Protein AF-A0A059EXA7-F1 (afdb_monomer_lite)

pLDDT: mean 71.44, std 17.08, range [27.66, 96.0]

Radius of gyration: 32.99 Å; chains: 1; bounding box: 100×78×75 Å

Secondary structure (DSSP, 8-state):
---------HHHHHHHHHHHHHHHHHHHHHHHTTS-SB----SS-------HHHHHHHHHHHHHHHHHHHHHHHHHHHTT------S-S-HHHHHHHHHHHHS---BTTTBSPP-SSTTTTGGGG-------HHHHHHHHHHHHSS-B-HHHHHHHHHHHHHHHHHHHHHHHHHHHHHHHHHHHHHHHHHHHHT-----HHHHHHHHHHHHHHHHHHHHHHHHHHHHHHHHHHHHHHHHHHHHS-HHHHTT------------SSHHHHHHHHHHHHHHHHHHHHHHHHHHHTTGGGTTTS---HHHHHHHHHHHHHHHHHHHHHHHHHHHHHHTHHHHS-SS-GGG-TTHHHHHHHHHHHHHHHHHHHH-HHHHHHHHHHHHHHHHHGGG--HHHHHHHHHHHHHHHHHHHHHHHHHHHHHHHHH---HHHHHHHHHHHHTT---GGGS-HHHHHHHHHHHHHHHHHHHHHHHHHHHHHHHHHHHHHHTTB-TT--B-SSTTHHHHHHHHHHHHHHHHHHTT--S---THHHHTTS--

Structure (mmCIF, N/CA/C/O backbone):
data_AF-A0A059EXA7-F1
#
_entry.id   AF-A0A059EXA7-F1
#
loop_
_atom_site.group_PDB
_atom_site.id
_atom_site.type_symbol
_atom_site.label_atom_id
_atom_site.label_alt_id
_atom_site.label_comp_id
_atom_site.label_asym_id
_atom_site.label_entity_id
_atom_site.label_seq_id
_atom_site.pdbx_PDB_ins_code
_atom_site.Cartn_x
_atom_site.Cartn_y
_atom_site.Cartn_z
_atom_site.occupancy
_atom_site.B_iso_or_equiv
_atom_site.auth_seq_id
_atom_site.auth_comp_id
_atom_site.auth_asym_id
_atom_site.auth_atom_id
_atom_site.pdbx_PDB_model_num
ATOM 1 N N . MET A 1 1 ? 67.822 3.136 11.234 1.00 42.22 1 MET A N 1
ATOM 2 C CA . MET A 1 1 ? 67.360 2.343 12.400 1.00 42.22 1 MET A CA 1
ATOM 3 C C . MET A 1 1 ? 66.493 1.188 11.912 1.00 42.22 1 MET A C 1
ATOM 5 O O . MET A 1 1 ? 65.637 1.421 11.069 1.00 42.22 1 MET A O 1
ATOM 9 N N . LEU A 1 2 ? 66.710 -0.038 12.398 1.00 38.41 2 LEU A N 1
ATOM 10 C CA . LEU A 1 2 ? 66.019 -1.242 11.910 1.00 38.41 2 LEU A CA 1
ATOM 11 C C . LEU A 1 2 ? 64.728 -1.526 12.697 1.00 38.41 2 LEU A C 1
ATOM 13 O O . LEU A 1 2 ? 64.786 -1.891 13.870 1.00 38.41 2 LEU A O 1
ATOM 17 N N . LYS A 1 3 ? 63.560 -1.446 12.045 1.00 39.62 3 LYS A N 1
ATOM 18 C CA . LYS A 1 3 ? 62.323 -2.044 12.579 1.00 39.62 3 LYS A CA 1
ATOM 19 C C . LYS A 1 3 ? 62.350 -3.555 12.326 1.00 39.62 3 LYS A C 1
ATOM 21 O O . LYS A 1 3 ? 62.143 -3.989 11.198 1.00 39.62 3 LYS A O 1
ATOM 26 N N . LYS A 1 4 ? 62.566 -4.362 13.373 1.00 44.62 4 LYS A N 1
ATOM 27 C CA . LYS A 1 4 ? 62.376 -5.823 13.306 1.00 44.62 4 LYS A CA 1
ATOM 28 C C . LYS A 1 4 ? 60.904 -6.140 13.016 1.00 44.62 4 LYS A C 1
ATOM 30 O O . LYS A 1 4 ? 60.076 -6.077 13.924 1.00 44.62 4 LYS A O 1
ATOM 35 N N . GLN A 1 5 ? 60.581 -6.533 11.784 1.00 41.53 5 GLN A N 1
ATOM 36 C CA . GLN A 1 5 ? 59.343 -7.267 11.525 1.00 41.53 5 GLN A CA 1
ATOM 37 C C . GLN A 1 5 ? 59.435 -8.623 12.235 1.00 41.53 5 GLN A C 1
ATOM 39 O O . GLN A 1 5 ? 60.314 -9.430 11.942 1.00 41.53 5 GLN A O 1
ATOM 44 N N . ARG A 1 6 ? 58.536 -8.875 13.193 1.00 48.69 6 ARG A N 1
ATOM 45 C CA . ARG A 1 6 ? 58.308 -10.229 13.709 1.00 48.69 6 ARG A CA 1
ATOM 46 C C . ARG A 1 6 ? 57.489 -10.980 12.663 1.00 48.69 6 ARG A C 1
ATOM 48 O O . ARG A 1 6 ? 56.354 -10.591 12.399 1.00 48.69 6 ARG A O 1
ATOM 55 N N . SER A 1 7 ? 58.047 -12.038 12.085 1.00 44.62 7 SER A N 1
ATOM 56 C CA . SER A 1 7 ? 57.300 -12.946 11.218 1.00 44.62 7 SER A CA 1
ATOM 57 C C . SER A 1 7 ? 56.188 -13.625 12.023 1.00 44.62 7 SER A C 1
ATOM 59 O O . SER A 1 7 ? 56.440 -14.392 12.953 1.00 44.62 7 SER A O 1
ATOM 61 N N . PHE A 1 8 ? 54.934 -13.322 11.685 1.00 49.25 8 PHE A N 1
ATOM 62 C CA . PHE A 1 8 ? 53.778 -14.005 12.261 1.00 49.25 8 PHE A CA 1
ATOM 63 C C . PHE A 1 8 ? 53.745 -15.439 11.728 1.00 49.25 8 PHE A C 1
ATOM 65 O O . PHE A 1 8 ? 53.443 -15.658 10.559 1.00 49.25 8 PHE A O 1
ATOM 72 N N . ASN A 1 9 ? 54.078 -16.417 12.571 1.00 48.16 9 ASN A N 1
ATOM 73 C CA . ASN A 1 9 ? 54.047 -17.827 12.192 1.00 48.16 9 ASN A CA 1
ATOM 74 C C . ASN A 1 9 ? 52.578 -18.280 12.008 1.00 48.16 9 ASN A C 1
ATOM 76 O O . ASN A 1 9 ? 51.849 -18.338 13.005 1.00 48.16 9 ASN A O 1
ATOM 80 N N . PRO A 1 10 ? 52.118 -18.634 10.789 1.00 52.69 10 PRO A N 1
ATOM 81 C CA . PRO A 1 10 ? 50.705 -18.942 10.545 1.00 52.69 10 PRO A CA 1
ATOM 82 C C . PRO A 1 10 ? 50.208 -20.173 11.312 1.00 52.69 10 PRO A C 1
ATOM 84 O O . PRO A 1 10 ? 49.022 -20.267 11.634 1.00 52.69 10 PRO A O 1
ATOM 87 N N . ASN A 1 11 ? 51.112 -21.099 11.649 1.00 48.78 11 ASN A N 1
ATOM 88 C CA . ASN A 1 11 ? 50.778 -22.293 12.422 1.00 48.78 11 ASN A CA 1
ATOM 89 C C . ASN A 1 11 ? 50.439 -21.943 13.877 1.00 48.78 11 ASN A C 1
ATOM 91 O O . ASN A 1 11 ? 49.558 -22.575 14.451 1.00 48.78 11 ASN A O 1
ATOM 95 N N . LEU A 1 12 ? 51.046 -20.892 14.444 1.00 44.56 12 LEU A N 1
ATOM 96 C CA . LEU A 1 12 ? 50.667 -20.373 15.761 1.00 44.56 12 LEU A CA 1
ATOM 97 C C . LEU A 1 12 ? 49.249 -19.787 15.738 1.00 44.56 12 LEU A C 1
ATOM 99 O O . LEU A 1 12 ? 48.467 -20.096 16.631 1.00 44.56 12 LEU A O 1
ATOM 103 N N . THR A 1 13 ? 48.872 -19.030 14.702 1.00 49.06 13 THR A N 1
ATOM 104 C CA . THR A 1 13 ? 47.501 -18.501 14.559 1.00 49.06 13 THR A CA 1
ATOM 105 C C . THR A 1 13 ? 46.470 -19.623 14.411 1.00 49.06 13 THR A C 1
ATOM 107 O O . THR A 1 13 ? 45.468 -19.630 15.129 1.00 49.06 13 THR A O 1
ATOM 110 N N . LYS A 1 14 ? 46.740 -20.613 13.544 1.00 47.22 14 LYS A N 1
ATOM 111 C CA . LYS A 1 14 ? 45.881 -21.799 13.382 1.00 47.22 14 LYS A CA 1
ATOM 112 C C . LYS A 1 14 ? 45.752 -22.585 14.689 1.00 47.22 14 LYS A C 1
ATOM 114 O O . LYS A 1 14 ? 44.638 -22.915 15.084 1.00 47.22 14 LYS A O 1
ATOM 119 N N . MET A 1 15 ? 46.860 -22.825 15.396 1.00 36.41 15 MET A N 1
ATOM 120 C CA . MET A 1 15 ? 46.856 -23.506 16.694 1.00 36.41 15 MET A CA 1
ATOM 121 C C . MET A 1 15 ? 46.077 -22.712 17.751 1.00 36.41 15 MET A C 1
ATOM 123 O O . MET A 1 15 ? 45.314 -23.301 18.508 1.00 36.41 15 MET A O 1
ATOM 127 N N . TYR A 1 16 ? 46.188 -21.380 17.770 1.00 41.59 16 TYR A N 1
ATOM 128 C CA . TYR A 1 16 ? 45.448 -20.525 18.703 1.00 41.59 16 TYR A CA 1
ATOM 129 C C . TYR A 1 16 ? 43.937 -20.543 18.431 1.00 41.59 16 TYR A C 1
ATOM 131 O O . TYR A 1 16 ? 43.145 -20.605 19.369 1.00 41.59 16 TYR A O 1
ATOM 139 N N . GLN A 1 17 ? 43.514 -20.554 17.162 1.00 46.59 17 GLN A N 1
ATOM 140 C CA . GLN A 1 17 ? 42.104 -20.739 16.792 1.00 46.59 17 GLN A CA 1
ATOM 141 C C . GLN A 1 17 ? 41.606 -22.156 17.114 1.00 46.59 17 GLN A C 1
ATOM 143 O O . GLN A 1 17 ? 40.486 -22.304 17.597 1.00 46.59 17 GLN A O 1
ATOM 148 N N . TRP A 1 18 ? 42.432 -23.187 16.925 1.00 43.34 18 TRP A N 1
ATOM 149 C CA . TRP A 1 18 ? 42.085 -24.572 17.258 1.00 43.34 18 TRP A CA 1
ATOM 150 C C . TRP A 1 18 ? 41.932 -24.775 18.774 1.00 43.34 18 TRP A C 1
ATOM 152 O O . TRP A 1 18 ? 40.902 -25.272 19.224 1.00 43.34 18 TRP A O 1
ATOM 162 N N . ILE A 1 19 ? 42.881 -24.275 19.575 1.00 40.41 19 ILE A N 1
ATOM 163 C CA . ILE A 1 19 ? 42.804 -24.258 21.045 1.00 40.41 19 ILE A CA 1
ATOM 164 C C . ILE A 1 19 ? 41.600 -23.434 21.512 1.00 40.41 19 ILE A C 1
ATOM 166 O O . ILE A 1 19 ? 40.843 -23.904 22.356 1.00 40.41 19 ILE A O 1
ATOM 170 N N . LYS A 1 20 ? 41.358 -22.243 20.945 1.00 42.16 20 LYS A N 1
ATOM 171 C CA . LYS A 1 20 ? 40.184 -21.421 21.285 1.00 42.16 20 LYS A CA 1
ATOM 172 C C . LYS A 1 20 ? 38.874 -22.153 20.982 1.00 42.16 20 LYS A C 1
ATOM 174 O O . LYS A 1 20 ? 37.962 -22.101 21.802 1.00 42.16 20 LYS A O 1
ATOM 179 N N . ASN A 1 21 ? 38.791 -22.869 19.861 1.00 43.47 21 ASN A N 1
ATOM 180 C CA . ASN A 1 21 ? 37.626 -23.684 19.521 1.00 43.47 21 ASN A CA 1
ATOM 181 C C . ASN A 1 21 ? 37.450 -24.855 20.497 1.00 43.47 21 ASN A C 1
ATOM 183 O O . ASN A 1 21 ? 36.328 -25.077 20.944 1.00 43.47 21 ASN A O 1
ATOM 187 N N . ILE A 1 22 ? 38.523 -25.561 20.873 1.00 44.62 22 ILE A N 1
ATOM 188 C CA . ILE A 1 22 ? 38.475 -26.648 21.867 1.00 44.62 22 ILE A CA 1
ATOM 189 C C . ILE A 1 22 ? 38.042 -26.115 23.235 1.00 44.62 22 ILE A C 1
ATOM 191 O O . ILE A 1 22 ? 37.112 -26.655 23.821 1.00 44.62 22 ILE A O 1
ATOM 195 N N . VAL A 1 23 ? 38.639 -25.023 23.722 1.00 40.62 23 VAL A N 1
ATOM 196 C CA . VAL A 1 23 ? 38.267 -24.396 25.001 1.00 40.62 23 VAL A CA 1
ATOM 197 C C . VAL A 1 23 ? 36.813 -23.920 24.981 1.00 40.62 23 VAL A C 1
ATOM 199 O O . VAL A 1 23 ? 36.106 -24.113 25.965 1.00 40.62 23 VAL A O 1
ATOM 202 N N . TRP A 1 24 ? 36.321 -23.369 23.865 1.00 42.50 24 TRP A N 1
ATOM 203 C CA . TRP A 1 24 ? 34.915 -22.967 23.745 1.00 42.50 24 TRP A CA 1
ATOM 204 C C . TRP A 1 24 ? 33.963 -24.173 23.696 1.00 42.50 24 TRP A C 1
ATOM 206 O O . TRP A 1 24 ? 32.910 -24.132 24.325 1.00 42.50 24 TRP A O 1
ATOM 216 N N . HIS A 1 25 ? 34.344 -25.274 23.036 1.00 42.53 25 HIS A N 1
ATOM 217 C CA . HIS A 1 25 ? 33.579 -26.527 23.075 1.00 42.53 25 HIS A CA 1
ATOM 218 C C . HIS A 1 25 ? 33.567 -27.139 24.479 1.00 42.53 25 HIS A C 1
ATOM 220 O O . HIS A 1 25 ? 32.499 -27.494 24.958 1.00 42.53 25 HIS A O 1
ATOM 226 N N . VAL A 1 26 ? 34.708 -27.212 25.171 1.00 39.69 26 VAL A N 1
ATOM 227 C CA . VAL A 1 26 ? 34.799 -27.725 26.550 1.00 39.69 26 VAL A CA 1
ATOM 228 C C . VAL A 1 26 ? 34.010 -26.841 27.519 1.00 39.69 26 VAL A C 1
ATOM 230 O O . VAL A 1 26 ? 33.278 -27.366 28.351 1.00 39.69 26 VAL A O 1
ATOM 233 N N . TYR A 1 27 ? 34.069 -25.514 27.377 1.00 39.38 27 TYR A N 1
ATOM 234 C CA . TYR A 1 27 ? 33.260 -24.578 28.166 1.00 39.38 27 TYR A CA 1
ATOM 235 C C . TYR A 1 27 ? 31.755 -24.740 27.898 1.00 39.38 27 TYR A C 1
ATOM 237 O O . TYR A 1 27 ? 30.964 -24.773 28.839 1.00 39.38 27 TYR A O 1
ATOM 245 N N . MET A 1 28 ? 31.343 -24.905 26.637 1.00 39.88 28 MET A N 1
ATOM 246 C CA . MET A 1 28 ? 29.945 -25.182 26.287 1.00 39.88 28 MET A CA 1
ATOM 247 C C . MET A 1 28 ? 29.481 -26.557 26.781 1.00 39.88 28 MET A C 1
ATOM 249 O O . MET A 1 28 ? 28.362 -26.667 27.278 1.00 39.88 28 MET A O 1
ATOM 253 N N . ILE A 1 29 ? 30.327 -27.589 26.712 1.00 41.12 29 ILE A N 1
ATOM 254 C CA . ILE A 1 29 ? 30.067 -28.915 27.296 1.00 41.12 29 ILE A CA 1
ATOM 255 C C . ILE A 1 29 ? 29.887 -28.788 28.813 1.00 41.12 29 ILE A C 1
ATOM 257 O O . ILE A 1 29 ? 28.886 -29.256 29.333 1.00 41.12 29 ILE A O 1
ATOM 261 N N . TYR A 1 30 ? 30.778 -28.080 29.511 1.00 34.84 30 TYR A N 1
ATOM 262 C CA . TYR A 1 30 ? 30.711 -27.873 30.963 1.00 34.84 30 TYR A CA 1
ATOM 263 C C . TYR A 1 30 ? 29.496 -27.033 31.404 1.00 34.84 30 TYR A C 1
ATOM 265 O O . TYR A 1 30 ? 28.919 -27.265 32.468 1.00 34.84 30 TYR A O 1
ATOM 273 N N . LYS A 1 31 ? 29.075 -26.061 30.580 1.00 38.28 31 LYS A N 1
ATOM 274 C CA . LYS A 1 31 ? 27.866 -25.260 30.826 1.00 38.28 31 LYS A CA 1
ATOM 275 C C . LYS A 1 31 ? 26.585 -26.060 30.551 1.00 38.28 31 LYS A C 1
ATOM 277 O O . LYS A 1 31 ? 25.630 -25.933 31.308 1.00 38.28 31 LYS A O 1
ATOM 282 N N . THR A 1 32 ? 26.566 -26.901 29.513 1.00 39.53 32 THR A N 1
ATOM 283 C CA . THR A 1 32 ? 25.403 -27.749 29.183 1.00 39.53 32 THR A CA 1
ATOM 284 C C . THR A 1 32 ? 25.277 -28.970 30.094 1.00 39.53 32 THR A C 1
ATOM 286 O O . THR A 1 32 ? 24.162 -29.314 30.471 1.00 39.53 32 THR A O 1
ATOM 289 N N . SER A 1 33 ? 26.381 -29.568 30.557 1.00 37.28 33 SER A N 1
ATOM 290 C CA . SER A 1 33 ? 26.361 -30.723 31.471 1.00 37.28 33 SER A CA 1
ATOM 291 C C . SER A 1 33 ? 25.778 -30.419 32.856 1.00 37.28 33 SER A C 1
ATOM 293 O O . SER A 1 33 ? 25.485 -31.348 33.598 1.00 37.28 33 SER A O 1
ATOM 295 N N . ASN A 1 34 ? 25.606 -29.138 33.202 1.00 40.81 34 ASN A N 1
ATOM 296 C CA . ASN A 1 34 ? 25.007 -28.673 34.457 1.00 40.81 34 ASN A CA 1
ATOM 297 C C . ASN A 1 34 ? 23.699 -27.876 34.258 1.00 40.81 34 ASN A C 1
ATOM 299 O O . ASN A 1 34 ? 23.178 -27.311 35.221 1.00 40.81 34 ASN A O 1
ATOM 303 N N . SER A 1 35 ? 23.138 -27.819 33.041 1.00 54.09 35 SER A N 1
ATOM 304 C CA . SER A 1 35 ? 21.840 -27.178 32.790 1.00 54.09 35 SER A CA 1
ATOM 305 C C . SER A 1 35 ? 20.958 -28.045 31.892 1.00 54.09 35 SER A C 1
ATOM 307 O O . SER A 1 35 ? 21.145 -28.061 30.676 1.00 54.09 35 SER A O 1
ATOM 309 N N . SER A 1 36 ? 19.965 -28.708 32.491 1.00 68.69 36 SER A N 1
ATOM 310 C CA . SER A 1 36 ? 18.887 -29.371 31.751 1.00 68.69 36 SER A CA 1
ATOM 311 C C . SER A 1 36 ? 18.223 -28.394 30.774 1.00 68.69 36 SER A C 1
ATOM 313 O O . SER A 1 36 ? 17.994 -27.233 31.123 1.00 68.69 36 SER A O 1
ATOM 315 N N . PHE A 1 37 ? 17.908 -28.837 29.557 1.00 78.00 37 PHE A N 1
ATOM 316 C CA . PHE A 1 37 ? 17.098 -28.090 28.590 1.00 78.00 37 PHE A CA 1
ATOM 317 C C . PHE A 1 37 ? 15.592 -28.101 28.927 1.00 78.00 37 PHE A C 1
ATOM 319 O O . PHE A 1 37 ? 14.844 -27.259 28.424 1.00 78.00 37 PHE A O 1
ATOM 326 N N . PHE A 1 38 ? 15.125 -29.028 29.761 1.00 78.31 38 PHE A N 1
ATOM 327 C CA . PHE A 1 38 ? 13.714 -29.166 30.129 1.00 78.31 38 PHE A CA 1
ATOM 328 C C . PHE A 1 38 ? 13.422 -28.538 31.495 1.00 78.31 38 PHE A C 1
ATOM 330 O O . PHE A 1 38 ? 14.279 -28.497 32.374 1.00 78.31 38 PHE A O 1
ATOM 337 N N . ASP A 1 39 ? 12.205 -28.025 31.684 1.00 69.81 39 ASP A N 1
ATOM 338 C CA . ASP A 1 39 ? 11.789 -27.442 32.966 1.00 69.81 39 ASP A CA 1
ATOM 339 C C . ASP A 1 39 ? 11.342 -28.552 33.931 1.00 69.81 39 ASP A C 1
ATOM 341 O O . ASP A 1 39 ? 10.154 -28.766 34.170 1.00 69.81 39 ASP A O 1
ATOM 345 N N . ILE A 1 40 ? 12.310 -29.343 34.405 1.00 61.66 40 ILE A N 1
ATOM 346 C CA . ILE A 1 40 ? 12.072 -30.473 35.310 1.00 61.66 40 ILE A CA 1
ATOM 347 C C . ILE A 1 40 ? 11.775 -29.931 36.721 1.00 61.66 40 ILE A C 1
ATOM 349 O O . ILE A 1 40 ? 12.660 -29.310 37.322 1.00 61.66 40 ILE A O 1
ATOM 353 N N . PRO A 1 41 ? 10.595 -30.209 37.313 1.00 54.72 41 PRO A N 1
ATOM 354 C CA . PRO A 1 41 ? 10.327 -29.862 38.704 1.00 54.72 41 PRO A CA 1
ATOM 355 C C . PRO A 1 41 ? 11.342 -30.544 39.628 1.00 54.72 41 PRO A C 1
ATOM 357 O O . PRO A 1 41 ? 11.488 -31.765 39.606 1.00 54.72 41 PRO A O 1
ATOM 360 N N . LYS A 1 42 ? 12.051 -29.758 40.445 1.00 48.81 42 LYS A N 1
ATOM 361 C CA . LYS A 1 42 ? 13.155 -30.256 41.287 1.00 48.81 42 LYS A CA 1
ATOM 362 C C . LYS A 1 42 ? 12.728 -31.113 42.482 1.00 48.81 42 LYS A C 1
ATOM 364 O O . LYS A 1 42 ? 13.604 -31.608 43.183 1.00 48.81 42 LYS A O 1
ATOM 369 N N . ASP A 1 43 ? 11.431 -31.251 42.752 1.00 44.09 43 ASP A N 1
ATOM 370 C CA . ASP A 1 43 ? 10.957 -31.806 44.017 1.00 44.09 43 ASP A CA 1
ATOM 371 C C . ASP A 1 43 ? 9.623 -32.562 43.901 1.00 44.09 43 ASP A C 1
ATOM 373 O O . ASP A 1 43 ? 8.792 -32.274 43.037 1.00 44.09 43 ASP A O 1
ATOM 377 N N . LYS A 1 44 ? 9.420 -33.468 44.865 1.00 38.75 44 LYS A N 1
ATOM 378 C CA . LYS A 1 44 ? 8.316 -34.419 45.068 1.00 38.75 44 LYS A CA 1
ATOM 379 C C . LYS A 1 44 ? 8.251 -35.589 44.086 1.00 38.75 44 LYS A C 1
ATOM 381 O O . LYS A 1 44 ? 8.312 -35.452 42.869 1.00 38.75 44 LYS A O 1
ATOM 386 N N . ALA A 1 45 ? 8.028 -36.771 44.660 1.00 40.22 45 ALA A N 1
ATOM 387 C CA . ALA A 1 45 ? 7.726 -37.983 43.916 1.00 40.22 45 ALA A CA 1
ATOM 388 C C . ALA A 1 45 ? 6.447 -37.793 43.086 1.00 40.22 45 ALA A C 1
ATOM 390 O O . ALA A 1 45 ? 5.356 -37.621 43.640 1.00 40.22 45 ALA A O 1
ATOM 391 N N . VAL A 1 46 ? 6.570 -37.874 41.760 1.00 38.53 46 VAL A N 1
ATOM 392 C CA . VAL A 1 46 ? 5.398 -38.024 40.898 1.00 38.53 46 VAL A CA 1
ATOM 393 C C . VAL A 1 46 ? 4.771 -39.378 41.227 1.00 38.53 46 VAL A C 1
ATOM 395 O O . VAL A 1 46 ? 5.413 -40.422 41.106 1.00 38.53 46 VAL A O 1
ATOM 398 N N . LYS A 1 47 ? 3.516 -39.375 41.692 1.00 39.16 47 LYS A N 1
ATOM 399 C CA . LYS A 1 47 ? 2.736 -40.611 41.823 1.00 39.16 47 LYS A CA 1
ATOM 400 C C . LYS A 1 47 ? 2.624 -41.223 40.427 1.00 39.16 47 LYS A C 1
ATOM 402 O O . LYS A 1 47 ? 1.979 -40.595 39.593 1.00 39.16 47 LYS A O 1
ATOM 407 N N . ARG A 1 48 ? 3.219 -42.409 40.209 1.00 38.56 48 ARG A N 1
ATOM 408 C CA . ARG A 1 48 ? 3.204 -43.162 38.934 1.00 38.56 48 ARG A CA 1
ATOM 409 C C . ARG A 1 48 ? 1.872 -42.971 38.209 1.00 38.56 48 ARG A C 1
ATOM 411 O O . ARG A 1 48 ? 0.852 -43.500 38.660 1.00 38.56 48 ARG A O 1
ATOM 418 N N . VAL A 1 49 ? 1.863 -42.208 37.119 1.00 39.91 49 VAL A N 1
ATOM 419 C CA . VAL A 1 49 ? 0.603 -41.816 36.477 1.00 39.91 49 VAL A CA 1
ATOM 420 C C . VAL A 1 49 ? 0.089 -42.960 35.601 1.00 39.91 49 VAL A C 1
ATOM 422 O O . VAL A 1 49 ? 0.430 -43.059 34.427 1.00 39.91 49 VAL A O 1
ATOM 425 N N . GLN A 1 50 ? -0.758 -43.826 36.166 1.00 38.59 50 GLN A N 1
ATOM 426 C CA . GLN A 1 50 ? -1.452 -44.898 35.436 1.00 38.59 50 GLN A CA 1
ATOM 427 C C . GLN A 1 50 ? -2.547 -44.342 34.501 1.00 38.59 50 GLN A C 1
ATOM 429 O O . GLN A 1 50 ? -3.739 -44.514 34.746 1.00 38.59 50 GLN A O 1
ATOM 434 N N . HIS A 1 51 ? -2.147 -43.665 33.423 1.00 44.38 51 HIS A N 1
ATOM 435 C CA . HIS A 1 51 ? -3.004 -43.303 32.288 1.00 44.38 51 HIS A CA 1
ATOM 436 C C . HIS A 1 51 ? -2.297 -43.705 30.988 1.00 44.38 51 HIS A C 1
ATOM 438 O O . HIS A 1 51 ? -1.262 -43.130 30.647 1.00 44.38 51 HIS A O 1
ATOM 444 N N . PHE A 1 52 ? -2.858 -44.675 30.262 1.00 39.38 52 PHE A N 1
ATOM 445 C CA . PHE A 1 52 ? -2.275 -45.202 29.021 1.00 39.38 52 PHE A CA 1
ATOM 446 C C . PHE A 1 52 ? -2.111 -44.110 27.948 1.00 39.38 52 PHE A C 1
ATOM 448 O O . PHE A 1 52 ? -1.051 -44.009 27.333 1.00 39.38 52 PHE A O 1
ATOM 455 N N . ASP A 1 53 ? -3.081 -43.200 27.831 1.00 47.09 53 ASP A N 1
ATOM 456 C CA . ASP A 1 53 ? -3.083 -42.070 26.885 1.00 47.09 53 ASP A CA 1
ATOM 457 C C . ASP A 1 53 ? -1.847 -41.154 27.014 1.00 47.09 53 ASP A C 1
ATOM 459 O O . ASP A 1 53 ? -1.430 -40.498 26.055 1.00 47.09 53 ASP A O 1
ATOM 463 N N . LYS A 1 54 ? -1.233 -41.097 28.206 1.00 49.28 54 LYS A N 1
ATOM 464 C CA . LYS A 1 54 ? -0.019 -40.306 28.455 1.00 49.28 54 LYS A CA 1
ATOM 465 C C . LYS A 1 54 ? 1.251 -41.003 27.971 1.00 49.28 54 LYS A C 1
ATOM 467 O O . LYS A 1 54 ? 2.169 -40.308 27.543 1.00 49.28 54 LYS A O 1
ATOM 472 N N . LEU A 1 55 ? 1.288 -42.338 27.983 1.00 51.09 55 LEU A N 1
ATOM 473 C CA . LEU A 1 55 ? 2.367 -43.105 27.355 1.00 51.09 55 LEU A CA 1
ATOM 474 C C . LEU A 1 55 ? 2.320 -42.904 25.836 1.00 51.09 55 LEU A C 1
ATOM 476 O O . LEU A 1 55 ? 3.306 -42.446 25.267 1.00 51.09 55 LEU A O 1
ATOM 480 N N . GLU A 1 56 ? 1.144 -43.065 25.213 1.00 56.19 56 GLU A N 1
ATOM 481 C CA . GLU A 1 56 ? 0.961 -42.788 23.779 1.00 56.19 56 GLU A CA 1
ATOM 482 C C . GLU A 1 56 ? 1.400 -41.372 23.381 1.00 56.19 56 GLU A C 1
ATOM 484 O O . GLU A 1 56 ? 2.037 -41.184 22.345 1.00 56.19 56 GLU A O 1
ATOM 489 N N . CYS A 1 57 ? 1.047 -40.360 24.180 1.00 55.94 57 CYS A N 1
ATOM 490 C CA . CYS A 1 57 ? 1.451 -38.975 23.935 1.00 55.94 57 CYS A CA 1
ATOM 491 C C . CYS A 1 57 ? 2.983 -38.827 23.909 1.00 55.94 57 CYS A C 1
ATOM 493 O O . CYS A 1 57 ? 3.537 -38.117 23.069 1.00 55.94 57 CYS A O 1
ATOM 495 N N . ILE A 1 58 ? 3.679 -39.538 24.797 1.00 62.38 58 ILE A N 1
ATOM 496 C CA . ILE A 1 58 ? 5.137 -39.496 24.905 1.00 62.38 58 ILE A CA 1
ATOM 497 C C . ILE A 1 58 ? 5.811 -40.312 23.804 1.00 62.38 58 ILE A C 1
ATOM 499 O O . ILE A 1 58 ? 6.815 -39.847 23.269 1.00 62.38 58 ILE A O 1
ATOM 503 N N . ASP A 1 59 ? 5.258 -41.454 23.404 1.00 70.19 59 ASP A N 1
ATOM 504 C CA . ASP A 1 59 ? 5.788 -42.245 22.291 1.00 70.19 59 ASP A CA 1
ATOM 505 C C . ASP A 1 59 ? 5.640 -41.509 20.958 1.00 70.19 59 ASP A C 1
ATOM 507 O O . ASP A 1 59 ? 6.623 -41.360 20.231 1.00 70.19 59 ASP A O 1
ATOM 511 N N . LYS A 1 60 ? 4.481 -40.886 20.712 1.00 71.25 60 LYS A N 1
ATOM 512 C CA . LYS A 1 60 ? 4.276 -39.973 19.573 1.00 71.25 60 LYS A CA 1
ATOM 513 C C . LYS A 1 60 ? 5.284 -38.816 19.596 1.00 71.25 60 LYS A C 1
ATOM 515 O O . LYS A 1 60 ? 5.819 -38.443 18.555 1.00 71.25 60 LYS A O 1
ATOM 520 N N . MET A 1 61 ? 5.616 -38.272 20.771 1.00 72.12 61 MET A N 1
ATOM 521 C CA . MET A 1 61 ? 6.674 -37.259 20.895 1.00 72.12 61 MET A CA 1
ATOM 522 C C . MET A 1 61 ? 8.084 -37.835 20.663 1.00 72.12 61 MET A C 1
ATOM 524 O O . MET A 1 61 ? 8.895 -37.179 20.014 1.00 72.12 61 MET A O 1
ATOM 528 N N . ASN A 1 62 ? 8.389 -39.053 21.124 1.00 79.00 62 ASN A N 1
ATOM 529 C CA . ASN A 1 62 ? 9.663 -39.737 20.865 1.00 79.00 62 ASN A CA 1
ATOM 530 C C . ASN A 1 62 ? 9.877 -39.954 19.349 1.00 79.00 62 ASN A C 1
ATOM 532 O O . ASN A 1 62 ? 10.970 -39.691 18.840 1.00 79.00 62 ASN A O 1
ATOM 536 N N . GLU A 1 63 ? 8.832 -40.349 18.612 1.00 80.75 63 GLU A N 1
ATOM 537 C CA . GLU A 1 63 ? 8.838 -40.438 17.143 1.00 80.75 63 GLU A CA 1
ATOM 538 C C . GLU A 1 63 ? 9.059 -39.072 16.479 1.00 80.75 63 GLU A C 1
ATOM 540 O O . GLU A 1 63 ? 9.948 -38.926 15.641 1.00 80.75 63 GLU A O 1
ATOM 545 N N . ILE A 1 64 ? 8.311 -38.045 16.897 1.00 78.50 64 ILE A N 1
ATOM 546 C CA . ILE A 1 64 ? 8.450 -36.664 16.407 1.00 78.50 64 ILE A CA 1
ATOM 547 C C . ILE A 1 64 ? 9.895 -36.146 16.585 1.00 78.50 64 ILE A C 1
ATOM 549 O O . ILE A 1 64 ? 10.450 -35.536 15.669 1.00 78.50 64 ILE A O 1
ATOM 553 N N . PHE A 1 65 ? 10.533 -36.415 17.730 1.00 80.62 65 PHE A N 1
ATOM 554 C CA . PHE A 1 65 ? 11.938 -36.073 17.990 1.00 80.62 65 PHE A CA 1
ATOM 555 C C . PHE A 1 65 ? 12.918 -36.831 17.077 1.00 80.62 65 PHE A C 1
ATOM 557 O O . PHE A 1 65 ? 13.879 -36.236 16.578 1.00 80.62 65 PHE A O 1
ATOM 564 N N . LYS A 1 66 ? 12.676 -38.125 16.835 1.00 85.19 66 LYS A N 1
ATOM 565 C CA . LYS A 1 66 ? 13.485 -38.968 15.939 1.00 85.19 66 LYS A CA 1
ATOM 566 C C . LYS A 1 66 ? 13.416 -38.472 14.493 1.00 85.19 66 LYS A C 1
ATOM 568 O O . LYS A 1 66 ? 14.460 -38.281 13.871 1.00 85.19 66 LYS A O 1
ATOM 573 N N . GLU A 1 67 ? 12.218 -38.192 13.987 1.00 85.44 67 GLU A N 1
ATOM 574 C CA . GLU A 1 67 ? 12.021 -37.690 12.623 1.00 85.44 67 GLU A CA 1
ATOM 575 C C . GLU A 1 67 ? 12.620 -36.294 12.434 1.00 85.44 67 GLU A C 1
ATOM 577 O O . GLU A 1 67 ? 13.335 -36.052 11.461 1.00 85.44 67 GLU A O 1
ATOM 582 N N . PHE A 1 68 ? 12.459 -35.398 13.411 1.00 84.12 68 PHE A N 1
ATOM 583 C CA . PHE A 1 68 ? 13.133 -34.098 13.404 1.00 84.12 68 PHE A CA 1
ATOM 584 C C . PHE A 1 68 ? 14.669 -34.231 13.362 1.00 84.12 68 PHE A C 1
ATOM 586 O O . PHE A 1 68 ? 15.339 -33.486 12.647 1.00 84.12 68 PHE A O 1
ATOM 593 N N . SER A 1 69 ? 15.238 -35.224 14.058 1.00 85.50 69 SER A N 1
ATOM 594 C CA . SER A 1 69 ? 16.676 -35.535 14.010 1.00 85.50 69 SER A CA 1
ATOM 595 C C . SER A 1 69 ? 17.143 -36.058 12.643 1.00 85.50 69 SER A C 1
ATOM 597 O O . SER A 1 69 ? 18.277 -35.790 12.241 1.00 85.50 69 SER A O 1
ATOM 599 N N . ASN A 1 70 ? 16.286 -36.771 11.909 1.00 85.38 70 ASN A N 1
ATOM 600 C CA . ASN A 1 70 ? 16.578 -37.243 10.554 1.00 85.38 70 ASN A CA 1
ATOM 601 C C . ASN A 1 70 ? 16.572 -36.086 9.542 1.00 85.38 70 ASN A C 1
ATOM 603 O O . ASN A 1 70 ? 17.524 -35.940 8.775 1.00 85.38 70 ASN A O 1
ATOM 607 N N . GLU A 1 71 ? 15.570 -35.207 9.603 1.00 83.25 71 GLU A N 1
ATOM 608 C CA . GLU A 1 71 ? 15.464 -34.019 8.742 1.00 83.25 71 GLU A CA 1
ATOM 609 C C . GLU A 1 71 ? 16.662 -33.059 8.918 1.00 83.25 71 GLU A C 1
ATOM 611 O O . GLU A 1 71 ? 17.237 -32.588 7.935 1.00 83.25 71 GLU A O 1
ATOM 616 N N . VAL A 1 72 ? 17.119 -32.839 10.161 1.00 82.56 72 VAL A N 1
ATOM 617 C CA . VAL A 1 72 ? 18.333 -32.047 10.457 1.00 82.56 72 VAL A CA 1
ATOM 618 C C . VAL A 1 72 ? 19.583 -32.653 9.801 1.00 82.56 72 VAL A C 1
ATOM 620 O O . VAL A 1 72 ? 20.423 -31.925 9.268 1.00 82.56 72 VAL A O 1
ATOM 623 N N . LYS A 1 73 ? 19.728 -33.984 9.785 1.00 81.06 73 LYS A N 1
ATOM 624 C CA . LYS A 1 73 ? 20.853 -34.636 9.089 1.00 81.06 73 LYS A CA 1
ATOM 625 C C . LYS A 1 73 ? 20.750 -34.460 7.575 1.00 81.06 73 LYS A C 1
ATOM 627 O O . LYS A 1 73 ? 21.760 -34.161 6.948 1.00 81.06 73 LYS A O 1
ATOM 632 N N . TYR A 1 74 ? 19.552 -34.590 7.006 1.00 79.62 74 TYR A N 1
ATOM 633 C CA . TYR A 1 74 ? 19.332 -34.499 5.561 1.00 79.62 74 TYR A CA 1
ATOM 634 C C . TYR A 1 74 ? 19.717 -33.122 4.989 1.00 79.62 74 TYR A C 1
ATOM 636 O O . TYR A 1 74 ? 20.514 -33.044 4.049 1.00 79.62 74 TYR A O 1
ATOM 644 N N . PHE A 1 75 ? 19.287 -32.033 5.640 1.00 74.81 75 PHE A N 1
ATOM 645 C CA . PHE A 1 75 ? 19.707 -30.666 5.291 1.00 74.81 75 PHE A CA 1
ATOM 646 C C . PHE A 1 75 ? 21.236 -30.467 5.402 1.00 74.81 75 PHE A C 1
ATOM 648 O O . PHE A 1 75 ? 21.820 -29.678 4.661 1.00 74.81 75 PHE A O 1
ATOM 655 N N . SER A 1 76 ? 21.915 -31.215 6.280 1.00 69.56 76 SER A N 1
ATOM 656 C CA . SER A 1 76 ? 23.382 -31.169 6.431 1.00 69.56 76 SER A CA 1
ATOM 657 C C . SER A 1 76 ? 24.150 -31.889 5.307 1.00 69.56 76 SER A C 1
ATOM 659 O O . SER A 1 76 ? 25.359 -31.683 5.157 1.00 69.56 76 SER A O 1
ATOM 661 N N . SER A 1 77 ? 23.486 -32.763 4.543 1.00 67.00 77 SER A N 1
ATOM 662 C CA . SER A 1 77 ? 24.074 -33.485 3.403 1.00 67.00 77 SER A CA 1
ATOM 663 C C . SER A 1 77 ? 23.811 -32.814 2.056 1.00 67.00 77 SER A C 1
ATOM 665 O O . SER A 1 77 ? 24.727 -32.756 1.238 1.00 67.00 77 SER A O 1
ATOM 667 N N . ASP A 1 78 ? 22.601 -32.296 1.833 1.00 64.38 78 ASP A N 1
ATOM 668 C CA . ASP A 1 78 ? 22.180 -31.766 0.527 1.00 64.38 78 ASP A CA 1
ATOM 669 C C . ASP A 1 78 ? 22.858 -30.421 0.191 1.00 64.38 78 ASP A C 1
ATOM 671 O O . ASP A 1 78 ? 23.344 -30.180 -0.918 1.00 64.38 78 ASP A O 1
ATOM 675 N N . ASN A 1 79 ? 23.051 -29.578 1.210 1.00 57.50 79 ASN A N 1
ATOM 676 C CA . ASN A 1 79 ? 23.677 -28.261 1.083 1.00 57.50 79 ASN A CA 1
ATOM 677 C C . ASN A 1 79 ? 25.221 -28.289 0.915 1.00 57.50 79 ASN A C 1
ATOM 679 O O . ASN A 1 79 ? 25.907 -27.327 1.246 1.00 57.50 79 ASN A O 1
ATOM 683 N N . LYS A 1 80 ? 25.797 -29.384 0.391 1.00 50.50 80 LYS A N 1
ATOM 684 C CA . LYS A 1 80 ? 27.242 -29.529 0.093 1.00 50.50 80 LYS A CA 1
ATOM 685 C C . LYS A 1 80 ? 27.625 -29.338 -1.388 1.00 50.50 80 LYS A C 1
ATOM 687 O O . LYS A 1 80 ? 28.789 -29.512 -1.731 1.00 50.50 80 LYS A O 1
ATOM 692 N N . ARG A 1 81 ? 26.670 -29.023 -2.273 1.00 46.69 81 ARG A N 1
ATOM 693 C CA . ARG A 1 81 ? 26.834 -28.952 -3.745 1.00 46.69 81 ARG A CA 1
ATOM 694 C C . ARG A 1 81 ? 26.447 -27.591 -4.366 1.00 46.69 81 ARG A C 1
ATOM 696 O O . ARG A 1 81 ? 25.637 -27.541 -5.294 1.00 46.69 81 ARG A O 1
ATOM 703 N N . TRP A 1 82 ? 26.996 -26.491 -3.846 1.00 48.59 82 TRP A N 1
ATOM 704 C CA . TRP A 1 82 ? 26.534 -25.130 -4.169 1.00 48.59 82 TRP A CA 1
ATOM 705 C C . TRP A 1 82 ? 27.707 -24.177 -4.466 1.00 48.59 82 TRP A C 1
ATOM 707 O O . TRP A 1 82 ? 28.073 -23.366 -3.624 1.00 48.59 82 TRP A O 1
ATOM 717 N 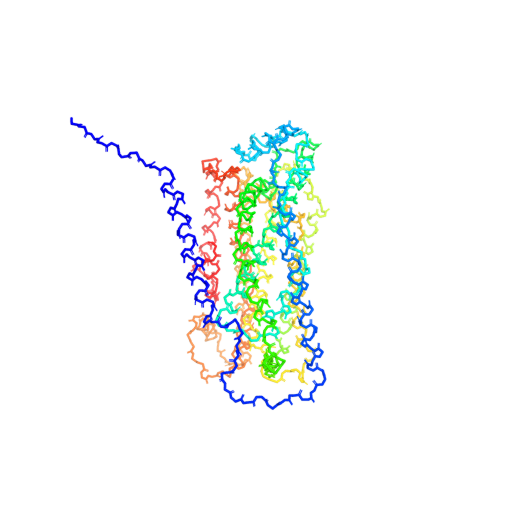N . ASN A 1 83 ? 28.273 -24.276 -5.677 1.00 43.25 83 ASN A N 1
ATOM 718 C CA . ASN A 1 83 ? 28.961 -23.151 -6.324 1.00 43.25 83 ASN A CA 1
ATOM 719 C C . ASN A 1 83 ? 27.976 -22.456 -7.275 1.00 43.25 83 ASN A C 1
ATOM 721 O O . ASN A 1 83 ? 27.148 -23.117 -7.909 1.00 43.25 83 ASN A O 1
ATOM 725 N N . ILE A 1 84 ? 28.082 -21.129 -7.379 1.00 45.38 84 ILE A N 1
ATOM 726 C CA . ILE A 1 84 ? 27.562 -20.381 -8.532 1.00 45.38 84 ILE A CA 1
ATOM 727 C C . ILE A 1 84 ? 28.467 -20.749 -9.714 1.00 45.38 84 ILE A C 1
ATOM 729 O O . ILE A 1 84 ? 29.678 -20.829 -9.526 1.00 45.38 84 ILE A O 1
ATOM 733 N N . SER A 1 85 ? 27.884 -21.024 -10.882 1.00 43.81 85 SER A N 1
ATOM 734 C CA . SER A 1 85 ? 28.549 -21.633 -12.046 1.00 43.81 85 SER A CA 1
ATOM 735 C C . SER A 1 85 ? 29.950 -21.072 -12.339 1.00 43.81 85 SER A C 1
ATOM 737 O O . SER A 1 85 ? 30.089 -19.946 -12.819 1.00 43.81 85 SER A O 1
ATOM 739 N N . GLU A 1 86 ? 30.977 -21.893 -12.098 1.00 44.22 86 GLU A N 1
ATOM 740 C CA . GLU A 1 86 ? 32.333 -21.696 -12.639 1.00 44.22 86 GLU A CA 1
ATOM 741 C C . GLU A 1 86 ? 32.412 -22.136 -14.115 1.00 44.22 86 GLU A C 1
ATOM 743 O O . GLU A 1 86 ? 33.343 -21.769 -14.829 1.00 44.22 86 GLU A O 1
ATOM 748 N N . ASP A 1 87 ? 31.401 -22.872 -14.590 1.00 47.44 87 ASP A N 1
ATOM 749 C CA . ASP A 1 87 ? 31.209 -23.241 -15.990 1.00 47.44 87 ASP A CA 1
ATOM 750 C C . ASP A 1 87 ? 30.743 -22.014 -16.802 1.00 47.44 87 ASP A C 1
ATOM 752 O O . ASP A 1 87 ? 29.584 -21.599 -16.719 1.00 47.44 87 ASP A O 1
ATOM 756 N N . GLY A 1 88 ? 31.649 -21.423 -17.591 1.00 51.22 88 GLY A N 1
ATOM 757 C CA . GLY A 1 88 ? 31.448 -20.197 -18.390 1.00 51.22 88 GLY A CA 1
ATOM 758 C C . GLY A 1 88 ? 30.523 -20.349 -19.607 1.00 51.22 88 GLY A C 1
ATOM 759 O O . GLY A 1 88 ? 30.896 -20.014 -20.726 1.00 51.22 88 GLY A O 1
ATOM 760 N N . ILE A 1 89 ? 29.321 -20.895 -19.408 1.00 52.66 89 ILE A N 1
ATOM 761 C CA . ILE A 1 89 ? 28.332 -21.199 -20.461 1.00 52.66 89 ILE A CA 1
ATOM 762 C C . ILE A 1 89 ? 27.304 -20.051 -20.621 1.00 52.66 89 ILE A C 1
ATOM 764 O O . ILE A 1 89 ? 26.530 -20.022 -21.577 1.00 52.66 89 ILE A O 1
ATOM 768 N N . HIS A 1 90 ? 27.299 -19.072 -19.706 1.00 62.16 90 HIS A N 1
ATOM 769 C CA . HIS A 1 90 ? 26.244 -18.052 -19.591 1.00 62.16 90 HIS A CA 1
ATOM 770 C C . HIS A 1 90 ? 26.760 -16.606 -19.448 1.00 62.16 90 HIS A C 1
ATOM 772 O O . HIS A 1 90 ? 26.039 -15.737 -18.950 1.00 62.16 90 HIS A O 1
ATOM 778 N N . ASP A 1 91 ? 27.990 -16.334 -19.894 1.00 71.38 91 ASP A N 1
ATOM 779 C CA . ASP A 1 91 ? 28.659 -15.044 -19.675 1.00 71.38 91 ASP A CA 1
ATOM 780 C C . ASP A 1 91 ? 27.899 -13.841 -20.263 1.00 71.38 91 ASP A C 1
ATOM 782 O O . ASP A 1 91 ? 27.823 -12.813 -19.598 1.00 71.38 91 ASP A O 1
ATOM 786 N N . GLU A 1 92 ? 27.238 -13.960 -21.423 1.00 73.94 92 GLU A N 1
ATOM 787 C CA . GLU A 1 92 ? 26.439 -12.854 -21.992 1.00 73.94 92 GLU A CA 1
ATOM 788 C C . GLU A 1 92 ? 25.241 -12.463 -21.103 1.00 73.94 92 GLU A C 1
ATOM 790 O O . GLU A 1 92 ? 25.003 -11.278 -20.858 1.00 73.94 92 GLU A O 1
ATOM 795 N N . LYS A 1 93 ? 24.506 -13.450 -20.562 1.00 81.50 93 LYS A N 1
ATOM 796 C CA . LYS A 1 93 ? 23.378 -13.203 -19.641 1.00 81.50 93 LYS A CA 1
ATOM 797 C C . LYS A 1 93 ? 23.861 -12.583 -18.329 1.00 81.50 93 LYS A C 1
ATOM 799 O O . LYS A 1 93 ? 23.200 -11.707 -17.769 1.00 81.50 93 LYS A O 1
ATOM 804 N N . LYS A 1 94 ? 25.035 -13.009 -17.859 1.00 74.00 94 LYS A N 1
ATOM 805 C CA . LYS A 1 94 ? 25.694 -12.468 -16.670 1.00 74.00 94 LYS A CA 1
ATOM 806 C C . LYS A 1 94 ? 26.188 -11.034 -16.888 1.00 74.00 94 LYS A C 1
ATOM 808 O O . LYS A 1 94 ? 25.878 -10.183 -16.061 1.00 74.00 94 LYS A O 1
ATOM 813 N N . GLU A 1 95 ? 26.878 -10.737 -17.993 1.00 80.19 95 GLU A N 1
ATOM 814 C CA . GLU A 1 95 ? 27.343 -9.380 -18.315 1.00 80.19 95 GLU A CA 1
ATOM 815 C C . GLU A 1 95 ? 26.155 -8.426 -18.481 1.00 80.19 95 GLU A C 1
ATOM 817 O O . GLU A 1 95 ? 26.165 -7.338 -17.909 1.00 80.19 95 GLU A O 1
ATOM 822 N N . PHE A 1 96 ? 25.093 -8.837 -19.187 1.00 86.25 96 PHE A N 1
ATOM 823 C CA . PHE A 1 96 ? 23.871 -8.038 -19.297 1.00 86.25 96 PHE A CA 1
ATOM 824 C C . PHE A 1 96 ? 23.273 -7.733 -17.918 1.00 86.25 96 PHE A C 1
ATOM 826 O O . PHE A 1 96 ? 22.947 -6.580 -17.632 1.00 86.25 96 PHE A O 1
ATOM 833 N N . PHE A 1 97 ? 23.159 -8.738 -17.045 1.00 84.31 97 PHE A N 1
ATOM 834 C CA . PHE A 1 97 ? 22.600 -8.563 -15.706 1.00 84.31 97 PHE A CA 1
ATOM 835 C C . PHE A 1 97 ? 23.483 -7.675 -14.813 1.00 84.31 97 PHE A C 1
ATOM 837 O O . PHE A 1 97 ? 22.980 -6.748 -14.180 1.00 84.31 97 PHE A O 1
ATOM 844 N N . GLU A 1 98 ? 24.802 -7.876 -14.804 1.00 81.00 98 GLU A N 1
ATOM 845 C CA . GLU A 1 98 ? 25.745 -7.009 -14.084 1.00 81.00 98 GLU A CA 1
ATOM 846 C C . GLU A 1 98 ? 25.699 -5.569 -14.624 1.00 81.00 98 GLU A C 1
ATOM 848 O O . GLU A 1 98 ? 25.638 -4.611 -13.853 1.00 81.00 98 GLU A O 1
ATOM 853 N N . LYS A 1 99 ? 25.619 -5.386 -15.945 1.00 84.69 99 LYS A N 1
ATOM 854 C CA . LYS A 1 99 ? 25.479 -4.072 -16.584 1.00 84.69 99 LYS A CA 1
ATOM 855 C C . LYS A 1 99 ? 24.163 -3.391 -16.219 1.00 84.69 99 LYS A C 1
ATOM 857 O O . LYS A 1 99 ? 24.190 -2.207 -15.890 1.00 84.69 99 LYS A O 1
ATOM 862 N N . LEU A 1 100 ? 23.046 -4.116 -16.214 1.00 84.88 100 LEU A N 1
ATOM 863 C CA . LEU A 1 100 ? 21.732 -3.644 -15.765 1.00 84.88 100 LEU A CA 1
ATOM 864 C C . LEU A 1 100 ? 21.764 -3.208 -14.288 1.00 84.88 100 LEU A C 1
ATOM 866 O O . LEU A 1 100 ? 21.208 -2.166 -13.938 1.00 84.88 100 LEU A O 1
ATOM 870 N N . LEU A 1 101 ? 22.459 -3.963 -13.429 1.00 81.44 101 LEU A N 1
ATOM 871 C CA . LEU A 1 101 ? 22.625 -3.633 -12.013 1.00 81.44 101 LEU A CA 1
ATOM 872 C C . LEU A 1 101 ? 23.539 -2.423 -11.771 1.00 81.44 101 LEU A C 1
ATOM 874 O O . LEU A 1 101 ? 23.232 -1.607 -10.896 1.00 81.44 101 LEU A O 1
ATOM 878 N N . TYR A 1 102 ? 24.643 -2.283 -12.511 1.00 80.00 102 TYR A N 1
ATOM 879 C CA . TYR A 1 102 ? 25.695 -1.299 -12.219 1.00 80.00 102 TYR A CA 1
ATOM 880 C C . TYR A 1 102 ? 25.687 -0.044 -13.116 1.00 80.00 102 TYR A C 1
ATOM 882 O O . TYR A 1 102 ? 26.350 0.944 -12.781 1.00 80.00 102 TYR A O 1
ATOM 890 N N . SER A 1 103 ? 24.898 -0.010 -14.194 1.00 84.88 103 SER A N 1
ATOM 891 C CA . SER A 1 103 ? 24.693 1.180 -15.042 1.00 84.88 103 SER A CA 1
ATOM 892 C C . SER A 1 103 ? 23.651 2.147 -14.473 1.00 84.88 103 SER A C 1
ATOM 894 O O . SER A 1 103 ? 22.904 1.822 -13.551 1.00 84.88 103 SER A O 1
ATOM 896 N N . GLU A 1 104 ? 23.623 3.369 -15.008 1.00 83.25 104 GLU A N 1
ATOM 897 C CA . GLU A 1 104 ? 22.679 4.419 -14.624 1.00 83.25 104 GLU A CA 1
ATOM 898 C C . GLU A 1 104 ? 21.812 4.853 -15.809 1.00 83.25 104 GLU A C 1
ATOM 900 O O . GLU A 1 104 ? 22.308 5.108 -16.908 1.00 83.25 104 GLU A O 1
ATOM 905 N N . TYR A 1 105 ? 20.506 4.916 -15.562 1.00 83.31 105 TYR A N 1
ATOM 906 C CA . TYR A 1 105 ? 19.469 5.107 -16.566 1.00 83.31 105 TYR A CA 1
ATOM 907 C C . TYR A 1 105 ? 18.529 6.243 -16.159 1.00 83.31 105 TYR A C 1
ATOM 909 O O . TYR A 1 105 ? 18.250 6.418 -14.976 1.00 83.31 105 TYR A O 1
ATOM 917 N N . PHE A 1 106 ? 17.987 6.961 -17.134 1.00 80.19 106 PHE A N 1
ATOM 918 C CA . PHE A 1 106 ? 16.986 8.009 -16.978 1.00 80.19 106 PHE A CA 1
ATOM 919 C C . PHE A 1 106 ? 15.840 7.730 -17.955 1.00 80.19 106 PHE A C 1
ATOM 921 O O . PHE A 1 106 ? 16.044 7.562 -19.158 1.00 80.19 106 PHE A O 1
ATOM 928 N N . ASN A 1 107 ? 14.633 7.624 -17.406 1.00 78.94 107 ASN A N 1
ATOM 929 C CA . ASN A 1 107 ? 13.434 7.178 -18.109 1.00 78.94 107 ASN A CA 1
ATOM 930 C C . ASN A 1 107 ? 13.009 8.201 -19.185 1.00 78.94 107 ASN A C 1
ATOM 932 O O . ASN A 1 107 ? 12.684 9.340 -18.846 1.00 78.94 107 ASN A O 1
ATOM 936 N N . GLY A 1 108 ? 13.029 7.809 -20.465 1.00 69.12 108 GLY A N 1
ATOM 937 C CA . GLY A 1 108 ? 12.799 8.718 -21.596 1.00 69.12 108 GLY A CA 1
ATOM 938 C C . GLY A 1 108 ? 14.027 9.509 -22.061 1.00 69.12 108 GLY A C 1
ATOM 939 O O . GLY A 1 108 ? 13.863 10.542 -22.708 1.00 69.12 108 GLY A O 1
ATOM 940 N N . ASP A 1 109 ? 15.238 9.060 -21.715 1.00 73.94 109 ASP A N 1
ATOM 941 C CA . ASP A 1 109 ? 16.505 9.712 -22.078 1.00 73.94 109 ASP A CA 1
ATOM 942 C C . ASP A 1 109 ? 17.510 8.683 -22.642 1.00 73.94 109 ASP A C 1
ATOM 944 O O . ASP A 1 109 ? 17.565 8.472 -23.853 1.00 73.94 109 ASP A O 1
ATOM 948 N N . ASN A 1 110 ? 18.216 7.938 -21.780 1.00 75.19 110 ASN A N 1
ATOM 949 C CA . ASN A 1 110 ? 19.084 6.809 -22.157 1.00 75.19 110 ASN A CA 1
ATOM 950 C C . ASN A 1 110 ? 18.447 5.436 -21.838 1.00 75.19 110 ASN A C 1
ATOM 952 O O . ASN A 1 110 ? 19.154 4.449 -21.619 1.00 75.19 110 ASN A O 1
ATOM 956 N N . PHE A 1 111 ? 17.114 5.391 -21.763 1.00 73.88 111 PHE A N 1
ATOM 957 C CA . PHE A 1 111 ? 16.316 4.220 -21.399 1.00 73.88 111 PHE A CA 1
ATOM 958 C C . PHE A 1 111 ? 14.932 4.274 -22.081 1.00 73.88 111 PHE A C 1
ATOM 960 O O . PHE A 1 111 ? 14.347 5.362 -22.092 1.00 73.88 111 PHE A O 1
ATOM 967 N N . PRO A 1 112 ? 14.369 3.151 -22.584 1.00 74.56 112 PRO A N 1
ATOM 968 C CA . PRO A 1 112 ? 14.829 1.761 -22.429 1.00 74.56 112 PRO A CA 1
ATOM 969 C C . PRO A 1 112 ? 16.115 1.402 -23.187 1.00 74.56 112 PRO A C 1
ATOM 971 O O . PRO A 1 112 ? 16.545 2.092 -24.108 1.00 74.56 112 PRO A O 1
ATOM 974 N N . ILE A 1 113 ? 16.746 0.309 -22.754 1.00 83.00 113 ILE A N 1
ATOM 975 C CA . ILE A 1 113 ? 17.904 -0.304 -23.419 1.00 83.00 113 ILE A CA 1
ATOM 976 C C . ILE A 1 113 ? 17.452 -1.382 -24.412 1.00 83.00 113 ILE A C 1
ATOM 978 O O . ILE A 1 113 ? 16.383 -1.965 -24.250 1.00 83.00 113 ILE A O 1
ATOM 982 N N . LYS A 1 114 ? 18.290 -1.677 -25.415 1.00 82.38 114 LYS A N 1
ATOM 983 C CA . LYS A 1 114 ? 18.078 -2.817 -26.322 1.00 82.38 114 LYS A CA 1
ATOM 984 C C . LYS A 1 114 ? 18.096 -4.135 -25.544 1.00 82.38 114 LYS A C 1
ATOM 986 O O . LYS A 1 114 ? 18.915 -4.285 -24.638 1.00 82.38 114 LYS A O 1
ATOM 991 N N . TYR A 1 115 ? 17.245 -5.072 -25.952 1.00 87.06 115 TYR A N 1
ATOM 992 C CA . TYR A 1 115 ? 17.031 -6.354 -25.282 1.00 87.06 115 TYR A CA 1
ATOM 993 C C . TYR A 1 115 ? 17.064 -7.527 -26.275 1.00 87.06 115 TYR A C 1
ATOM 995 O O . TYR A 1 115 ? 16.714 -7.364 -27.444 1.00 87.06 115 TYR A O 1
ATOM 1003 N N . LYS A 1 116 ? 17.500 -8.705 -25.819 1.00 86.69 116 LYS A N 1
ATOM 1004 C CA . LYS A 1 116 ? 17.608 -9.962 -26.581 1.00 86.69 116 LYS A CA 1
ATOM 1005 C C . LYS A 1 116 ? 17.351 -11.205 -25.704 1.00 86.69 116 LYS A C 1
ATOM 1007 O O . LYS A 1 116 ? 18.025 -12.222 -25.855 1.00 86.69 116 LYS A O 1
ATOM 1012 N N . ASN A 1 117 ? 16.385 -11.143 -24.788 1.00 87.88 117 ASN A N 1
ATOM 1013 C CA . ASN A 1 117 ? 16.026 -12.250 -23.884 1.00 87.88 117 ASN A CA 1
ATOM 1014 C C . ASN A 1 117 ? 17.126 -12.657 -22.880 1.00 87.88 117 ASN A C 1
ATOM 1016 O O . ASN A 1 117 ? 17.149 -13.783 -22.379 1.00 87.88 117 ASN A O 1
ATOM 1020 N N . GLU A 1 118 ? 18.019 -11.740 -22.506 1.00 89.44 118 GLU A N 1
ATOM 1021 C CA . GLU A 1 118 ? 19.121 -12.025 -21.582 1.00 89.44 118 GLU A CA 1
ATOM 1022 C C . GLU A 1 118 ? 18.646 -12.423 -20.167 1.00 89.44 118 GLU A C 1
ATOM 1024 O O . GLU A 1 118 ? 19.364 -13.124 -19.456 1.00 89.44 118 GLU A O 1
ATOM 1029 N N . LEU A 1 119 ? 17.422 -12.045 -19.768 1.00 88.38 119 LEU A N 1
ATOM 1030 C CA . LEU A 1 119 ? 16.800 -12.429 -18.489 1.00 88.38 119 LEU A CA 1
ATOM 1031 C C . LEU A 1 119 ? 15.887 -13.672 -18.582 1.00 88.38 119 LEU A C 1
ATOM 1033 O O . LEU A 1 119 ? 15.380 -14.131 -17.558 1.00 88.38 119 LEU A O 1
ATOM 1037 N N . GLU A 1 120 ? 15.677 -14.241 -19.775 1.00 88.94 120 GLU A N 1
ATOM 1038 C CA . GLU A 1 120 ? 14.856 -15.448 -19.962 1.00 88.94 120 GLU A CA 1
ATOM 1039 C C . GLU A 1 120 ? 15.438 -16.624 -19.161 1.00 88.94 120 GLU A C 1
ATOM 1041 O O . GLU A 1 120 ? 16.639 -16.901 -19.245 1.00 88.94 120 GLU A O 1
ATOM 1046 N N . ASN A 1 121 ? 14.603 -17.302 -18.366 1.00 81.81 121 ASN A N 1
ATOM 1047 C CA . ASN A 1 121 ? 14.980 -18.417 -17.482 1.00 81.81 121 ASN A CA 1
ATOM 1048 C C . ASN A 1 121 ? 16.158 -18.139 -16.521 1.00 81.81 121 ASN A C 1
ATOM 1050 O O . ASN A 1 121 ? 16.769 -19.066 -15.998 1.00 81.81 121 ASN A O 1
ATOM 1054 N N . PHE A 1 122 ? 16.448 -16.871 -16.195 1.00 81.69 122 PHE A N 1
ATOM 1055 C CA . PHE A 1 122 ? 17.572 -16.481 -15.323 1.00 81.69 122 PHE A CA 1
ATOM 1056 C C . PHE A 1 122 ? 17.574 -17.171 -13.940 1.00 81.69 122 PHE A C 1
ATOM 1058 O O . PHE A 1 122 ? 18.616 -17.309 -13.303 1.00 81.69 122 PHE A O 1
ATOM 1065 N N . HIS A 1 123 ? 16.413 -17.641 -13.474 1.00 79.94 123 HIS A N 1
ATOM 1066 C CA . HIS A 1 123 ? 16.277 -18.395 -12.228 1.00 79.94 123 HIS A CA 1
ATOM 1067 C C . HIS A 1 123 ? 17.026 -19.743 -12.228 1.00 79.94 123 HIS A C 1
ATOM 1069 O O . HIS A 1 123 ? 17.406 -20.203 -11.156 1.00 79.94 123 HIS A O 1
ATOM 1075 N N . GLU A 1 124 ? 17.284 -20.355 -13.390 1.00 77.94 124 GLU A N 1
ATOM 1076 C CA . GLU A 1 124 ? 18.044 -21.613 -13.514 1.00 77.94 124 GLU A CA 1
ATOM 1077 C C . GLU A 1 124 ? 19.533 -21.436 -13.160 1.00 77.94 124 GLU A C 1
ATOM 1079 O O . GLU A 1 124 ? 20.198 -22.386 -12.743 1.00 77.94 124 GLU A O 1
ATOM 1084 N N . LEU A 1 125 ? 20.045 -20.203 -13.266 1.00 73.12 125 LEU A N 1
ATOM 1085 C CA . LEU A 1 125 ? 21.421 -19.827 -12.925 1.00 73.12 125 LEU A CA 1
ATOM 1086 C C . LEU A 1 125 ? 21.630 -19.621 -11.413 1.00 73.12 125 LEU A C 1
ATOM 1088 O O . LEU A 1 125 ? 22.763 -19.451 -10.959 1.00 73.12 125 LEU A O 1
ATOM 1092 N N . LEU A 1 126 ? 20.548 -19.607 -10.626 1.00 71.31 126 LEU A N 1
ATOM 1093 C CA . LEU A 1 126 ? 20.569 -19.358 -9.187 1.00 71.31 126 LEU A CA 1
ATOM 1094 C C . LEU A 1 126 ? 19.991 -20.525 -8.387 1.00 71.31 126 LEU A C 1
ATOM 1096 O O . LEU A 1 126 ? 19.341 -21.435 -8.897 1.00 71.31 126 LEU A O 1
ATOM 1100 N N . LYS A 1 127 ? 20.332 -20.539 -7.098 1.00 68.50 127 LYS A N 1
ATOM 1101 C CA . LYS A 1 127 ? 20.274 -21.749 -6.286 1.00 68.50 127 LYS A CA 1
ATOM 1102 C C . LYS A 1 127 ? 20.210 -21.379 -4.804 1.00 68.50 127 LYS A C 1
ATOM 1104 O O . LYS A 1 127 ? 21.172 -20.862 -4.246 1.00 68.50 127 LYS A O 1
ATOM 1109 N N . PHE A 1 128 ? 19.074 -21.660 -4.166 1.00 73.75 128 PHE A N 1
ATOM 1110 C CA . PHE A 1 128 ? 18.782 -21.266 -2.786 1.00 73.75 128 PHE A CA 1
ATOM 1111 C C . PHE A 1 128 ? 18.547 -22.482 -1.854 1.00 73.75 128 PHE A C 1
ATOM 1113 O O . PHE A 1 128 ? 17.793 -23.380 -2.236 1.00 73.75 128 PHE A O 1
ATOM 1120 N N . PRO A 1 129 ? 19.131 -22.522 -0.635 1.00 72.12 129 PRO A N 1
ATOM 1121 C CA . PRO A 1 129 ? 18.975 -23.630 0.317 1.00 72.12 129 PRO A CA 1
ATOM 1122 C C . PRO A 1 129 ? 17.619 -23.592 1.048 1.00 72.12 129 PRO A C 1
ATOM 1124 O O . PRO A 1 129 ? 17.233 -22.559 1.589 1.00 72.12 129 PRO A O 1
ATOM 1127 N N . ILE A 1 130 ? 16.900 -24.719 1.123 1.00 74.06 130 ILE A N 1
ATOM 1128 C CA . ILE A 1 130 ? 15.519 -24.773 1.653 1.00 74.06 130 ILE A CA 1
ATOM 1129 C C . ILE A 1 130 ? 15.406 -25.724 2.852 1.00 74.06 130 ILE A C 1
ATOM 1131 O O . ILE A 1 130 ? 15.678 -26.917 2.742 1.00 74.06 130 ILE A O 1
ATOM 1135 N N . ILE A 1 131 ? 14.934 -25.223 3.999 1.00 78.00 131 ILE A N 1
ATOM 1136 C CA . ILE A 1 131 ? 14.514 -26.068 5.129 1.00 78.00 131 ILE A CA 1
ATOM 1137 C C . ILE A 1 131 ? 13.154 -26.704 4.826 1.00 78.00 131 ILE A C 1
ATOM 1139 O O . ILE A 1 131 ? 12.152 -26.012 4.633 1.00 78.00 131 ILE A O 1
ATOM 1143 N N . TYR A 1 132 ? 13.107 -28.035 4.843 1.00 79.56 132 TYR A N 1
ATOM 1144 C CA . TYR A 1 132 ? 11.905 -28.806 4.537 1.00 79.56 132 TYR A CA 1
ATOM 1145 C C . TYR A 1 132 ? 10.775 -28.603 5.557 1.00 79.56 132 TYR A C 1
ATOM 1147 O O . TYR A 1 132 ? 10.977 -28.506 6.770 1.00 79.56 132 TYR A O 1
ATOM 1155 N N . THR A 1 133 ? 9.535 -28.603 5.066 1.00 79.19 133 THR A N 1
ATOM 1156 C CA . THR A 1 133 ? 8.323 -28.361 5.869 1.00 79.19 133 THR A CA 1
ATOM 1157 C C . THR A 1 133 ? 8.111 -29.389 6.983 1.00 79.19 133 THR A C 1
ATOM 1159 O O . THR A 1 133 ? 7.575 -29.043 8.038 1.00 79.19 133 THR A O 1
ATOM 1162 N N . LYS A 1 134 ? 8.582 -30.631 6.803 1.00 79.88 134 LYS A N 1
ATOM 1163 C CA . LYS A 1 134 ? 8.626 -31.665 7.851 1.00 79.88 134 LYS A CA 1
ATOM 1164 C C . LYS A 1 134 ? 9.469 -31.226 9.053 1.00 79.88 134 LYS A C 1
ATOM 1166 O O . LYS A 1 134 ? 8.984 -31.302 10.181 1.00 79.88 134 LYS A O 1
ATOM 1171 N N . MET A 1 135 ? 10.679 -30.704 8.822 1.00 81.31 135 MET A N 1
ATOM 1172 C CA . MET A 1 135 ? 11.545 -30.159 9.874 1.00 81.31 135 MET A CA 1
ATOM 1173 C C . MET A 1 135 ? 10.822 -29.066 10.678 1.00 81.31 135 MET A C 1
ATOM 1175 O O . MET A 1 135 ? 10.793 -29.108 11.908 1.00 81.31 135 MET A O 1
ATOM 1179 N N . ILE A 1 136 ? 10.162 -28.128 9.989 1.00 82.12 136 ILE A N 1
ATOM 1180 C CA . ILE A 1 136 ? 9.392 -27.041 10.621 1.00 82.12 136 ILE A CA 1
ATOM 1181 C C . ILE A 1 136 ? 8.214 -27.596 11.443 1.00 82.12 136 ILE A C 1
ATOM 1183 O O . ILE A 1 136 ? 7.997 -27.166 12.579 1.00 82.12 136 ILE A O 1
ATOM 1187 N N . LYS A 1 137 ? 7.466 -28.568 10.900 1.00 79.06 137 LYS A N 1
ATOM 1188 C CA . LYS A 1 137 ? 6.329 -29.221 11.571 1.00 79.06 137 LYS A CA 1
ATOM 1189 C C . LYS A 1 137 ? 6.762 -29.901 12.871 1.00 79.06 137 LYS A C 1
ATOM 1191 O O . LYS A 1 137 ? 6.199 -29.606 13.924 1.00 79.06 137 LYS A O 1
ATOM 1196 N N . TYR A 1 138 ? 7.754 -30.789 12.810 1.00 79.44 138 TYR A N 1
ATOM 1197 C CA . TYR A 1 138 ? 8.167 -31.573 13.974 1.00 79.44 138 TYR A CA 1
ATOM 1198 C C . TYR A 1 138 ? 8.835 -30.711 15.048 1.00 79.44 138 TYR A C 1
ATOM 1200 O O . TYR A 1 138 ? 8.479 -30.828 16.218 1.00 79.44 138 TYR A O 1
ATOM 1208 N N . GLY A 1 139 ? 9.702 -29.766 14.673 1.00 79.94 139 GLY A N 1
ATOM 1209 C CA . GLY A 1 139 ? 10.292 -28.840 15.640 1.00 79.94 139 GLY A CA 1
ATOM 1210 C C . GLY A 1 139 ? 9.250 -27.965 16.349 1.00 79.94 139 GLY A C 1
ATOM 1211 O O . GLY A 1 139 ? 9.348 -27.755 17.554 1.00 79.94 139 GLY A O 1
ATOM 1212 N N . ASN A 1 140 ? 8.198 -27.508 15.658 1.00 77.31 140 ASN A N 1
ATOM 1213 C CA . ASN A 1 140 ? 7.106 -26.772 16.309 1.00 77.31 140 ASN A CA 1
ATOM 1214 C C . ASN A 1 140 ? 6.283 -27.645 17.270 1.00 77.31 140 ASN A C 1
ATOM 1216 O O . ASN A 1 140 ? 5.904 -27.161 18.335 1.00 77.31 140 ASN A O 1
ATOM 1220 N N . LEU A 1 141 ? 6.032 -28.916 16.934 1.00 72.19 141 LEU A N 1
ATOM 1221 C CA . LEU A 1 141 ? 5.387 -29.866 17.851 1.00 72.19 141 LEU A CA 1
ATOM 1222 C C . LEU A 1 141 ? 6.243 -30.091 19.107 1.00 72.19 141 LEU A C 1
ATOM 1224 O O . LEU A 1 141 ? 5.716 -30.090 20.214 1.00 72.19 141 LEU A O 1
ATOM 1228 N N . ILE A 1 142 ? 7.565 -30.185 18.955 1.00 76.06 142 ILE A N 1
ATOM 1229 C CA . ILE A 1 142 ? 8.512 -30.311 20.071 1.00 76.06 142 ILE A CA 1
ATOM 1230 C C . ILE A 1 142 ? 8.498 -29.057 20.948 1.00 76.06 142 ILE A C 1
ATOM 1232 O O . ILE A 1 142 ? 8.194 -29.121 22.135 1.00 76.06 142 ILE A O 1
ATOM 1236 N N . PHE A 1 143 ? 8.805 -27.892 20.380 1.00 78.00 143 PHE A N 1
ATOM 1237 C CA . PHE A 1 143 ? 9.057 -26.690 21.173 1.00 78.00 143 PHE A CA 1
ATOM 1238 C C . PHE A 1 143 ? 7.797 -26.024 21.744 1.00 78.00 143 PHE A C 1
ATOM 1240 O O . PHE A 1 143 ? 7.933 -25.147 22.600 1.00 78.00 143 PHE A O 1
ATOM 1247 N N . ASN A 1 144 ? 6.591 -26.390 21.298 1.00 66.88 144 ASN A N 1
ATOM 1248 C CA . ASN A 1 144 ? 5.340 -25.841 21.836 1.00 66.88 144 ASN A CA 1
ATOM 1249 C C . ASN A 1 144 ? 4.627 -26.789 22.822 1.00 66.88 144 ASN A C 1
ATOM 1251 O O . ASN A 1 144 ? 3.908 -26.291 23.682 1.00 66.88 144 ASN A O 1
ATOM 1255 N N . ASN A 1 145 ? 4.870 -28.106 22.770 1.00 59.34 145 ASN A N 1
ATOM 1256 C CA . ASN A 1 145 ? 4.223 -29.094 23.651 1.00 59.34 145 ASN A CA 1
ATOM 1257 C C . ASN A 1 145 ? 5.070 -29.464 24.891 1.00 59.34 145 ASN A C 1
ATOM 1259 O O . ASN A 1 145 ? 4.903 -30.534 25.473 1.00 59.34 145 ASN A O 1
ATOM 1263 N N . ILE A 1 146 ? 6.034 -28.613 25.254 1.00 66.00 146 ILE A N 1
ATOM 1264 C CA . ILE A 1 146 ? 7.064 -28.874 26.267 1.00 66.00 146 ILE A CA 1
ATOM 1265 C C . ILE A 1 146 ? 7.359 -27.571 27.032 1.00 66.00 146 ILE A C 1
ATOM 1267 O O . ILE A 1 146 ? 7.650 -26.547 26.405 1.00 66.00 146 ILE A O 1
ATOM 1271 N N . LYS A 1 147 ? 7.373 -27.607 28.376 1.00 62.12 147 LYS A N 1
ATOM 1272 C CA . LYS A 1 147 ? 7.997 -26.556 29.200 1.00 62.12 147 LYS A CA 1
ATOM 1273 C C . LYS A 1 147 ? 9.506 -26.760 29.184 1.00 62.12 147 LYS A C 1
ATOM 1275 O O . LYS A 1 147 ? 10.026 -27.835 29.486 1.00 62.12 147 LYS A O 1
ATOM 1280 N N . LEU A 1 148 ? 10.197 -25.710 28.782 1.00 72.31 148 LEU A N 1
ATOM 1281 C CA . LEU A 1 148 ? 11.631 -25.694 28.553 1.00 72.31 148 LEU A CA 1
ATOM 1282 C C . LEU A 1 148 ? 12.284 -24.851 29.639 1.00 72.31 148 LEU A C 1
ATOM 1284 O O . LEU A 1 148 ? 11.717 -23.837 30.050 1.00 72.31 148 LEU A O 1
ATOM 1288 N N . SER A 1 149 ? 13.489 -25.228 30.051 1.00 72.69 149 SER A N 1
ATOM 1289 C CA . SER A 1 149 ? 14.315 -24.392 30.921 1.00 72.69 149 SER A CA 1
ATOM 1290 C C . SER A 1 149 ? 14.798 -23.142 30.173 1.00 72.69 149 SER A C 1
ATOM 1292 O O . SER A 1 149 ? 14.513 -22.954 28.985 1.00 72.69 149 SER A O 1
ATOM 1294 N N . THR A 1 150 ? 15.609 -22.299 30.815 1.00 73.69 150 THR A N 1
ATOM 1295 C CA . THR A 1 150 ? 16.341 -21.222 30.126 1.00 73.69 150 THR A CA 1
ATOM 1296 C C . THR A 1 150 ? 17.112 -21.752 28.910 1.00 73.69 150 THR A C 1
ATOM 1298 O O . THR A 1 150 ? 16.921 -21.252 27.803 1.00 73.69 150 THR A O 1
ATOM 1301 N N . SER A 1 151 ? 17.888 -22.829 29.071 1.00 74.88 151 SER A N 1
ATOM 1302 C CA . SER A 1 151 ? 18.686 -23.434 27.995 1.00 74.88 151 SER A CA 1
ATOM 1303 C C . SER A 1 151 ? 17.813 -24.001 26.866 1.00 74.88 151 SER A C 1
ATOM 1305 O O . SER A 1 151 ? 18.143 -23.864 25.686 1.00 74.88 151 SER A O 1
ATOM 1307 N N . GLY A 1 152 ? 16.662 -24.603 27.191 1.00 78.31 152 GLY A N 1
ATOM 1308 C CA . GLY A 1 152 ? 15.713 -25.077 26.177 1.00 78.31 152 GLY A CA 1
ATOM 1309 C C . GLY A 1 152 ? 14.997 -23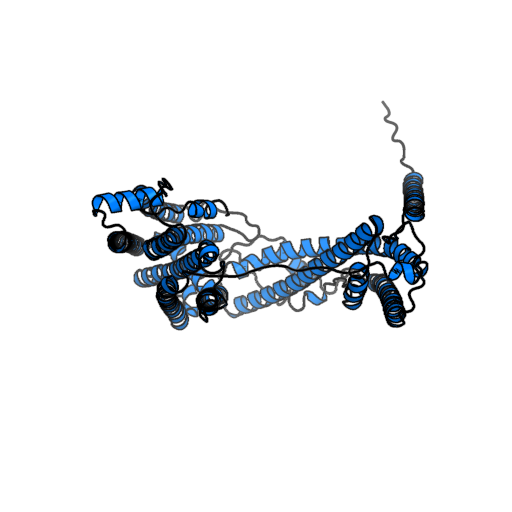.941 25.442 1.00 78.31 152 GLY A C 1
ATOM 1310 O O . GLY A 1 152 ? 14.760 -24.041 24.238 1.00 78.31 152 GLY A O 1
ATOM 1311 N N . ASN A 1 153 ? 14.702 -22.832 26.125 1.00 76.06 153 ASN A N 1
ATOM 1312 C CA . ASN A 1 153 ? 14.136 -21.637 25.500 1.00 76.06 153 ASN A CA 1
ATOM 1313 C C . ASN A 1 153 ? 15.159 -20.895 24.621 1.00 76.06 153 ASN A C 1
ATOM 1315 O O . ASN A 1 153 ? 14.784 -20.401 23.559 1.00 76.06 153 ASN A O 1
ATOM 1319 N N . GLU A 1 154 ? 16.448 -20.887 24.980 1.00 78.81 154 GLU A N 1
ATOM 1320 C CA . GLU A 1 154 ? 17.532 -20.431 24.094 1.00 78.81 154 GLU A CA 1
ATOM 1321 C C . GLU A 1 154 ? 17.589 -21.267 22.801 1.00 78.81 154 GLU A C 1
ATOM 1323 O O . GLU A 1 154 ? 17.682 -20.711 21.703 1.00 78.81 154 GLU A O 1
ATOM 1328 N N . LEU A 1 155 ? 17.451 -22.596 22.893 1.00 80.25 155 LEU A N 1
ATOM 1329 C CA . LEU A 1 155 ? 17.395 -23.468 21.714 1.00 80.25 155 LEU A CA 1
ATOM 1330 C C . LEU A 1 155 ? 16.118 -23.258 20.879 1.00 80.25 155 LEU A C 1
ATOM 1332 O O . LEU A 1 155 ? 16.199 -23.171 19.654 1.00 80.25 155 LEU A O 1
ATOM 1336 N N . LYS A 1 156 ? 14.952 -23.115 21.520 1.00 82.75 156 LYS A N 1
ATOM 1337 C CA . LYS A 1 156 ? 13.677 -22.747 20.872 1.00 82.75 156 LYS A CA 1
ATOM 1338 C C . LYS A 1 156 ? 13.777 -21.403 20.151 1.00 82.75 156 LYS A C 1
ATOM 1340 O O . LYS A 1 156 ? 13.229 -21.259 19.061 1.00 82.75 156 LYS A O 1
ATOM 1345 N N . SER A 1 157 ? 14.501 -20.442 20.725 1.00 80.75 157 SER A N 1
ATOM 1346 C CA . SER A 1 157 ? 14.814 -19.157 20.095 1.00 80.75 157 SER A CA 1
ATOM 1347 C C . SER A 1 157 ? 15.701 -19.347 18.859 1.00 80.75 157 SER A C 1
ATOM 1349 O O . SER A 1 157 ? 15.321 -18.923 17.771 1.00 80.75 157 SER A O 1
ATOM 1351 N N . LYS A 1 158 ? 16.808 -20.101 18.961 1.00 81.25 158 LYS A N 1
ATOM 1352 C CA . LYS A 1 158 ? 17.660 -20.452 17.805 1.00 81.25 158 LYS A CA 1
ATOM 1353 C C . LYS A 1 158 ? 16.889 -21.168 16.688 1.00 81.25 158 LYS A C 1
ATOM 1355 O O . LYS A 1 158 ? 17.075 -20.828 15.524 1.00 81.25 158 LYS A O 1
ATOM 1360 N N . PHE A 1 159 ? 15.995 -22.101 17.021 1.00 83.81 159 PHE A N 1
ATOM 1361 C CA . PHE A 1 159 ? 15.144 -22.783 16.041 1.00 83.81 159 PHE A CA 1
ATOM 1362 C C . PHE A 1 159 ? 14.153 -21.834 15.356 1.00 83.81 159 PHE A C 1
ATOM 1364 O O . PHE A 1 159 ? 14.016 -21.858 14.135 1.00 83.81 159 PHE A O 1
ATOM 1371 N N . ARG A 1 160 ? 13.485 -20.966 16.128 1.00 82.31 160 ARG A N 1
ATOM 1372 C CA . ARG A 1 160 ? 12.582 -19.944 15.582 1.00 82.31 160 ARG A CA 1
ATOM 1373 C C . ARG A 1 160 ? 13.334 -18.978 14.669 1.00 82.31 160 ARG A C 1
ATOM 1375 O O . ARG A 1 160 ? 12.871 -18.745 13.561 1.00 82.31 160 ARG A O 1
ATOM 1382 N N . ASN A 1 161 ? 14.512 -18.506 15.071 1.00 83.75 161 ASN A N 1
ATOM 1383 C CA . ASN A 1 161 ? 15.355 -17.626 14.257 1.00 83.75 161 ASN A CA 1
ATOM 1384 C C . ASN A 1 161 ? 15.803 -18.309 12.954 1.00 83.75 161 ASN A C 1
ATOM 1386 O O . ASN A 1 161 ? 15.773 -17.684 11.901 1.00 83.75 161 ASN A O 1
ATOM 1390 N N . LEU A 1 162 ? 16.149 -19.599 13.001 1.00 83.94 162 LEU A N 1
ATOM 1391 C CA . LEU A 1 162 ? 16.465 -20.391 11.810 1.00 83.94 162 LEU A CA 1
ATOM 1392 C C . LEU A 1 162 ? 15.267 -20.498 10.846 1.00 83.94 162 LEU A C 1
ATOM 1394 O O . LEU A 1 162 ? 15.438 -20.301 9.645 1.00 83.94 162 LEU A O 1
ATOM 1398 N N . ILE A 1 163 ? 14.056 -20.764 11.356 1.00 84.06 163 ILE A N 1
ATOM 1399 C CA . ILE A 1 163 ? 12.828 -20.759 10.540 1.00 84.06 163 ILE A CA 1
ATOM 1400 C C . ILE A 1 163 ? 12.575 -19.370 9.944 1.00 84.06 163 ILE A C 1
ATOM 1402 O O . ILE A 1 163 ? 12.236 -19.274 8.768 1.00 84.06 163 ILE A O 1
ATOM 1406 N N . ILE A 1 164 ? 12.725 -18.309 10.742 1.00 83.50 164 ILE A N 1
ATOM 1407 C CA . ILE A 1 164 ? 12.513 -16.920 10.319 1.00 83.50 164 ILE A CA 1
ATOM 1408 C C . ILE A 1 164 ? 13.450 -16.584 9.155 1.00 83.50 164 ILE A C 1
ATOM 1410 O O . ILE A 1 164 ? 12.958 -16.303 8.067 1.00 83.50 164 ILE A O 1
ATOM 1414 N N . ILE A 1 165 ? 14.765 -16.747 9.329 1.00 83.00 165 ILE A N 1
ATOM 1415 C CA . ILE A 1 165 ? 15.773 -16.410 8.310 1.00 83.00 165 ILE A CA 1
ATOM 1416 C C . ILE A 1 165 ? 15.604 -17.273 7.045 1.00 83.00 165 ILE A C 1
ATOM 1418 O O . ILE A 1 165 ? 15.693 -16.754 5.934 1.00 83.00 165 ILE A O 1
ATOM 1422 N N . ASN A 1 166 ? 15.292 -18.571 7.172 1.00 83.25 166 ASN A N 1
ATOM 1423 C CA . ASN A 1 166 ? 14.985 -19.420 6.013 1.00 83.25 166 ASN A CA 1
ATOM 1424 C C . ASN A 1 166 ? 13.727 -18.951 5.267 1.00 83.25 166 ASN A C 1
ATOM 1426 O O . ASN A 1 166 ? 13.724 -18.884 4.041 1.00 83.25 166 ASN A O 1
ATOM 1430 N N . ASN A 1 167 ? 12.652 -18.627 5.988 1.00 82.44 167 ASN A N 1
ATOM 1431 C CA . ASN A 1 167 ? 11.392 -18.204 5.379 1.00 82.44 167 ASN A CA 1
ATOM 1432 C C . ASN A 1 167 ? 11.490 -16.797 4.772 1.00 82.44 167 ASN A C 1
ATOM 1434 O O . ASN A 1 167 ? 10.838 -16.523 3.768 1.00 82.44 167 ASN A O 1
ATOM 1438 N N . GLU A 1 168 ? 12.289 -15.911 5.363 1.00 84.62 168 GLU A N 1
ATOM 1439 C CA . GLU A 1 168 ? 12.617 -14.592 4.819 1.00 84.62 168 GLU A CA 1
ATOM 1440 C C . GLU A 1 168 ? 13.481 -14.730 3.565 1.00 84.62 168 GLU A C 1
ATOM 1442 O O . GLU A 1 168 ? 13.089 -14.237 2.511 1.00 84.62 168 GLU A O 1
ATOM 1447 N N . GLY A 1 169 ? 14.583 -15.483 3.628 1.00 83.75 169 GLY A N 1
ATOM 1448 C CA . GLY A 1 169 ? 15.439 -15.763 2.476 1.00 83.75 169 GLY A CA 1
ATOM 1449 C C . GLY A 1 169 ? 14.697 -16.449 1.324 1.00 83.75 169 GLY A C 1
ATOM 1450 O O . GLY A 1 169 ? 14.849 -16.043 0.177 1.00 83.75 169 GLY A O 1
ATOM 1451 N N . SER A 1 170 ? 13.836 -17.430 1.616 1.00 83.06 170 SER A N 1
ATOM 1452 C CA . SER A 1 170 ? 13.052 -18.152 0.604 1.00 83.06 170 SER A CA 1
ATOM 1453 C C . SER A 1 170 ? 12.043 -17.236 -0.094 1.00 83.06 170 SER A C 1
ATOM 1455 O O . SER A 1 170 ? 11.922 -17.276 -1.319 1.00 83.06 170 SER A O 1
ATOM 1457 N N . LYS A 1 171 ? 11.381 -16.344 0.659 1.00 85.50 171 LYS A N 1
ATOM 1458 C CA . LYS A 1 171 ? 10.538 -15.283 0.087 1.00 85.50 171 LYS A CA 1
ATOM 1459 C C . LYS A 1 171 ? 11.356 -14.294 -0.738 1.00 85.50 171 LYS A C 1
ATOM 1461 O O . LYS A 1 171 ? 10.919 -13.929 -1.819 1.00 85.50 171 LYS A O 1
ATOM 1466 N N . LEU A 1 172 ? 12.527 -13.869 -0.262 1.00 85.06 172 LEU A N 1
ATOM 1467 C CA . LEU A 1 172 ? 13.404 -12.940 -0.985 1.00 85.06 172 LEU A CA 1
ATOM 1468 C C . LEU A 1 172 ? 13.896 -13.541 -2.309 1.00 85.06 172 LEU A C 1
ATOM 1470 O O . LEU A 1 172 ? 13.844 -12.859 -3.326 1.00 85.06 172 LEU A O 1
ATOM 1474 N N . TYR A 1 173 ? 14.288 -14.818 -2.316 1.00 84.44 173 TYR A N 1
ATOM 1475 C CA . TYR A 1 173 ? 14.664 -15.553 -3.525 1.00 84.44 173 TYR A CA 1
ATOM 1476 C C . TYR A 1 173 ? 13.493 -15.683 -4.508 1.00 84.44 173 TYR A C 1
ATOM 1478 O O . TYR A 1 173 ? 13.632 -15.342 -5.679 1.00 84.44 173 TYR A O 1
ATOM 1486 N N . HIS A 1 174 ? 12.313 -16.096 -4.035 1.00 86.25 174 HIS A N 1
ATOM 1487 C CA . HIS A 1 174 ? 11.127 -16.189 -4.888 1.00 86.25 174 HIS A CA 1
ATOM 1488 C C . HIS A 1 174 ? 10.728 -14.821 -5.469 1.00 86.25 174 HIS A C 1
ATOM 1490 O O . HIS A 1 174 ? 10.534 -14.700 -6.676 1.00 86.25 174 HIS A O 1
ATOM 1496 N N . ASN A 1 175 ? 10.691 -13.773 -4.638 1.00 87.00 175 ASN A N 1
ATOM 1497 C CA . ASN A 1 175 ? 10.405 -12.401 -5.063 1.00 87.00 175 ASN A CA 1
ATOM 1498 C C . ASN A 1 175 ? 11.441 -11.877 -6.071 1.00 87.00 175 ASN A C 1
ATOM 1500 O O . ASN A 1 175 ? 11.075 -11.151 -6.992 1.00 87.00 175 ASN A O 1
ATOM 1504 N N . PHE A 1 176 ? 12.719 -12.240 -5.913 1.00 87.81 176 PHE A N 1
ATOM 1505 C CA . PHE A 1 176 ? 13.775 -11.919 -6.871 1.00 87.81 176 PHE A CA 1
ATOM 1506 C C . PHE A 1 176 ? 13.496 -12.568 -8.232 1.00 87.81 176 PHE A C 1
ATOM 1508 O O . PHE A 1 176 ? 13.428 -11.861 -9.235 1.00 87.81 176 PHE A O 1
ATOM 1515 N N . CYS A 1 177 ? 13.263 -13.885 -8.271 1.00 86.94 177 CYS A N 1
ATOM 1516 C CA . CYS A 1 177 ? 12.968 -14.600 -9.516 1.00 86.94 177 CYS A CA 1
ATOM 1517 C C . CYS A 1 177 ? 11.709 -14.054 -10.208 1.00 86.94 177 CYS A C 1
ATOM 1519 O O . CYS A 1 177 ? 11.729 -13.840 -11.417 1.00 86.94 177 CYS A O 1
ATOM 1521 N N . VAL A 1 178 ? 10.647 -13.767 -9.444 1.00 90.06 178 VAL A N 1
ATOM 1522 C CA . VAL A 1 178 ? 9.413 -13.161 -9.969 1.00 90.06 178 VAL A CA 1
ATOM 1523 C C . VAL A 1 178 ? 9.683 -11.783 -10.579 1.00 90.06 178 VAL A C 1
ATOM 1525 O O . VAL A 1 178 ? 9.228 -11.536 -11.690 1.00 90.06 178 VAL A O 1
ATOM 1528 N N . LYS A 1 179 ? 10.464 -10.910 -9.927 1.00 90.75 179 LYS A N 1
ATOM 1529 C CA . LYS A 1 179 ? 10.766 -9.576 -10.478 1.00 90.75 179 LYS A CA 1
ATOM 1530 C C . LYS A 1 179 ? 11.689 -9.600 -11.693 1.00 90.75 179 LYS A C 1
ATOM 1532 O O . LYS A 1 179 ? 11.519 -8.773 -12.583 1.00 90.75 179 LYS A O 1
ATOM 1537 N N . VAL A 1 180 ? 12.637 -10.534 -11.772 1.00 89.25 180 VAL A N 1
ATOM 1538 C CA . VAL A 1 180 ? 13.464 -10.708 -12.983 1.00 89.25 180 VAL A CA 1
ATOM 1539 C C . VAL A 1 180 ? 12.602 -11.162 -14.169 1.00 89.25 180 VAL A C 1
ATOM 1541 O O . VAL A 1 180 ? 12.750 -10.635 -15.267 1.00 89.25 180 VAL A O 1
ATOM 1544 N N . GLU A 1 181 ? 11.646 -12.061 -13.933 1.00 90.94 181 GLU A N 1
ATOM 1545 C CA . GLU A 1 181 ? 10.676 -12.538 -14.929 1.00 90.94 181 GLU A CA 1
ATOM 1546 C C . GLU A 1 181 ? 9.636 -11.462 -15.329 1.00 90.94 181 GLU A C 1
ATOM 1548 O O . GLU A 1 181 ? 9.218 -11.375 -16.485 1.00 90.94 181 GLU A O 1
ATOM 1553 N N . GLU A 1 182 ? 9.236 -10.601 -14.392 1.00 91.44 182 GLU A N 1
ATOM 1554 C CA . GLU A 1 182 ? 8.411 -9.409 -14.633 1.00 91.44 182 GLU A CA 1
ATOM 1555 C C . GLU A 1 182 ? 9.158 -8.394 -15.517 1.00 91.44 182 GLU A C 1
ATOM 1557 O O . GLU A 1 182 ? 8.633 -7.929 -16.532 1.00 91.44 182 GLU A O 1
ATOM 1562 N N . LEU A 1 183 ? 10.428 -8.120 -15.196 1.00 90.88 183 LEU A N 1
ATOM 1563 C CA . LEU A 1 183 ? 11.285 -7.213 -15.959 1.00 90.88 183 LEU A CA 1
ATOM 1564 C C . LEU A 1 183 ? 11.619 -7.759 -17.360 1.00 90.88 183 LEU A C 1
ATOM 1566 O O . LEU A 1 183 ? 11.623 -6.992 -18.323 1.00 90.88 183 LEU A O 1
ATOM 1570 N N . HIS A 1 184 ? 11.818 -9.074 -17.504 1.00 92.31 184 HIS A N 1
ATOM 1571 C CA . HIS A 1 184 ? 11.946 -9.747 -18.801 1.00 92.31 184 HIS A CA 1
ATOM 1572 C C . HIS A 1 184 ? 10.738 -9.459 -19.703 1.00 92.31 184 HIS A C 1
ATOM 1574 O O . HIS A 1 184 ? 10.909 -9.062 -20.861 1.00 92.31 184 HIS A O 1
ATOM 1580 N N . LYS A 1 185 ? 9.521 -9.634 -19.172 1.00 90.50 185 LYS A N 1
ATOM 1581 C CA . LYS A 1 185 ? 8.267 -9.380 -19.897 1.00 90.50 185 LYS A CA 1
ATOM 1582 C C . LYS A 1 185 ? 8.085 -7.906 -20.227 1.00 90.50 185 LYS A C 1
ATOM 1584 O O . LYS A 1 185 ? 7.621 -7.596 -21.323 1.00 90.50 185 LYS A O 1
ATOM 1589 N N . ARG A 1 186 ? 8.492 -7.001 -19.330 1.00 89.06 186 ARG A N 1
ATOM 1590 C CA . ARG A 1 186 ? 8.455 -5.560 -19.598 1.00 89.06 186 ARG A CA 1
ATOM 1591 C C . ARG A 1 186 ? 9.389 -5.175 -20.742 1.00 89.06 186 ARG A C 1
ATOM 1593 O O . ARG A 1 186 ? 8.923 -4.533 -21.677 1.00 89.06 186 ARG A O 1
ATOM 1600 N N . PHE A 1 187 ? 10.650 -5.616 -20.729 1.00 88.62 187 PHE A N 1
ATOM 1601 C CA . PHE A 1 187 ? 11.577 -5.355 -21.836 1.00 88.62 187 PHE A CA 1
ATOM 1602 C C . PHE A 1 187 ? 11.061 -5.912 -23.171 1.00 88.62 187 PHE A C 1
ATOM 1604 O O . PHE A 1 187 ? 11.039 -5.172 -24.152 1.00 88.62 187 PHE A O 1
ATOM 1611 N N . LEU A 1 188 ? 10.567 -7.158 -23.198 1.00 88.38 188 LEU A N 1
ATOM 1612 C CA . LEU A 1 188 ? 9.928 -7.741 -24.387 1.00 88.38 188 LEU A CA 1
ATOM 1613 C C . LEU A 1 188 ? 8.768 -6.881 -24.906 1.00 88.38 188 LEU A C 1
ATOM 1615 O O . LEU A 1 188 ? 8.710 -6.570 -26.094 1.00 88.38 188 LEU A O 1
ATOM 1619 N N . HIS A 1 189 ? 7.840 -6.491 -24.029 1.00 84.81 189 HIS A N 1
ATOM 1620 C CA . HIS A 1 189 ? 6.682 -5.690 -24.419 1.00 84.81 189 HIS A CA 1
ATOM 1621 C C . HIS A 1 189 ? 7.095 -4.325 -24.982 1.00 84.81 189 HIS A C 1
ATOM 1623 O O . HIS A 1 189 ? 6.543 -3.886 -25.992 1.00 84.81 189 HIS A O 1
ATOM 1629 N N . SER A 1 190 ? 8.067 -3.667 -24.352 1.00 83.56 190 SER A N 1
ATOM 1630 C CA . SER A 1 190 ? 8.525 -2.336 -24.743 1.00 83.56 190 SER A CA 1
ATOM 1631 C C . SER A 1 190 ? 9.305 -2.320 -26.054 1.00 83.56 190 SER A C 1
ATOM 1633 O O . SER A 1 190 ? 9.104 -1.395 -26.837 1.00 83.56 190 SER A O 1
ATOM 1635 N N . ASP A 1 191 ? 10.131 -3.336 -26.322 1.00 83.06 191 ASP A N 1
ATOM 1636 C CA . ASP A 1 191 ? 10.848 -3.485 -27.597 1.00 83.06 191 ASP A CA 1
ATOM 1637 C C . ASP A 1 191 ? 9.854 -3.755 -28.746 1.00 83.06 191 ASP A C 1
ATOM 1639 O O . ASP A 1 191 ? 9.832 -3.028 -29.740 1.00 83.06 191 ASP A O 1
ATOM 1643 N N . LEU A 1 192 ? 8.908 -4.686 -28.543 1.00 82.12 192 LEU A N 1
ATOM 1644 C CA . LEU A 1 192 ? 7.839 -5.003 -29.505 1.00 82.12 192 LEU A CA 1
ATOM 1645 C C . LEU A 1 192 ? 6.902 -3.821 -29.818 1.00 82.12 192 LEU A C 1
ATOM 1647 O O . LEU A 1 192 ? 6.371 -3.739 -30.924 1.00 82.12 192 LEU A O 1
ATOM 1651 N N . ASN A 1 193 ? 6.666 -2.921 -28.856 1.00 76.19 193 ASN A N 1
ATOM 1652 C CA . ASN A 1 193 ? 5.747 -1.783 -29.005 1.00 76.19 193 ASN A CA 1
ATOM 1653 C C . ASN A 1 193 ? 6.454 -0.431 -29.215 1.00 76.19 193 ASN A C 1
ATOM 1655 O O . ASN A 1 193 ? 5.769 0.593 -29.318 1.00 76.19 193 ASN A O 1
ATOM 1659 N N . ASN A 1 194 ? 7.792 -0.421 -29.285 1.00 77.31 194 ASN A N 1
ATOM 1660 C CA . ASN A 1 194 ? 8.635 0.777 -29.362 1.00 77.31 194 ASN A CA 1
ATOM 1661 C C . ASN A 1 194 ? 8.266 1.830 -28.288 1.00 77.31 194 ASN A C 1
ATOM 1663 O O . ASN A 1 194 ? 8.017 3.004 -28.583 1.00 77.31 194 ASN A O 1
ATOM 1667 N N . GLU A 1 195 ? 8.146 1.391 -27.031 1.00 77.00 195 GLU A N 1
ATOM 1668 C CA . GLU A 1 195 ? 7.834 2.277 -25.904 1.00 77.00 195 GLU A CA 1
ATOM 1669 C C . GLU A 1 195 ? 9.037 3.150 -25.529 1.00 77.00 195 GLU A C 1
ATOM 1671 O O . GLU A 1 195 ? 10.126 2.649 -25.276 1.00 77.00 195 GLU A O 1
ATOM 1676 N N . LEU A 1 196 ? 8.823 4.463 -25.419 1.00 69.00 196 LEU A N 1
ATOM 1677 C CA . LEU A 1 196 ? 9.888 5.425 -25.105 1.00 69.00 196 LEU A CA 1
ATOM 1678 C C . LEU A 1 196 ? 10.012 5.758 -23.607 1.00 69.00 196 LEU A C 1
ATOM 1680 O O . LEU A 1 196 ? 10.999 6.362 -23.204 1.00 69.00 196 LEU A O 1
ATOM 1684 N N . VAL A 1 197 ? 9.002 5.439 -22.790 1.00 75.44 197 VAL A N 1
ATOM 1685 C CA . VAL A 1 197 ? 8.916 5.815 -21.364 1.00 75.44 197 VAL A CA 1
ATOM 1686 C C . VAL A 1 197 ? 8.144 4.738 -20.601 1.00 75.44 197 VAL A C 1
ATOM 1688 O O . VAL A 1 197 ? 7.096 4.294 -21.068 1.00 75.44 197 VAL A O 1
ATOM 1691 N N . TRP A 1 198 ? 8.626 4.349 -19.420 1.00 83.06 198 TRP A N 1
ATOM 1692 C CA . TRP A 1 198 ? 7.951 3.417 -18.502 1.00 83.06 198 TRP A CA 1
ATOM 1693 C C . TRP A 1 198 ? 7.232 4.147 -17.352 1.00 83.06 198 TRP A C 1
ATOM 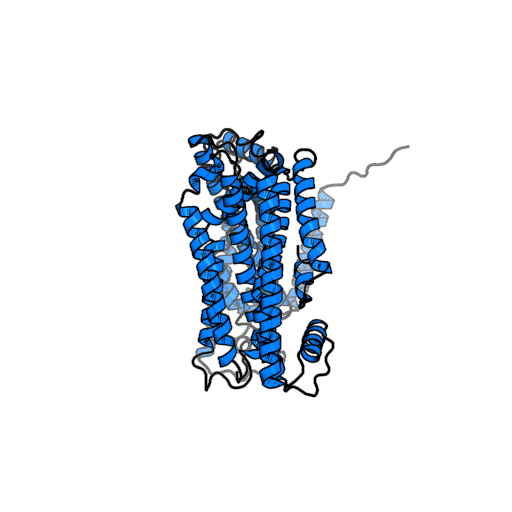1695 O O . TRP A 1 198 ? 7.549 5.291 -17.013 1.00 83.06 198 TRP A O 1
ATOM 1705 N N . ASP A 1 199 ? 6.282 3.475 -16.704 1.00 78.31 199 ASP A N 1
ATOM 1706 C CA . ASP A 1 199 ? 5.762 3.877 -15.391 1.00 78.31 199 ASP A CA 1
ATOM 1707 C C . ASP A 1 199 ? 6.823 3.695 -14.279 1.00 78.31 199 ASP A C 1
ATOM 1709 O O . ASP A 1 199 ? 7.886 3.099 -14.489 1.00 78.31 199 ASP A O 1
ATOM 1713 N N . GLN A 1 200 ? 6.572 4.245 -13.086 1.00 79.81 200 GLN A N 1
ATOM 1714 C CA . GLN A 1 200 ? 7.550 4.217 -11.997 1.00 79.81 200 GLN A CA 1
ATOM 1715 C C . GLN A 1 200 ? 7.715 2.829 -11.376 1.00 79.81 200 GLN A C 1
ATOM 1717 O O . GLN A 1 200 ? 8.807 2.539 -10.892 1.00 79.81 200 GLN A O 1
ATOM 1722 N N . ALA A 1 201 ? 6.688 1.974 -11.381 1.00 81.81 201 ALA A N 1
ATOM 1723 C CA . ALA A 1 201 ? 6.808 0.618 -10.853 1.00 81.81 201 ALA A CA 1
ATOM 1724 C C . ALA A 1 201 ? 7.746 -0.206 -11.746 1.00 81.81 201 ALA A C 1
ATOM 1726 O O . ALA A 1 201 ? 8.781 -0.673 -11.267 1.00 81.81 201 ALA A O 1
ATOM 1727 N N . SER A 1 202 ? 7.464 -0.250 -13.053 1.00 83.94 202 SER A N 1
ATOM 1728 C CA . SER A 1 202 ? 8.300 -0.875 -14.084 1.00 83.94 202 SER A CA 1
ATOM 1729 C C . SER A 1 202 ? 9.745 -0.365 -14.043 1.00 83.94 202 SER A C 1
ATOM 1731 O O . SER A 1 202 ? 10.683 -1.157 -14.080 1.00 83.94 202 SER A O 1
ATOM 1733 N N . PHE A 1 203 ? 9.958 0.953 -13.924 1.00 83.94 203 PHE A N 1
ATOM 1734 C CA . PHE A 1 203 ? 11.310 1.525 -13.853 1.00 83.94 203 PHE A CA 1
ATOM 1735 C C . PHE A 1 203 ? 12.025 1.197 -12.527 1.00 83.94 203 PHE A C 1
ATOM 1737 O O . PHE A 1 203 ? 13.232 0.949 -12.513 1.00 83.94 203 PHE A O 1
ATOM 1744 N N . LYS A 1 204 ? 11.286 1.130 -11.410 1.00 84.62 204 LYS A N 1
ATOM 1745 C CA . LYS A 1 204 ? 11.821 0.771 -10.087 1.00 84.62 204 LYS A CA 1
ATOM 1746 C C . LYS A 1 204 ? 12.167 -0.714 -9.956 1.00 84.62 204 LYS A C 1
ATOM 1748 O O . LYS A 1 204 ? 13.006 -1.033 -9.115 1.00 84.62 204 LYS A O 1
ATOM 1753 N N . LEU A 1 205 ? 11.624 -1.607 -10.795 1.00 87.56 205 LEU A N 1
ATOM 1754 C CA . LEU A 1 205 ? 12.008 -3.030 -10.810 1.00 87.56 205 LEU A CA 1
ATOM 1755 C C . LEU A 1 205 ? 13.530 -3.221 -10.873 1.00 87.56 205 LEU A C 1
ATOM 1757 O O . LEU A 1 205 ? 14.049 -4.097 -10.191 1.00 87.56 205 LEU A O 1
ATOM 1761 N N . ILE A 1 206 ? 14.251 -2.369 -11.608 1.00 86.25 206 ILE A N 1
ATOM 1762 C CA . ILE A 1 206 ? 15.716 -2.431 -11.739 1.00 86.25 206 ILE A CA 1
ATOM 1763 C C . ILE A 1 206 ? 16.414 -2.249 -10.376 1.00 86.25 206 ILE A C 1
ATOM 1765 O O . ILE A 1 206 ? 17.298 -3.030 -10.019 1.00 86.25 206 ILE A O 1
ATOM 1769 N N . ASP A 1 207 ? 16.003 -1.253 -9.584 1.00 83.62 207 ASP A N 1
ATOM 1770 C CA . ASP A 1 207 ? 16.574 -1.001 -8.252 1.00 83.62 207 ASP A CA 1
ATOM 1771 C C . ASP A 1 207 ? 16.041 -1.998 -7.206 1.00 83.62 207 ASP A C 1
ATOM 1773 O O . ASP A 1 207 ? 16.780 -2.450 -6.335 1.00 83.62 207 ASP A O 1
ATOM 1777 N N . ASP A 1 208 ? 14.784 -2.436 -7.318 1.00 86.94 208 ASP A N 1
ATOM 1778 C CA . ASP A 1 208 ? 14.241 -3.495 -6.460 1.00 86.94 208 ASP A CA 1
ATOM 1779 C C . ASP A 1 208 ? 14.987 -4.828 -6.659 1.00 86.94 208 ASP A C 1
ATOM 1781 O O . ASP A 1 208 ? 15.306 -5.498 -5.678 1.00 86.94 208 ASP A O 1
ATOM 1785 N N . ILE A 1 209 ? 15.319 -5.201 -7.901 1.00 87.44 209 ILE A N 1
ATOM 1786 C CA . ILE A 1 209 ? 16.112 -6.399 -8.232 1.00 87.44 209 ILE A CA 1
ATOM 1787 C C . ILE A 1 209 ? 17.543 -6.268 -7.700 1.00 87.44 209 ILE A C 1
ATOM 1789 O O . ILE A 1 209 ? 18.052 -7.222 -7.112 1.00 87.44 209 ILE A O 1
ATOM 1793 N N . ARG A 1 210 ? 18.169 -5.085 -7.819 1.00 84.62 210 ARG A N 1
ATOM 1794 C CA . ARG A 1 210 ? 19.481 -4.778 -7.218 1.00 84.62 210 ARG A CA 1
ATOM 1795 C C . ARG A 1 210 ? 19.478 -5.032 -5.709 1.00 84.62 210 ARG A C 1
ATOM 1797 O O . ARG A 1 210 ? 20.287 -5.813 -5.209 1.00 84.62 210 ARG A O 1
ATOM 1804 N N . ASN A 1 211 ? 18.524 -4.433 -4.997 1.00 85.81 211 ASN A N 1
ATOM 1805 C CA . ASN A 1 211 ? 18.386 -4.589 -3.549 1.00 85.81 211 ASN A CA 1
ATOM 1806 C C . ASN A 1 211 ? 18.071 -6.044 -3.147 1.00 85.81 211 ASN A C 1
ATOM 1808 O O . ASN A 1 211 ? 18.636 -6.557 -2.179 1.00 85.81 211 ASN A O 1
ATOM 1812 N N . LEU A 1 212 ? 17.215 -6.744 -3.901 1.00 86.62 212 LEU A N 1
ATOM 1813 C CA . LEU A 1 212 ? 16.902 -8.157 -3.664 1.00 86.62 212 LEU A CA 1
ATOM 1814 C C . LEU A 1 212 ? 18.105 -9.083 -3.905 1.00 86.62 212 LEU A C 1
ATOM 1816 O O . LEU A 1 212 ? 18.267 -10.044 -3.155 1.00 86.62 212 LEU A O 1
ATOM 1820 N N . PHE A 1 213 ? 18.970 -8.798 -4.883 1.00 84.25 213 PHE A N 1
ATOM 1821 C CA . PHE A 1 213 ? 20.151 -9.615 -5.189 1.00 84.25 213 PHE A CA 1
ATOM 1822 C C . PHE A 1 213 ? 21.191 -9.591 -4.060 1.00 84.25 213 PHE A C 1
ATOM 1824 O O . PHE A 1 213 ? 21.709 -10.636 -3.660 1.00 84.25 213 PHE A O 1
ATOM 1831 N N . ASP A 1 214 ? 21.465 -8.416 -3.490 1.00 81.38 214 ASP A N 1
ATOM 1832 C CA . ASP A 1 214 ? 22.404 -8.296 -2.369 1.00 81.38 214 ASP A CA 1
ATOM 1833 C C . ASP A 1 214 ? 21.804 -8.819 -1.051 1.00 81.38 214 ASP A C 1
ATOM 1835 O O . ASP A 1 214 ? 22.508 -9.438 -0.245 1.00 81.38 214 ASP A O 1
ATOM 1839 N N . LEU A 1 215 ? 20.485 -8.684 -0.856 1.00 83.12 215 LEU A N 1
ATOM 1840 C CA . LEU A 1 215 ? 19.773 -9.357 0.236 1.00 83.12 215 LEU A CA 1
ATOM 1841 C C . LEU A 1 215 ? 19.779 -10.885 0.084 1.00 83.12 215 LEU A C 1
ATOM 1843 O O . LEU A 1 215 ? 19.924 -11.577 1.091 1.00 83.12 215 LEU A O 1
ATOM 1847 N N . TYR A 1 216 ? 19.664 -11.422 -1.133 1.00 81.00 216 TYR A N 1
ATOM 1848 C CA . TYR A 1 216 ? 19.766 -12.857 -1.419 1.00 81.00 216 TYR A CA 1
ATOM 1849 C C . TYR A 1 216 ? 21.136 -13.407 -0.995 1.00 81.00 216 TYR A C 1
ATOM 1851 O O . TYR A 1 216 ? 21.180 -14.320 -0.168 1.00 81.00 216 TYR A O 1
ATOM 1859 N N . LYS A 1 217 ? 22.241 -12.787 -1.444 1.00 75.62 217 LYS A N 1
ATOM 1860 C CA . LYS A 1 217 ? 23.615 -13.164 -1.045 1.00 75.62 217 LYS A CA 1
ATOM 1861 C C . LYS A 1 217 ? 23.775 -13.173 0.481 1.00 75.62 217 LYS A C 1
ATOM 1863 O O . LYS A 1 217 ? 24.239 -14.147 1.064 1.00 75.62 217 LYS A O 1
ATOM 1868 N N . LYS A 1 218 ? 23.327 -12.105 1.149 1.00 79.25 218 LYS A N 1
ATOM 1869 C CA . LYS A 1 218 ? 23.449 -11.953 2.608 1.00 79.25 218 LYS A CA 1
ATOM 1870 C C . LYS A 1 218 ? 22.614 -12.971 3.398 1.00 79.25 218 LYS A C 1
ATOM 1872 O O . LYS A 1 218 ? 23.055 -13.431 4.451 1.00 79.25 218 LYS A O 1
ATOM 1877 N N . ASN A 1 219 ? 21.410 -13.308 2.930 1.00 78.69 219 ASN A N 1
ATOM 1878 C CA . ASN A 1 219 ? 20.544 -14.280 3.606 1.00 78.69 219 ASN A CA 1
ATOM 1879 C C . ASN A 1 219 ? 20.994 -15.723 3.371 1.00 78.69 219 ASN A C 1
ATOM 1881 O O . ASN A 1 219 ? 20.915 -16.518 4.306 1.00 78.69 219 ASN A O 1
ATOM 1885 N N . HIS A 1 220 ? 21.510 -16.040 2.179 1.00 75.81 220 HIS A N 1
ATOM 1886 C CA . HIS A 1 220 ? 22.122 -17.332 1.868 1.00 75.81 220 HIS A CA 1
ATOM 1887 C C . HIS A 1 220 ? 23.141 -17.720 2.954 1.00 75.81 220 HIS A C 1
ATOM 1889 O O . HIS A 1 220 ? 22.931 -18.693 3.678 1.00 75.81 220 HIS A O 1
ATOM 1895 N N . ASP A 1 221 ? 24.159 -16.887 3.178 1.00 75.31 221 ASP A N 1
ATOM 1896 C CA . ASP A 1 221 ? 25.208 -17.131 4.180 1.00 75.31 221 ASP A CA 1
ATOM 1897 C C . ASP A 1 221 ? 24.670 -17.152 5.625 1.00 75.31 221 ASP A C 1
ATOM 1899 O O . ASP A 1 221 ? 25.146 -17.910 6.480 1.00 75.31 221 ASP A O 1
ATOM 1903 N N . GLY A 1 222 ? 23.638 -16.347 5.901 1.00 78.56 222 GLY A N 1
ATOM 1904 C CA . GLY A 1 222 ? 22.943 -16.317 7.188 1.00 78.56 222 GLY A CA 1
ATOM 1905 C C . GLY A 1 222 ? 22.297 -17.656 7.557 1.00 78.56 222 GLY A C 1
ATOM 1906 O O . GLY A 1 222 ? 22.444 -18.112 8.694 1.00 78.56 222 GLY A O 1
ATOM 1907 N N . ILE A 1 223 ? 21.645 -18.321 6.595 1.00 81.50 223 ILE A N 1
ATOM 1908 C CA . ILE A 1 223 ? 20.975 -19.617 6.798 1.00 81.50 223 ILE A CA 1
ATOM 1909 C C . ILE A 1 223 ? 21.983 -20.687 7.219 1.00 81.50 223 ILE A C 1
ATOM 1911 O O . ILE A 1 223 ? 21.751 -21.372 8.216 1.00 81.50 223 ILE A O 1
ATOM 1915 N N . TYR A 1 224 ? 23.129 -20.793 6.535 1.00 73.88 224 TYR A N 1
ATOM 1916 C CA . TYR A 1 224 ? 24.184 -21.754 6.889 1.00 73.88 224 TYR A CA 1
ATOM 1917 C C . TYR A 1 224 ? 24.690 -21.558 8.320 1.00 73.88 224 TYR A C 1
ATOM 1919 O O . TYR A 1 224 ? 24.785 -22.521 9.089 1.00 73.88 224 TYR A O 1
ATOM 1927 N N . LYS A 1 225 ? 24.973 -20.307 8.706 1.00 79.75 225 LYS A N 1
ATOM 1928 C CA . LYS A 1 225 ? 25.455 -19.984 10.053 1.00 79.75 225 LYS A CA 1
ATOM 1929 C C . LYS A 1 225 ? 24.419 -20.340 11.122 1.00 79.75 225 LYS A C 1
ATOM 1931 O O . LYS A 1 225 ? 24.744 -21.045 12.079 1.00 79.75 225 LYS A O 1
ATOM 1936 N N . SER A 1 226 ? 23.172 -19.895 10.958 1.00 79.25 226 SER A N 1
ATOM 1937 C CA . SER A 1 226 ? 22.094 -20.183 11.910 1.00 79.25 226 SER A CA 1
ATOM 1938 C C . SER A 1 226 ? 21.756 -21.674 11.978 1.00 79.25 226 SER A C 1
ATOM 1940 O O . SER A 1 226 ? 21.468 -22.180 13.063 1.00 79.25 226 SER A O 1
ATOM 1942 N N . PHE A 1 227 ? 21.847 -22.402 10.861 1.00 83.06 227 PHE A N 1
ATOM 1943 C CA . PHE A 1 227 ? 21.638 -23.847 10.832 1.00 83.06 227 PHE A CA 1
ATOM 1944 C C . PHE A 1 227 ? 22.725 -24.595 11.616 1.00 83.06 227 PHE A C 1
ATOM 1946 O O . PHE A 1 227 ? 22.409 -25.470 12.427 1.00 83.06 227 PHE A O 1
ATOM 1953 N N . TYR A 1 228 ? 23.999 -24.241 11.426 1.00 78.56 228 TYR A N 1
ATOM 1954 C CA . TYR A 1 228 ? 25.113 -24.845 12.162 1.00 78.56 228 TYR A CA 1
ATOM 1955 C C . TYR A 1 228 ? 25.015 -24.564 13.671 1.00 78.56 228 TYR A C 1
ATOM 1957 O O . TYR A 1 228 ? 25.145 -25.469 14.497 1.00 78.56 228 TYR A O 1
ATOM 1965 N N . GLU A 1 229 ? 24.699 -23.319 14.043 1.00 76.88 229 GLU A N 1
ATOM 1966 C CA . GLU A 1 229 ? 24.487 -22.918 15.438 1.00 76.88 229 GLU A CA 1
ATOM 1967 C C . GLU A 1 229 ? 23.289 -23.604 16.116 1.00 76.88 229 GLU A C 1
ATOM 1969 O O . GLU A 1 229 ? 23.298 -23.766 17.339 1.00 76.88 229 GLU A O 1
ATOM 1974 N N . PHE A 1 230 ? 22.251 -23.970 15.359 1.00 82.19 230 PHE A N 1
ATOM 1975 C CA . PHE A 1 230 ? 21.091 -24.704 15.864 1.00 82.19 230 PHE A CA 1
ATOM 1976 C C . PHE A 1 230 ? 21.376 -26.209 15.975 1.00 82.19 230 PHE A C 1
ATOM 1978 O O . PHE A 1 230 ? 21.211 -26.797 17.045 1.00 82.19 230 PHE A O 1
ATOM 1985 N N . SER A 1 231 ? 21.819 -26.832 14.879 1.00 81.75 231 SER A N 1
ATOM 1986 C CA . SER A 1 231 ? 21.953 -28.290 14.750 1.00 81.75 231 SER A CA 1
ATOM 1987 C C . SER A 1 231 ? 22.933 -28.887 15.764 1.00 81.75 231 SER A C 1
ATOM 1989 O O . SER A 1 231 ? 22.629 -29.918 16.369 1.00 81.75 231 SER A O 1
ATOM 1991 N N . CYS A 1 232 ? 24.054 -28.209 16.033 1.00 75.25 232 CYS A N 1
ATOM 1992 C CA . CYS A 1 232 ? 25.026 -28.620 17.048 1.00 75.25 232 CYS A CA 1
ATOM 1993 C C . CYS A 1 232 ? 24.437 -28.672 18.469 1.00 75.25 232 CYS A C 1
ATOM 1995 O O . CYS A 1 232 ? 24.783 -29.569 19.231 1.00 75.25 232 CYS A O 1
ATOM 1997 N N . ILE A 1 233 ? 23.533 -27.752 18.832 1.00 77.56 233 ILE A N 1
ATOM 1998 C CA . ILE A 1 233 ? 22.915 -27.705 20.171 1.00 77.56 233 ILE A CA 1
ATOM 1999 C C . ILE A 1 233 ? 21.715 -28.663 20.247 1.00 77.56 233 ILE A C 1
ATOM 2001 O O . ILE A 1 233 ? 21.542 -29.364 21.246 1.00 77.56 233 ILE A O 1
ATOM 2005 N N . PHE A 1 234 ? 20.931 -28.771 19.168 1.00 81.38 234 PHE A N 1
ATOM 2006 C CA . PHE A 1 234 ? 19.787 -29.682 19.085 1.00 81.38 234 PHE A CA 1
ATOM 2007 C C . PHE A 1 234 ? 20.159 -31.150 19.367 1.00 81.38 234 PHE A C 1
ATOM 2009 O O . PHE A 1 234 ? 19.387 -31.866 20.003 1.00 81.38 234 PHE A O 1
ATOM 2016 N N . GLN A 1 235 ? 21.357 -31.598 18.974 1.00 79.38 235 GLN A N 1
ATOM 2017 C CA . GLN A 1 235 ? 21.820 -32.962 19.268 1.00 79.38 235 GLN A CA 1
ATOM 2018 C C . GLN A 1 235 ? 21.914 -33.277 20.771 1.00 79.38 235 GLN A C 1
ATOM 2020 O O . GLN A 1 235 ? 21.714 -34.430 21.152 1.00 79.38 235 GLN A O 1
ATOM 2025 N N . TYR A 1 236 ? 22.202 -32.292 21.627 1.00 78.56 236 TYR A N 1
ATOM 2026 C CA . TYR A 1 236 ? 22.247 -32.485 23.082 1.00 78.56 236 TYR A CA 1
ATOM 2027 C C . TYR A 1 236 ? 20.842 -32.468 23.692 1.00 78.56 236 TYR A C 1
ATOM 2029 O O . TYR A 1 236 ? 20.514 -33.336 24.494 1.00 78.56 236 TYR A O 1
ATOM 2037 N N . PHE A 1 237 ? 19.980 -31.564 23.228 1.00 79.06 237 PHE A N 1
ATOM 2038 C CA . PHE A 1 237 ? 18.565 -31.500 23.605 1.00 79.06 237 PHE A CA 1
ATOM 2039 C C . PHE A 1 237 ? 17.789 -32.782 23.265 1.00 79.06 237 PHE A C 1
ATOM 2041 O O . PHE A 1 237 ? 17.033 -33.285 24.093 1.00 79.06 237 PHE A O 1
ATOM 2048 N N . TYR A 1 238 ? 18.017 -33.358 22.080 1.00 81.19 238 TYR A N 1
ATOM 2049 C CA . TYR A 1 238 ? 17.427 -34.644 21.703 1.00 81.19 238 TYR A CA 1
ATOM 2050 C C . TYR A 1 238 ? 17.930 -35.790 22.594 1.00 81.19 238 TYR A C 1
ATOM 2052 O O . TYR A 1 238 ? 17.124 -36.592 23.058 1.00 81.19 238 TYR A O 1
ATOM 2060 N N . LYS A 1 239 ? 19.237 -35.844 22.898 1.00 80.88 239 LYS A N 1
ATOM 2061 C CA . LYS A 1 239 ? 19.785 -36.825 23.854 1.00 80.88 239 LYS A CA 1
ATOM 2062 C C . LYS A 1 239 ? 19.133 -36.685 25.229 1.00 80.88 239 LYS A C 1
ATOM 2064 O O . LYS A 1 239 ? 18.718 -37.686 25.796 1.00 80.88 239 LYS A O 1
ATOM 2069 N N . GLU A 1 240 ? 18.988 -35.466 25.742 1.00 76.25 240 GLU A N 1
ATOM 2070 C CA . GLU A 1 240 ? 18.352 -35.234 27.041 1.00 76.25 240 GLU A CA 1
ATOM 2071 C C . GLU A 1 240 ? 16.871 -35.659 27.051 1.00 76.25 240 GLU A C 1
ATOM 2073 O O . GLU A 1 240 ? 16.436 -36.295 28.007 1.00 76.25 240 GLU A O 1
ATOM 2078 N N . TRP A 1 241 ? 16.115 -35.437 25.966 1.00 76.44 241 TRP A N 1
ATOM 2079 C CA . TRP A 1 241 ? 14.734 -35.938 25.856 1.00 76.44 241 TRP A CA 1
ATOM 2080 C C . TRP A 1 241 ? 14.649 -37.469 25.933 1.00 76.44 241 TRP A C 1
ATOM 2082 O O . TRP A 1 241 ? 13.692 -38.010 26.491 1.00 76.44 241 TRP A O 1
ATOM 2092 N N . LEU A 1 242 ? 15.640 -38.180 25.390 1.00 78.12 242 LEU A N 1
ATOM 2093 C CA . LEU A 1 242 ? 15.721 -39.641 25.484 1.00 78.12 242 LEU A CA 1
ATOM 2094 C C . LEU A 1 242 ? 16.081 -40.123 26.902 1.00 78.12 242 LEU A C 1
ATOM 2096 O O . LEU A 1 242 ? 15.722 -41.242 27.256 1.00 78.12 242 LEU A O 1
ATOM 2100 N N . TYR A 1 243 ? 16.734 -39.288 27.720 1.00 77.75 243 TYR A N 1
ATOM 2101 C CA . TYR A 1 243 ? 17.034 -39.584 29.128 1.00 77.75 243 TYR A CA 1
ATOM 2102 C C . TYR A 1 243 ? 15.920 -39.174 30.112 1.00 77.75 243 TYR A C 1
ATOM 2104 O O . TYR A 1 243 ? 15.915 -39.654 31.245 1.00 77.75 243 TYR A O 1
ATOM 2112 N N . LEU A 1 244 ? 14.963 -38.329 29.707 1.00 66.06 244 LEU A N 1
ATOM 2113 C CA . LEU A 1 244 ? 13.789 -38.005 30.526 1.00 66.06 244 LEU A CA 1
ATOM 2114 C C . LEU A 1 244 ? 12.826 -39.194 30.665 1.00 66.06 244 LEU A C 1
ATOM 2116 O O . LEU A 1 244 ? 12.434 -39.818 29.673 1.00 66.06 244 LEU A O 1
ATOM 2120 N N . ASN A 1 245 ? 12.346 -39.428 31.888 1.00 66.44 245 ASN A N 1
ATOM 2121 C CA . ASN A 1 245 ? 11.308 -40.420 32.166 1.00 66.44 245 ASN A CA 1
ATOM 2122 C C . ASN A 1 245 ? 9.894 -39.910 31.810 1.00 66.44 245 ASN A C 1
ATOM 2124 O O . ASN A 1 245 ? 9.669 -38.717 31.590 1.00 66.44 245 ASN A O 1
ATOM 2128 N N . TYR A 1 246 ? 8.924 -40.827 31.741 1.00 58.94 246 TYR A N 1
ATOM 2129 C CA . TYR A 1 246 ? 7.562 -40.513 31.294 1.00 58.94 246 TYR A CA 1
ATOM 2130 C C . TYR A 1 246 ? 6.831 -39.517 32.213 1.00 58.94 246 TYR A C 1
ATOM 2132 O O . TYR A 1 246 ? 6.150 -38.610 31.730 1.00 58.94 246 TYR A O 1
ATOM 2140 N N . ASP A 1 247 ? 7.008 -39.637 33.530 1.00 55.12 247 ASP A N 1
ATOM 2141 C CA . ASP A 1 247 ? 6.371 -38.764 34.521 1.00 55.12 247 ASP A CA 1
ATOM 2142 C C . ASP A 1 247 ? 6.851 -37.301 34.391 1.00 55.12 247 ASP A C 1
ATOM 2144 O O . ASP A 1 247 ? 6.041 -36.373 34.449 1.00 55.12 247 ASP A O 1
ATOM 2148 N N . GLN A 1 248 ? 8.146 -37.079 34.122 1.00 60.09 248 GLN A N 1
ATOM 2149 C CA . GLN A 1 248 ? 8.710 -35.747 33.848 1.00 60.09 248 GLN A CA 1
ATOM 2150 C C . GLN A 1 248 ? 8.078 -35.116 32.599 1.00 60.09 248 GLN A C 1
ATOM 2152 O O . GLN A 1 248 ? 7.608 -33.975 32.645 1.00 60.09 248 GLN A O 1
ATOM 2157 N N . LYS A 1 249 ? 8.007 -35.879 31.498 1.00 62.50 249 LYS A N 1
ATOM 2158 C CA . LYS A 1 249 ? 7.463 -35.436 30.202 1.00 62.50 249 LYS A CA 1
ATOM 2159 C C . LYS A 1 249 ? 5.984 -35.029 30.276 1.00 62.50 249 LYS A C 1
ATOM 2161 O O . LYS A 1 249 ? 5.555 -34.147 29.539 1.00 62.50 249 LYS A O 1
ATOM 2166 N N . CYS A 1 250 ? 5.210 -35.609 31.195 1.00 50.50 250 CYS A N 1
ATOM 2167 C CA . CYS A 1 250 ? 3.794 -35.278 31.389 1.00 50.50 250 CYS A CA 1
ATOM 2168 C C . CYS A 1 250 ? 3.531 -33.885 31.994 1.00 50.50 250 CYS A C 1
ATOM 2170 O O . CYS A 1 250 ? 2.412 -33.383 31.899 1.00 50.50 250 CYS A O 1
ATOM 2172 N N . SER A 1 251 ? 4.509 -33.258 32.654 1.00 51.38 251 SER A N 1
ATOM 2173 C CA . SER A 1 251 ? 4.292 -32.073 33.509 1.00 51.38 251 SER A CA 1
ATOM 2174 C C . SER A 1 251 ? 4.147 -30.724 32.764 1.00 51.38 251 SER A C 1
ATOM 2176 O O . SER A 1 251 ? 4.174 -29.652 33.378 1.00 51.38 251 SER A O 1
ATOM 2178 N N . LEU A 1 252 ? 3.985 -30.746 31.435 1.00 58.62 252 LEU A N 1
ATOM 2179 C CA . LEU A 1 252 ? 4.588 -29.750 30.539 1.00 58.62 252 LEU A CA 1
ATOM 2180 C C . LEU A 1 252 ? 3.621 -28.918 29.637 1.00 58.62 252 LEU A C 1
ATOM 2182 O O . LEU A 1 252 ? 4.077 -28.390 28.627 1.00 58.62 252 LEU A O 1
ATOM 2186 N N . LEU A 1 253 ? 2.319 -28.762 29.961 1.00 41.16 253 LEU A N 1
ATOM 2187 C CA . LEU A 1 253 ? 1.281 -28.200 29.043 1.00 41.16 253 LEU A CA 1
ATOM 2188 C C . LEU A 1 253 ? 0.209 -27.253 29.693 1.00 41.16 253 LEU A C 1
ATOM 2190 O O . LEU A 1 253 ? 0.042 -27.310 30.910 1.00 41.16 253 LEU A O 1
ATOM 2194 N N . PHE A 1 254 ? -0.548 -26.500 28.849 1.00 35.41 254 PHE A N 1
ATOM 2195 C CA . PHE A 1 254 ? -1.861 -25.771 29.020 1.00 35.41 254 PHE A CA 1
ATOM 2196 C C . PHE A 1 254 ? -1.979 -24.225 29.264 1.00 35.41 254 PHE A C 1
ATOM 2198 O O . PHE A 1 254 ? -1.056 -23.598 29.770 1.00 35.41 254 PHE A O 1
ATOM 2205 N N . ASP A 1 255 ? -3.138 -23.650 28.838 1.00 33.19 255 ASP A N 1
ATOM 2206 C CA . ASP A 1 255 ? -3.626 -22.224 28.793 1.00 33.19 255 ASP A CA 1
ATOM 2207 C C . ASP A 1 255 ? -5.168 -22.217 28.417 1.00 33.19 255 ASP A C 1
ATOM 2209 O O . ASP A 1 255 ? -5.651 -23.314 28.131 1.00 33.19 255 AS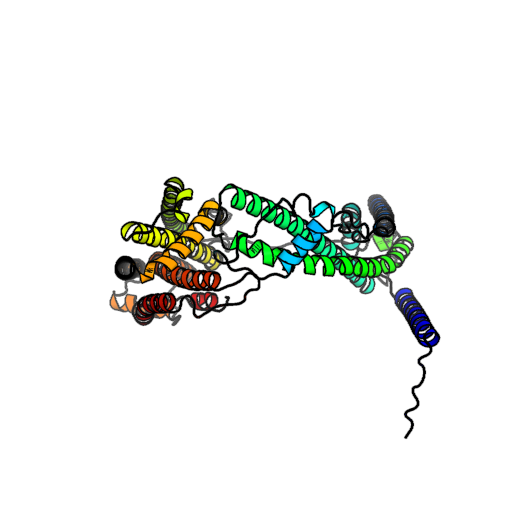P A O 1
ATOM 2213 N N . PHE A 1 256 ? -6.073 -21.199 28.310 1.00 36.22 256 PHE A N 1
ATOM 2214 C CA . PHE A 1 256 ? -6.235 -19.724 28.559 1.00 36.22 256 PHE A CA 1
ATOM 2215 C C . PHE A 1 256 ? -7.765 -19.307 28.441 1.00 36.22 256 PHE A C 1
ATOM 2217 O O . PHE A 1 256 ? -8.575 -20.192 28.164 1.00 36.22 256 PHE A O 1
ATOM 2224 N N . ASN A 1 257 ? -8.153 -17.996 28.507 1.00 31.58 257 ASN A N 1
ATOM 2225 C CA . ASN A 1 257 ? -9.349 -17.266 27.912 1.00 31.58 257 ASN A CA 1
ATOM 2226 C C . ASN A 1 257 ? -10.303 -16.398 28.823 1.00 31.58 257 ASN A C 1
ATOM 2228 O O . ASN A 1 257 ? -10.095 -16.316 30.028 1.00 31.58 257 ASN A O 1
ATOM 2232 N N . VAL A 1 258 ? -11.238 -15.596 28.226 1.00 39.41 258 VAL A N 1
ATOM 2233 C CA . VAL A 1 258 ? -11.564 -14.189 28.661 1.00 39.41 258 VAL A CA 1
ATOM 2234 C C . VAL A 1 258 ? -12.929 -13.544 28.164 1.00 39.41 258 VAL A C 1
ATOM 2236 O O . VAL A 1 258 ? -13.286 -13.750 27.007 1.00 39.41 258 VAL A O 1
ATOM 2239 N N . LYS A 1 259 ? -13.583 -12.637 28.962 1.00 42.03 259 LYS A N 1
ATOM 2240 C CA . LYS A 1 259 ? -14.620 -11.558 28.627 1.00 42.03 259 LYS A CA 1
ATOM 2241 C C . LYS A 1 259 ? -16.064 -11.954 28.154 1.00 42.03 259 LYS A C 1
ATOM 2243 O O . LYS A 1 259 ? -16.385 -13.130 28.151 1.00 42.03 259 LYS A O 1
ATOM 2248 N N . ASP A 1 260 ? -16.966 -11.083 27.621 1.00 41.28 260 ASP A N 1
ATOM 2249 C CA . ASP A 1 260 ? -17.660 -9.820 28.069 1.00 41.28 260 ASP A CA 1
ATOM 2250 C C . ASP A 1 260 ? -18.703 -9.335 26.964 1.00 41.28 260 ASP A C 1
ATOM 2252 O O . ASP A 1 260 ? -18.954 -10.066 25.993 1.00 41.28 260 ASP A O 1
ATOM 2256 N N . TYR A 1 261 ? -19.356 -8.151 27.056 1.00 42.41 261 TYR A N 1
ATOM 2257 C CA . TYR A 1 261 ? -20.628 -7.759 26.344 1.00 42.41 261 TYR A CA 1
ATOM 2258 C C . TYR A 1 261 ? -20.637 -6.756 25.109 1.00 42.41 261 TYR A C 1
ATOM 2260 O O . TYR A 1 261 ? -19.912 -7.060 24.164 1.00 42.41 261 TYR A O 1
ATOM 2268 N N . SER A 1 262 ? -21.584 -5.765 24.934 1.00 43.03 262 SER A N 1
ATOM 2269 C CA . SER A 1 262 ? -21.687 -4.754 23.782 1.00 43.03 262 SER A CA 1
ATOM 2270 C C . SER A 1 262 ? -22.581 -3.393 23.661 1.00 43.03 262 SER A C 1
ATOM 2272 O O . SER A 1 262 ? -22.122 -2.573 22.900 1.00 43.03 262 SER A O 1
ATOM 2274 N N . LYS A 1 263 ? -23.754 -3.008 24.263 1.00 48.94 263 LYS A N 1
ATOM 2275 C CA . LYS A 1 263 ? -24.786 -1.936 23.882 1.00 48.94 263 LYS A CA 1
ATOM 2276 C C . LYS A 1 263 ? -24.457 -0.449 24.292 1.00 48.94 263 LYS A C 1
ATOM 2278 O O . LYS A 1 263 ? -23.414 -0.201 24.876 1.00 48.94 263 LYS A O 1
ATOM 2283 N N . SER A 1 264 ? -25.236 0.628 24.017 1.00 50.38 264 SER A N 1
ATOM 2284 C CA . SER A 1 264 ? -26.654 0.734 23.594 1.00 50.38 264 SER A CA 1
ATOM 2285 C C . SER A 1 264 ? -27.128 1.755 22.536 1.00 50.38 264 SER A C 1
ATOM 2287 O O . SER A 1 264 ? -28.333 1.923 22.356 1.00 50.38 264 SER A O 1
ATOM 2289 N N . PHE A 1 265 ? -26.244 2.320 21.717 1.00 54.09 265 PHE A N 1
ATOM 2290 C CA . PHE A 1 265 ? -26.498 3.512 20.886 1.00 54.09 265 PHE A CA 1
ATOM 2291 C C . PHE A 1 265 ? -26.290 3.312 19.361 1.00 54.09 265 PHE A C 1
ATOM 2293 O O . PHE A 1 265 ? -26.618 4.194 18.567 1.00 54.09 265 PHE A O 1
ATOM 2300 N N . LEU A 1 266 ? -25.852 2.112 18.943 1.00 60.41 266 LEU A N 1
ATOM 2301 C CA . LEU A 1 266 ? -25.564 1.680 17.559 1.00 60.41 266 LEU A CA 1
ATOM 2302 C C . LEU A 1 266 ? -26.566 2.150 16.492 1.00 60.41 266 LEU A C 1
ATOM 2304 O O . LEU A 1 266 ? -26.156 2.481 15.386 1.00 60.41 266 LEU A O 1
ATOM 2308 N N . LYS A 1 267 ? -27.882 2.102 16.743 1.00 67.56 267 LYS A N 1
ATOM 2309 C CA . LYS A 1 267 ? -28.860 2.132 15.636 1.00 67.56 267 LYS A CA 1
ATOM 2310 C C . LYS A 1 267 ? -28.921 3.476 14.887 1.00 67.56 267 LYS A C 1
ATOM 2312 O O . LYS A 1 267 ? -29.293 3.472 13.721 1.00 67.56 267 LYS A O 1
ATOM 2317 N N . SER A 1 268 ? -28.558 4.598 15.520 1.00 67.88 268 SER A N 1
ATOM 2318 C CA . SER A 1 268 ? -28.711 5.934 14.910 1.00 67.88 268 SER A CA 1
ATOM 2319 C C . SER A 1 268 ? -27.620 6.254 13.879 1.00 67.88 268 SER A C 1
ATOM 2321 O O . SER A 1 268 ? -27.916 6.611 12.743 1.00 67.88 268 SER A O 1
ATOM 2323 N N . ILE A 1 269 ? -26.354 6.051 14.254 1.00 67.38 269 ILE A N 1
ATOM 2324 C CA . ILE A 1 269 ? -25.177 6.376 13.429 1.00 67.38 269 ILE A CA 1
ATOM 2325 C C . ILE A 1 269 ? -25.111 5.537 12.132 1.00 67.38 269 ILE A C 1
ATOM 2327 O O . ILE A 1 269 ? -24.562 5.984 11.129 1.00 67.38 269 ILE A O 1
ATOM 2331 N N . TYR A 1 270 ? -25.768 4.371 12.109 1.00 76.25 270 TYR A N 1
ATOM 2332 C CA . TYR A 1 270 ? -25.779 3.431 10.983 1.00 76.25 270 TYR A CA 1
ATOM 2333 C C . TYR A 1 270 ? -26.284 4.066 9.681 1.00 76.25 270 TYR A C 1
ATOM 2335 O O . TYR A 1 270 ? -25.824 3.732 8.588 1.00 76.25 270 TYR A O 1
ATOM 2343 N N . LYS A 1 271 ? -27.240 4.994 9.802 1.00 82.06 271 LYS A N 1
ATOM 2344 C CA . LYS A 1 271 ? -27.844 5.665 8.653 1.00 82.06 271 LYS A CA 1
ATOM 2345 C C . LYS A 1 271 ? -26.850 6.596 7.956 1.00 82.06 271 LYS A C 1
ATOM 2347 O O . LYS A 1 271 ? -26.743 6.546 6.737 1.00 82.06 271 LYS A O 1
ATOM 2352 N N . GLU A 1 272 ? -26.083 7.377 8.715 1.00 81.38 272 GLU A N 1
ATOM 2353 C CA . GLU A 1 272 ? -25.062 8.268 8.146 1.00 81.38 272 GLU A CA 1
ATOM 2354 C C . GLU A 1 272 ? -23.928 7.463 7.490 1.00 81.38 272 GLU A C 1
ATOM 2356 O O . GLU A 1 272 ? -23.497 7.796 6.386 1.00 81.38 272 GLU A O 1
ATOM 2361 N N . CYS A 1 273 ? -23.528 6.334 8.094 1.00 82.44 273 CYS A N 1
ATOM 2362 C CA . CYS A 1 273 ? -22.604 5.383 7.466 1.00 82.44 273 CYS A CA 1
ATOM 2363 C C . CYS A 1 273 ? -23.137 4.833 6.128 1.00 82.44 273 CYS A C 1
ATOM 2365 O O . CYS A 1 273 ? -22.353 4.619 5.208 1.00 82.44 273 CYS A O 1
ATOM 2367 N N . THR A 1 274 ? -24.451 4.607 6.005 1.00 86.50 274 THR A N 1
ATOM 2368 C CA . THR A 1 274 ? -25.057 4.090 4.764 1.00 86.50 274 THR A CA 1
ATOM 2369 C C . THR A 1 274 ? -24.964 5.128 3.643 1.00 86.50 274 THR A C 1
ATOM 2371 O O . THR A 1 274 ? -24.371 4.847 2.605 1.00 86.50 274 THR A O 1
ATOM 2374 N N . ASN A 1 275 ? -25.431 6.358 3.891 1.00 87.62 275 ASN A N 1
ATOM 2375 C CA . ASN A 1 275 ? -25.400 7.446 2.903 1.00 87.62 275 ASN A CA 1
ATOM 2376 C C . ASN A 1 275 ? -23.967 7.715 2.384 1.00 87.62 275 ASN A C 1
ATOM 2378 O O . ASN A 1 275 ? -23.749 7.957 1.200 1.00 87.62 275 ASN A O 1
ATOM 2382 N N . LYS A 1 276 ? -22.959 7.665 3.272 1.00 89.69 276 LYS A N 1
ATOM 2383 C CA . LYS A 1 276 ? -21.558 7.916 2.893 1.00 89.69 276 LYS A CA 1
ATOM 2384 C C . LYS A 1 276 ? -20.893 6.769 2.132 1.00 89.69 276 LYS A C 1
ATOM 2386 O O . LYS A 1 276 ? -19.937 7.038 1.409 1.00 89.69 276 LYS A O 1
ATOM 2391 N N . LYS A 1 277 ? -21.411 5.539 2.217 1.00 92.31 277 LYS A N 1
ATOM 2392 C CA . LYS A 1 277 ? -21.026 4.450 1.306 1.00 92.31 277 LYS A CA 1
ATOM 2393 C C . LYS A 1 277 ? -21.520 4.736 -0.120 1.00 92.31 277 LYS A C 1
ATOM 2395 O O . LYS A 1 277 ? -20.753 4.580 -1.064 1.00 92.31 277 LYS A O 1
ATOM 2400 N N . GLU A 1 278 ? -22.766 5.184 -0.276 1.00 91.38 278 GLU A N 1
ATOM 2401 C CA . GLU A 1 278 ? -23.382 5.448 -1.589 1.00 91.38 278 GLU A CA 1
ATOM 2402 C C . GLU A 1 278 ? -22.602 6.523 -2.374 1.00 91.38 278 GLU A C 1
ATOM 2404 O O . GLU A 1 278 ? -22.244 6.307 -3.531 1.00 91.38 278 GLU A O 1
ATOM 2409 N N . GLU A 1 279 ? -22.202 7.617 -1.715 1.00 91.12 279 GLU A N 1
ATOM 2410 C CA . GLU A 1 279 ? -21.327 8.648 -2.306 1.00 91.12 279 GLU A CA 1
ATOM 2411 C C . GLU A 1 279 ? -19.955 8.109 -2.763 1.00 91.12 279 GLU A C 1
ATOM 2413 O O . GLU A 1 279 ? -19.389 8.594 -3.743 1.00 91.12 279 GLU A O 1
ATOM 2418 N N . ILE A 1 280 ? -19.391 7.121 -2.057 1.00 93.44 280 ILE A N 1
ATOM 2419 C CA . ILE A 1 280 ? -18.115 6.483 -2.425 1.00 93.44 280 ILE A CA 1
ATOM 2420 C C . ILE A 1 280 ? -18.303 5.590 -3.661 1.00 93.44 280 ILE A C 1
ATOM 2422 O O . ILE A 1 280 ? -17.458 5.600 -4.560 1.00 93.44 280 ILE A O 1
ATOM 2426 N N . GLU A 1 281 ? -19.423 4.866 -3.752 1.00 93.12 281 GLU A N 1
ATOM 2427 C CA . GLU A 1 281 ? -19.763 4.074 -4.938 1.00 93.12 281 GLU A CA 1
ATOM 2428 C C . GLU A 1 281 ? -19.972 4.932 -6.195 1.00 93.12 281 GLU A C 1
ATOM 2430 O O . GLU A 1 281 ? -19.657 4.482 -7.296 1.00 93.12 281 GLU A O 1
ATOM 2435 N N . GLU A 1 282 ? -20.498 6.153 -6.073 1.00 93.88 282 GLU A N 1
ATOM 2436 C CA . GLU A 1 282 ? -20.628 7.069 -7.214 1.00 93.88 282 GLU A CA 1
ATOM 2437 C C . GLU A 1 282 ? -19.269 7.508 -7.768 1.00 93.88 282 GLU A C 1
ATOM 2439 O O . GLU A 1 282 ? -19.081 7.520 -8.986 1.00 93.88 282 GLU A O 1
ATOM 2444 N N . ILE A 1 283 ? -18.302 7.830 -6.901 1.00 93.12 283 ILE A N 1
ATOM 2445 C CA . ILE A 1 283 ? -16.944 8.188 -7.341 1.00 93.12 283 ILE A CA 1
ATOM 2446 C C . ILE A 1 283 ? -16.264 6.962 -7.972 1.00 93.12 283 ILE A C 1
ATOM 2448 O O . ILE A 1 283 ? -15.695 7.068 -9.056 1.00 93.12 283 ILE A O 1
ATOM 2452 N N . TYR A 1 284 ? -16.404 5.780 -7.359 1.00 92.62 284 TYR A N 1
ATOM 2453 C CA . TYR A 1 284 ? -15.915 4.507 -7.907 1.00 92.62 284 TYR A CA 1
ATOM 2454 C C . TYR A 1 284 ? -16.410 4.255 -9.343 1.00 92.62 284 TYR A C 1
ATOM 2456 O O . TYR A 1 284 ? -15.616 3.932 -10.229 1.00 92.62 284 TYR A O 1
ATOM 2464 N N . LYS A 1 285 ? -17.710 4.468 -9.599 1.00 93.19 285 LYS A N 1
ATOM 2465 C CA . LYS A 1 285 ? -18.324 4.318 -10.931 1.00 93.19 285 LYS A CA 1
ATOM 2466 C C . LYS A 1 285 ? -17.722 5.294 -11.956 1.00 93.19 285 LYS A C 1
ATOM 2468 O O . LYS A 1 285 ? -17.467 4.885 -13.087 1.00 93.19 285 LYS A O 1
ATOM 2473 N N . ARG A 1 286 ? -17.424 6.546 -11.571 1.00 93.38 286 ARG A N 1
ATOM 2474 C CA . ARG A 1 286 ? -16.747 7.523 -12.457 1.00 93.38 286 ARG A CA 1
ATOM 2475 C C . ARG A 1 286 ? -15.308 7.126 -12.787 1.00 93.38 286 ARG A C 1
ATOM 2477 O O . ARG A 1 286 ? -14.907 7.231 -13.943 1.00 93.38 286 ARG A O 1
ATOM 2484 N N . LEU A 1 287 ? -14.550 6.644 -11.799 1.00 92.69 287 LEU A N 1
ATOM 2485 C CA . LEU A 1 287 ? -13.161 6.213 -11.993 1.00 92.69 287 LEU A CA 1
ATOM 2486 C C . LEU A 1 287 ? -13.049 5.038 -12.972 1.00 92.69 287 LEU A C 1
ATOM 2488 O O . LEU A 1 287 ? -12.157 5.038 -13.815 1.00 92.69 287 LEU A O 1
ATOM 2492 N N . HIS A 1 288 ? -13.970 4.073 -12.904 1.00 89.38 288 HIS A N 1
ATOM 2493 C CA . HIS A 1 288 ? -14.025 2.972 -13.869 1.00 89.38 288 HIS A CA 1
ATOM 2494 C C . HIS A 1 288 ? -14.423 3.446 -15.275 1.00 89.38 288 HIS A C 1
ATOM 2496 O O . HIS A 1 288 ? -13.697 3.170 -16.228 1.00 89.38 288 HIS A O 1
ATOM 2502 N N . ALA A 1 289 ? -15.478 4.260 -15.399 1.00 89.38 289 ALA A N 1
ATOM 2503 C CA . ALA A 1 289 ? -15.914 4.789 -16.694 1.00 89.38 289 ALA A CA 1
ATOM 2504 C C . ALA A 1 289 ? -14.817 5.586 -17.436 1.00 89.38 289 ALA A C 1
ATOM 2506 O O . ALA A 1 289 ? -14.778 5.576 -18.664 1.00 89.38 289 ALA A O 1
ATOM 2507 N N . PHE A 1 290 ? -13.904 6.245 -16.712 1.00 88.81 290 PHE A N 1
ATOM 2508 C CA . PHE A 1 290 ? -12.742 6.918 -17.303 1.00 88.81 290 PHE A CA 1
ATOM 2509 C C . PHE A 1 290 ? -11.730 5.943 -17.934 1.00 88.81 290 PHE A C 1
ATOM 2511 O O . PHE A 1 290 ? -11.159 6.240 -18.982 1.00 88.81 290 PHE A O 1
ATOM 2518 N N . ILE A 1 291 ? -11.510 4.776 -17.319 1.00 87.19 291 ILE A N 1
ATOM 2519 C CA . ILE A 1 291 ? -10.598 3.743 -17.837 1.00 87.19 291 ILE A CA 1
ATOM 2520 C C . ILE A 1 291 ? -11.176 3.140 -19.117 1.00 87.19 291 ILE A C 1
ATOM 2522 O O . ILE A 1 291 ? -10.488 3.088 -20.142 1.00 87.19 291 ILE A O 1
ATOM 2526 N N . ASP A 1 292 ? -12.450 2.748 -19.054 1.00 84.06 292 ASP A N 1
ATOM 2527 C CA . ASP A 1 292 ? -13.181 2.079 -20.134 1.00 84.06 292 ASP A CA 1
ATOM 2528 C C . ASP A 1 292 ? -13.273 2.950 -21.404 1.00 84.06 292 ASP A C 1
ATOM 2530 O O . ASP A 1 292 ? -13.341 2.434 -22.519 1.00 84.06 292 ASP A O 1
ATOM 2534 N N . GLN A 1 293 ? -13.217 4.279 -21.254 1.00 80.69 293 GLN A N 1
ATOM 2535 C CA . GLN A 1 293 ? -13.250 5.249 -22.356 1.00 80.69 293 GLN A CA 1
ATOM 2536 C C . GLN A 1 293 ? -11.915 5.435 -23.104 1.00 80.69 293 GLN A C 1
ATOM 2538 O O . GLN A 1 293 ? -11.903 6.125 -24.124 1.00 80.69 293 GLN A O 1
ATOM 2543 N N . GLY A 1 294 ? -10.807 4.818 -22.667 1.00 64.75 294 GLY A N 1
ATOM 2544 C CA . GLY A 1 294 ? -9.577 4.762 -23.474 1.00 64.75 294 GLY A CA 1
ATOM 2545 C C . GLY A 1 294 ? -8.251 4.955 -22.738 1.00 64.75 294 GLY A C 1
ATOM 2546 O O . GLY A 1 294 ? -7.361 5.627 -23.267 1.00 64.75 294 GLY A O 1
ATOM 2547 N N . SER A 1 295 ? -8.080 4.358 -21.554 1.00 68.38 295 SER A N 1
ATOM 2548 C CA . SER A 1 295 ? -6.827 4.409 -20.770 1.00 68.38 295 SER A CA 1
ATOM 2549 C C . SER A 1 295 ? -5.552 4.164 -21.597 1.00 68.38 295 SER A C 1
ATOM 2551 O O . SER A 1 295 ? -4.575 4.905 -21.480 1.00 68.38 295 SER A O 1
ATOM 2553 N N . TYR A 1 296 ? -5.593 3.185 -22.506 1.00 64.50 296 TYR A N 1
ATOM 2554 C CA . TYR A 1 296 ? -4.496 2.775 -23.392 1.00 64.50 296 TYR A CA 1
ATOM 2555 C C . TYR A 1 296 ? -3.957 3.874 -24.333 1.00 64.50 296 TYR A C 1
ATOM 2557 O O . TYR A 1 296 ? -2.860 3.734 -24.877 1.00 64.50 296 TYR A O 1
ATOM 2565 N N . LEU A 1 297 ? -4.689 4.978 -24.528 1.00 66.88 297 LEU A N 1
ATOM 2566 C CA . LEU A 1 297 ? -4.272 6.101 -25.376 1.00 66.88 297 LEU A CA 1
ATOM 2567 C C . LEU A 1 297 ? -3.598 7.246 -24.599 1.00 66.88 297 LEU A C 1
ATOM 2569 O O . LEU A 1 297 ? -2.963 8.110 -25.208 1.00 66.88 297 LEU A O 1
ATOM 2573 N N . ILE A 1 298 ? -3.707 7.280 -23.267 1.00 76.88 298 ILE A N 1
ATOM 2574 C CA . ILE A 1 298 ? -3.331 8.437 -22.428 1.00 76.88 298 ILE A CA 1
ATOM 2575 C C . ILE A 1 298 ? -1.828 8.765 -22.496 1.00 76.88 298 ILE A C 1
ATOM 2577 O O . ILE A 1 298 ? -1.441 9.937 -22.449 1.00 76.88 298 ILE A O 1
ATOM 2581 N N . SER A 1 299 ? -0.974 7.756 -22.682 1.00 65.88 299 SER A N 1
ATOM 2582 C CA . SER A 1 299 ? 0.469 7.936 -22.895 1.00 65.88 299 SER A CA 1
ATOM 2583 C C . SER A 1 299 ? 0.808 8.585 -24.247 1.00 65.88 299 SER A C 1
ATOM 2585 O O . SER A 1 299 ? 1.838 9.251 -24.360 1.00 65.88 299 SER A O 1
ATOM 2587 N N . LYS A 1 300 ? -0.064 8.444 -25.259 1.00 69.44 300 LYS A N 1
ATOM 2588 C CA . LYS A 1 300 ? 0.189 8.822 -26.664 1.00 69.44 300 LYS A CA 1
ATOM 2589 C C . LYS A 1 300 ? -0.574 10.083 -27.115 1.00 69.44 300 LYS A C 1
ATOM 2591 O O . LYS A 1 300 ? -0.077 10.817 -27.966 1.00 69.44 300 LYS A O 1
ATOM 2596 N N . ILE A 1 301 ? -1.739 10.391 -26.535 1.00 77.88 301 ILE A N 1
ATOM 2597 C CA . ILE A 1 301 ? -2.563 11.564 -26.900 1.00 77.88 301 ILE A CA 1
ATOM 2598 C C . ILE A 1 301 ? -1.854 12.895 -26.586 1.00 77.88 301 ILE A C 1
ATOM 2600 O O . ILE A 1 301 ? -1.383 13.119 -25.468 1.00 77.88 301 ILE A O 1
ATOM 2604 N N . LYS A 1 302 ? -1.851 13.831 -27.548 1.00 80.50 302 LYS A N 1
ATOM 2605 C CA . LYS A 1 302 ? -1.419 15.226 -27.348 1.00 80.50 302 LYS A CA 1
ATOM 2606 C C . LYS A 1 302 ? -2.392 15.958 -26.415 1.00 80.50 302 LYS A C 1
ATOM 2608 O O . LYS A 1 302 ? -3.549 16.170 -26.770 1.00 80.50 302 LYS A O 1
ATOM 2613 N N . VAL A 1 303 ? -1.913 16.379 -25.246 1.00 84.25 303 VAL A N 1
ATOM 2614 C CA . VAL A 1 303 ? -2.726 17.100 -24.255 1.00 84.25 303 VAL A CA 1
ATOM 2615 C C . VAL A 1 303 ? -3.014 18.524 -24.746 1.00 84.25 303 VAL A C 1
ATOM 2617 O O . VAL A 1 303 ? -2.098 19.282 -25.062 1.00 84.25 303 VAL A O 1
ATOM 2620 N N . ASN A 1 304 ? -4.296 18.880 -24.813 1.00 86.12 304 ASN A N 1
ATOM 2621 C CA . ASN A 1 304 ? -4.791 20.240 -25.041 1.00 86.12 304 ASN A CA 1
ATOM 2622 C C . ASN A 1 304 ? -5.549 20.737 -23.794 1.00 86.12 304 ASN A C 1
ATOM 2624 O O . ASN A 1 304 ? -5.669 20.007 -22.810 1.00 86.12 304 ASN A O 1
ATOM 2628 N N . SER A 1 305 ? -6.086 21.957 -23.833 1.00 84.75 305 SER A N 1
ATOM 2629 C CA . SER A 1 305 ? -6.770 22.590 -22.696 1.00 84.75 305 SER A CA 1
ATOM 2630 C C . SER A 1 305 ? -7.936 21.759 -22.134 1.00 84.75 305 SER A C 1
ATOM 2632 O O . SER A 1 305 ? -8.070 21.630 -20.919 1.00 84.75 305 SER A O 1
ATOM 2634 N N . ASN A 1 306 ? -8.737 21.137 -23.007 1.00 86.62 306 ASN A N 1
ATOM 2635 C CA . ASN A 1 306 ? -9.886 20.317 -22.607 1.00 86.62 306 ASN A CA 1
ATOM 2636 C C . ASN A 1 306 ? -9.433 18.989 -21.985 1.00 86.62 306 ASN A C 1
ATOM 2638 O O . ASN A 1 306 ? -9.945 18.584 -20.944 1.00 86.62 306 ASN A O 1
ATOM 2642 N N . ILE A 1 307 ? -8.437 18.334 -22.591 1.00 88.56 307 ILE A N 1
ATOM 2643 C CA . ILE A 1 307 ? -7.851 17.084 -22.082 1.00 88.56 307 ILE A CA 1
ATOM 2644 C C . ILE A 1 307 ? -7.166 17.331 -20.731 1.00 88.56 307 ILE A C 1
ATOM 2646 O O . ILE A 1 307 ? -7.299 16.513 -19.827 1.00 88.56 307 ILE A O 1
ATOM 2650 N N . LEU A 1 308 ? -6.504 18.479 -20.548 1.00 88.81 308 LEU A N 1
ATOM 2651 C CA . LEU A 1 308 ? -5.924 18.880 -19.266 1.00 88.81 308 LEU A CA 1
ATOM 2652 C C . LEU A 1 308 ? -7.003 19.054 -18.183 1.00 88.81 308 LEU A C 1
ATOM 2654 O O . LEU A 1 308 ? -6.837 18.541 -17.080 1.00 88.81 308 LEU A O 1
ATOM 2658 N N . GLY A 1 309 ? -8.130 19.701 -18.498 1.00 88.94 309 GLY A N 1
ATOM 2659 C CA . GLY A 1 309 ? -9.269 19.811 -17.577 1.00 88.94 309 GLY A CA 1
ATOM 2660 C C . GLY A 1 309 ? -9.890 18.454 -17.213 1.00 88.94 309 GLY A C 1
ATOM 2661 O O . GLY A 1 309 ? -10.224 18.214 -16.053 1.00 88.94 309 GLY A O 1
ATOM 2662 N N . ILE A 1 310 ? -9.992 17.534 -18.176 1.00 90.88 310 ILE A N 1
ATOM 2663 C CA . ILE A 1 310 ? -10.434 16.147 -17.952 1.00 90.88 310 ILE A CA 1
ATOM 2664 C C . ILE A 1 310 ? -9.452 15.408 -17.025 1.00 90.88 310 ILE A C 1
ATOM 2666 O O . ILE A 1 310 ? -9.866 14.816 -16.029 1.00 90.88 310 ILE A O 1
ATOM 2670 N N . PHE A 1 311 ? -8.150 15.498 -17.303 1.00 93.56 311 PHE A N 1
ATOM 2671 C CA . PHE A 1 311 ? -7.084 14.879 -16.511 1.00 93.56 311 PHE A CA 1
ATOM 2672 C C . PHE A 1 311 ? -7.049 15.393 -15.064 1.00 93.56 311 PHE A C 1
ATOM 2674 O O . PHE A 1 311 ? -6.934 14.589 -14.140 1.00 93.56 311 PHE A O 1
ATOM 2681 N N . LEU A 1 312 ? -7.204 16.706 -14.854 1.00 92.56 312 LEU A N 1
ATOM 2682 C CA . LEU A 1 312 ? -7.251 17.319 -13.521 1.00 92.56 312 LEU A CA 1
ATOM 2683 C C . LEU A 1 312 ? -8.454 16.838 -12.700 1.00 92.56 312 LEU A C 1
ATOM 2685 O O . LEU A 1 312 ? -8.305 16.546 -11.515 1.00 92.56 312 LEU A O 1
ATOM 2689 N N . ASN A 1 313 ? -9.628 16.697 -13.323 1.00 93.25 313 ASN A N 1
ATOM 2690 C CA . ASN A 1 313 ? -10.803 16.148 -12.645 1.00 93.25 313 ASN A CA 1
ATOM 2691 C C . ASN A 1 313 ? -10.655 14.651 -12.326 1.00 93.25 313 ASN A C 1
ATOM 2693 O O . ASN A 1 313 ? -11.046 14.235 -11.238 1.00 93.25 313 ASN A O 1
ATOM 2697 N N . PHE A 1 314 ? -10.046 13.855 -13.211 1.00 94.75 314 PHE A N 1
ATOM 2698 C CA . PHE A 1 314 ? -9.811 12.427 -12.962 1.00 94.75 314 PHE A CA 1
ATOM 2699 C C . PHE A 1 314 ? -8.869 12.177 -11.774 1.00 94.75 314 PHE A C 1
ATOM 2701 O O . PHE A 1 314 ? -9.207 11.399 -10.878 1.00 94.75 314 PHE A O 1
ATOM 2708 N N . VAL A 1 315 ? -7.712 12.852 -11.716 1.00 94.69 315 VAL A N 1
ATOM 2709 C CA . VAL A 1 315 ? -6.796 12.677 -10.571 1.00 94.69 315 VAL A CA 1
ATOM 2710 C C . VAL A 1 315 ? -7.405 13.208 -9.274 1.00 94.69 315 VAL A C 1
ATOM 2712 O O . VAL A 1 315 ? -7.211 12.612 -8.218 1.00 94.69 315 VAL A O 1
ATOM 2715 N N . PHE A 1 316 ? -8.223 14.260 -9.350 1.00 94.56 316 PHE A N 1
ATOM 2716 C CA . PHE A 1 316 ? -8.963 14.756 -8.197 1.00 94.56 316 PHE A CA 1
ATOM 2717 C C . PHE A 1 316 ? -9.984 13.742 -7.670 1.00 94.56 316 PHE A C 1
ATOM 2719 O O . PHE A 1 316 ? -10.036 13.514 -6.465 1.00 94.56 316 PHE A O 1
ATOM 2726 N N . ASP A 1 317 ? -10.765 13.096 -8.543 1.00 95.31 317 ASP A N 1
ATOM 2727 C CA . ASP A 1 317 ? -11.694 12.035 -8.131 1.00 95.31 317 ASP A CA 1
ATOM 2728 C C . ASP A 1 317 ? -10.951 10.838 -7.505 1.00 95.31 317 ASP A C 1
ATOM 2730 O O . ASP A 1 317 ? -11.457 10.241 -6.553 1.00 95.31 317 ASP A O 1
ATOM 2734 N N . CYS A 1 318 ? -9.723 10.528 -7.950 1.00 94.62 318 CYS A N 1
ATOM 2735 C CA . CYS A 1 318 ? -8.879 9.505 -7.317 1.00 94.62 318 CYS A CA 1
ATOM 2736 C C . CYS A 1 318 ? -8.507 9.871 -5.867 1.00 94.62 318 CYS A C 1
ATOM 2738 O O . CYS A 1 318 ? -8.571 9.021 -4.971 1.00 94.62 318 CYS A O 1
ATOM 2740 N N . GLU A 1 319 ? -8.122 11.126 -5.619 1.00 94.62 319 GLU A N 1
ATOM 2741 C CA . GLU A 1 319 ? -7.760 11.592 -4.275 1.00 94.62 319 GLU A CA 1
ATOM 2742 C C . GLU A 1 319 ? -8.981 11.820 -3.377 1.00 94.62 319 GLU A C 1
ATOM 2744 O O . GLU A 1 319 ? -8.924 11.525 -2.181 1.00 94.62 319 GLU A O 1
ATOM 2749 N N . LEU A 1 320 ? -10.113 12.260 -3.935 1.00 94.31 320 LEU A N 1
ATOM 2750 C CA . LEU A 1 320 ? -11.377 12.404 -3.212 1.00 94.31 320 LEU A CA 1
ATOM 2751 C C . LEU A 1 320 ? -11.940 11.044 -2.788 1.00 94.31 320 LEU A C 1
ATOM 2753 O O . LEU A 1 320 ? -12.347 10.890 -1.635 1.00 94.31 320 LEU A O 1
ATOM 2757 N N . PHE A 1 321 ? -11.916 10.044 -3.677 1.00 96.00 321 PHE A N 1
ATOM 2758 C CA . PHE A 1 321 ? -12.275 8.663 -3.345 1.00 96.00 321 PHE A CA 1
ATOM 2759 C C . PHE A 1 321 ? -11.433 8.145 -2.174 1.00 96.00 321 P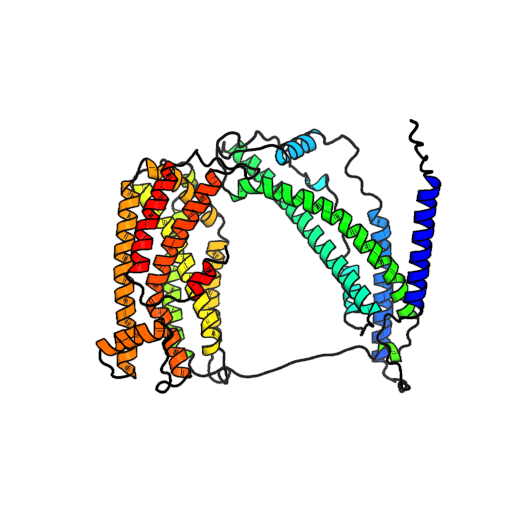HE A C 1
ATOM 2761 O O . PHE A 1 321 ? -11.975 7.664 -1.175 1.00 96.00 321 PHE A O 1
ATOM 2768 N N . SER A 1 322 ? -10.109 8.299 -2.275 1.00 91.38 322 SER A N 1
ATOM 2769 C CA . SER A 1 322 ? -9.155 7.838 -1.262 1.00 91.38 322 SER A CA 1
ATOM 2770 C C . SER A 1 322 ? -9.379 8.541 0.082 1.00 91.38 322 SER A C 1
ATOM 2772 O O . SER A 1 322 ? -9.470 7.881 1.118 1.00 91.38 322 SER A O 1
ATOM 2774 N N . SER A 1 323 ? -9.572 9.863 0.060 1.00 88.44 323 SER A N 1
ATOM 2775 C CA . SER A 1 323 ? -9.806 10.693 1.250 1.00 88.44 323 SER A CA 1
ATOM 2776 C C . SER A 1 323 ? -11.144 10.396 1.933 1.00 88.44 323 SER A C 1
ATOM 2778 O O . SER A 1 323 ? -11.201 10.329 3.163 1.00 88.44 323 SER A O 1
ATOM 2780 N N . LYS A 1 324 ? -12.219 10.162 1.162 1.00 92.06 324 LYS A N 1
ATOM 2781 C CA . LYS A 1 324 ? -13.517 9.730 1.709 1.00 92.06 324 LYS A CA 1
ATOM 2782 C C . LYS A 1 324 ? -13.415 8.343 2.344 1.00 92.06 324 LYS A C 1
ATOM 2784 O O . LYS A 1 324 ? -13.790 8.193 3.505 1.00 92.06 324 LYS A O 1
ATOM 2789 N N . CYS A 1 325 ? -12.836 7.358 1.652 1.00 90.75 325 CYS A N 1
ATOM 2790 C CA . CYS A 1 325 ? -12.631 6.018 2.214 1.00 90.75 325 CYS A CA 1
ATOM 2791 C C . CYS A 1 325 ? -11.814 6.056 3.515 1.00 90.75 325 CYS A C 1
ATOM 2793 O O . CYS A 1 325 ? -12.164 5.391 4.489 1.00 90.75 325 CYS A O 1
ATOM 2795 N N . GLU A 1 326 ? -10.749 6.858 3.566 1.00 85.56 326 GLU A N 1
ATOM 2796 C CA . GLU A 1 326 ? -9.878 6.922 4.739 1.00 85.56 326 GLU A CA 1
ATOM 2797 C C . GLU A 1 326 ? -10.534 7.628 5.934 1.00 85.56 326 GLU A C 1
ATOM 2799 O O . GLU A 1 326 ? -10.458 7.121 7.054 1.00 85.56 326 GLU A O 1
ATOM 2804 N N . LYS A 1 327 ? -11.284 8.720 5.723 1.00 81.50 327 LYS A N 1
ATOM 2805 C CA . LYS A 1 327 ? -12.078 9.329 6.806 1.00 81.50 327 LYS A CA 1
ATOM 2806 C C . LYS A 1 327 ? -13.243 8.413 7.239 1.00 81.50 327 LYS A C 1
ATOM 2808 O O . LYS A 1 327 ? -13.560 8.362 8.426 1.00 81.50 327 LYS A O 1
ATOM 2813 N N . PHE A 1 328 ? -13.809 7.589 6.351 1.00 85.88 328 PHE A N 1
ATOM 2814 C CA . PHE A 1 328 ? -14.785 6.547 6.722 1.00 85.88 328 PHE A CA 1
ATOM 2815 C C . PHE A 1 328 ? -14.159 5.442 7.600 1.00 85.88 328 PHE A C 1
ATOM 2817 O O . PHE A 1 328 ? -14.769 5.000 8.577 1.00 85.88 328 PHE A O 1
ATOM 2824 N N . ARG A 1 329 ? -12.906 5.050 7.324 1.00 82.88 329 ARG A N 1
ATOM 2825 C CA . ARG A 1 329 ? -12.122 4.128 8.165 1.00 82.88 329 ARG A CA 1
ATOM 2826 C C . ARG A 1 329 ? -11.751 4.743 9.517 1.00 82.88 329 ARG A C 1
ATOM 2828 O O . ARG A 1 329 ? -11.871 4.072 10.542 1.00 82.88 329 ARG A O 1
ATOM 2835 N N . LEU A 1 330 ? -11.336 6.011 9.546 1.00 75.19 330 LEU A N 1
ATOM 2836 C CA . LEU A 1 330 ? -11.028 6.733 10.786 1.00 75.19 330 LEU A CA 1
ATOM 2837 C C . LEU A 1 330 ? -12.248 6.759 11.717 1.00 75.19 330 LEU A C 1
ATOM 2839 O O . LEU A 1 330 ? -12.123 6.442 12.901 1.00 75.19 330 LEU A O 1
ATOM 2843 N N . PHE A 1 331 ? -13.439 7.012 11.164 1.00 75.19 331 PHE A N 1
ATOM 2844 C CA . PHE A 1 331 ? -14.698 6.890 11.897 1.00 75.19 331 PHE A CA 1
ATOM 2845 C C . PHE A 1 331 ? -14.889 5.489 12.503 1.00 75.19 331 PHE A C 1
ATOM 2847 O O . PHE A 1 331 ? -15.174 5.360 13.696 1.00 75.19 331 PHE A O 1
ATOM 2854 N N . ALA A 1 332 ? -14.689 4.438 11.700 1.00 72.94 332 ALA A N 1
ATOM 2855 C CA . ALA A 1 332 ? -14.809 3.049 12.140 1.00 72.94 332 ALA A CA 1
ATOM 2856 C C . ALA A 1 332 ? -13.870 2.714 13.313 1.00 72.94 332 ALA A C 1
ATOM 2858 O O . ALA A 1 332 ? -14.252 1.981 14.221 1.00 72.94 332 ALA A O 1
ATOM 2859 N N . VAL A 1 333 ? -12.651 3.262 13.328 1.00 68.44 333 VAL A N 1
ATOM 2860 C CA . VAL A 1 333 ? -11.680 3.040 14.411 1.00 68.44 333 VAL A CA 1
ATOM 2861 C C . VAL A 1 333 ? -12.040 3.849 15.658 1.00 68.44 333 VAL A C 1
ATOM 2863 O O . VAL A 1 333 ? -12.250 3.260 16.720 1.00 68.44 333 VAL A O 1
ATOM 2866 N N . VAL A 1 334 ? -12.157 5.176 15.538 1.00 64.69 334 VAL A N 1
ATOM 2867 C CA . VAL A 1 334 ? -12.371 6.092 16.675 1.00 64.69 334 VAL A CA 1
ATOM 2868 C C . VAL A 1 334 ? -13.684 5.780 17.399 1.00 64.69 334 VAL A C 1
ATOM 2870 O O . VAL A 1 334 ? -13.726 5.719 18.628 1.00 64.69 334 VAL A O 1
ATOM 2873 N N . PHE A 1 335 ? -14.752 5.487 16.653 1.00 63.12 335 PHE A N 1
ATOM 2874 C CA . PHE A 1 335 ? -16.071 5.215 17.226 1.00 63.12 335 PHE A CA 1
ATOM 2875 C C . PHE A 1 335 ? -16.356 3.725 17.465 1.00 63.12 335 PHE A C 1
ATOM 2877 O O . PHE A 1 335 ? -17.441 3.387 17.947 1.00 63.12 335 PHE A O 1
ATOM 2884 N N . LYS A 1 336 ? -15.377 2.823 17.278 1.00 64.31 336 LYS A N 1
ATOM 2885 C CA . LYS A 1 336 ? -15.500 1.405 17.681 1.00 64.31 336 LYS A CA 1
ATOM 2886 C C . LYS A 1 336 ? -15.872 1.262 19.154 1.00 64.31 336 LYS A C 1
ATOM 2888 O O . LYS A 1 336 ? -16.710 0.438 19.514 1.00 64.31 336 LYS A O 1
ATOM 2893 N N . GLY A 1 337 ? -15.324 2.141 19.995 1.00 53.94 337 GLY A N 1
ATOM 2894 C CA . GLY A 1 337 ? -15.652 2.243 21.416 1.00 53.94 337 GLY A CA 1
ATOM 2895 C C . GLY A 1 337 ? -17.082 2.705 21.727 1.00 53.94 337 GLY A C 1
ATOM 2896 O O . GLY A 1 337 ? -17.493 2.572 22.869 1.00 53.94 337 GLY A O 1
ATOM 2897 N N . PHE A 1 338 ? -17.852 3.215 20.760 1.00 57.03 338 PHE A N 1
ATOM 2898 C CA . PHE A 1 338 ? -19.285 3.541 20.876 1.00 57.03 338 PHE A CA 1
ATOM 2899 C C . PHE A 1 338 ? -20.171 2.404 20.333 1.00 57.03 338 PHE A C 1
ATOM 2901 O O . PHE A 1 338 ? -21.246 2.110 20.876 1.00 57.03 338 PHE A O 1
ATOM 2908 N N . TYR A 1 339 ? -19.706 1.727 19.278 1.00 58.09 339 TYR A N 1
ATOM 2909 C CA . TYR A 1 339 ? -20.487 0.736 18.542 1.00 58.09 339 TYR A CA 1
ATOM 2910 C C . TYR A 1 339 ? -20.201 -0.740 18.912 1.00 58.09 339 TYR A C 1
ATOM 2912 O O . TYR A 1 339 ? -20.922 -1.622 18.451 1.00 58.09 339 TYR A O 1
ATOM 2920 N N . ASN A 1 340 ? -19.254 -1.022 19.823 1.00 54.34 340 ASN A N 1
ATOM 2921 C CA . ASN A 1 340 ? -18.861 -2.382 20.244 1.00 54.34 340 ASN A CA 1
ATOM 2922 C C . ASN A 1 340 ? -18.481 -2.481 21.762 1.00 54.34 340 ASN A C 1
ATOM 2924 O O . ASN A 1 340 ? -17.308 -2.592 22.103 1.00 54.34 340 ASN A O 1
ATOM 2928 N N . LYS A 1 341 ? -19.464 -2.389 22.680 1.00 52.47 341 LYS A N 1
ATOM 2929 C CA . LYS A 1 341 ? -19.391 -1.918 24.106 1.00 52.47 341 LYS A CA 1
ATOM 2930 C C . LYS A 1 341 ? -19.734 -2.921 25.279 1.00 52.47 341 LYS A C 1
ATOM 2932 O O . LYS A 1 341 ? -19.241 -4.044 25.252 1.00 52.47 341 LYS A O 1
ATOM 2937 N N . PRO A 1 342 ? -20.520 -2.555 26.337 1.00 46.34 342 PRO A N 1
ATOM 2938 C CA . PRO A 1 342 ? -21.328 -3.446 27.240 1.00 46.34 342 PRO A CA 1
ATOM 2939 C C . PRO A 1 342 ? -22.854 -3.611 26.937 1.00 46.34 342 PRO A C 1
ATOM 2941 O O . PRO A 1 342 ? -23.529 -2.600 26.855 1.00 46.34 342 PRO A O 1
ATOM 2944 N N . GLN A 1 343 ? -23.412 -4.851 26.820 1.00 41.78 343 GLN A N 1
ATOM 2945 C CA . GLN A 1 343 ? -24.751 -5.428 26.368 1.00 41.78 343 GLN A CA 1
ATOM 2946 C C . GLN A 1 343 ? -25.323 -5.614 24.868 1.00 41.78 343 GLN A C 1
ATOM 2948 O O . GLN A 1 343 ? -26.519 -5.872 24.766 1.00 41.78 343 GLN A O 1
ATOM 2953 N N . TYR A 1 344 ? -24.657 -5.498 23.677 1.00 47.56 344 TYR A N 1
ATOM 2954 C CA . TYR A 1 344 ? -25.368 -5.300 22.347 1.00 47.56 344 TYR A CA 1
ATOM 2955 C C . TYR A 1 344 ? -25.885 -6.603 21.808 1.00 47.56 344 TYR A C 1
ATOM 2957 O O . TYR A 1 344 ? -27.006 -6.611 21.307 1.00 47.56 344 TYR A O 1
ATOM 2965 N N . LYS A 1 345 ? -25.001 -7.610 21.795 1.00 43.97 345 LYS A N 1
ATOM 2966 C CA . LYS A 1 345 ? -25.149 -8.903 21.116 1.00 43.97 345 LYS A CA 1
ATOM 2967 C C . LYS A 1 345 ? -26.604 -9.379 21.197 1.00 43.97 345 LYS A C 1
ATOM 2969 O O . LYS A 1 345 ? -27.223 -9.660 20.180 1.00 43.97 345 LYS A O 1
ATOM 2974 N N . ASN A 1 346 ? -27.175 -9.303 22.398 1.00 40.28 346 ASN A N 1
ATOM 2975 C CA . ASN A 1 346 ? -28.515 -9.759 22.755 1.00 40.28 346 ASN A CA 1
ATOM 2976 C C . ASN A 1 346 ? -29.689 -8.968 22.133 1.00 40.28 346 ASN A C 1
ATOM 2978 O O . ASN A 1 346 ? -30.804 -9.471 22.135 1.00 40.28 346 ASN A O 1
ATOM 2982 N N . LEU A 1 347 ? -29.496 -7.745 21.626 1.00 42.38 347 LEU A N 1
ATOM 2983 C CA . LEU A 1 347 ? -30.561 -6.908 21.047 1.00 42.38 347 LEU A CA 1
ATOM 2984 C C . LEU A 1 347 ? -30.144 -6.172 19.750 1.00 42.38 347 LEU A C 1
ATOM 2986 O O . LEU A 1 347 ? -30.726 -5.123 19.452 1.00 42.38 347 LEU A O 1
ATOM 2990 N N . LEU A 1 348 ? -29.117 -6.605 19.005 1.00 41.62 348 LEU A N 1
ATOM 2991 C CA . LEU A 1 348 ? -28.880 -6.100 17.641 1.00 41.62 348 LEU A CA 1
ATOM 2992 C C . LEU A 1 348 ? -28.310 -7.146 16.675 1.00 41.62 348 LEU A C 1
ATOM 2994 O O . LEU A 1 348 ? -27.100 -7.310 16.543 1.00 41.62 348 LEU A O 1
ATOM 2998 N N . THR A 1 349 ? -29.187 -7.619 15.792 1.00 48.97 349 THR A N 1
ATOM 2999 C CA . THR A 1 349 ? -28.869 -8.144 14.450 1.00 48.97 349 THR A CA 1
ATOM 3000 C C . THR A 1 349 ? -28.344 -7.051 13.493 1.00 48.97 349 THR A C 1
ATOM 3002 O O . THR A 1 349 ? -28.557 -7.103 12.282 1.00 48.97 349 THR A O 1
ATOM 3005 N N . HIS A 1 350 ? -27.740 -5.980 14.023 1.00 46.53 350 HIS A N 1
ATOM 3006 C CA . HIS A 1 350 ? -27.177 -4.858 13.262 1.00 46.53 350 HIS A CA 1
ATOM 3007 C C . HIS A 1 350 ? -25.747 -4.488 13.703 1.00 46.53 350 HIS A C 1
ATOM 3009 O O . HIS A 1 350 ? -25.211 -3.532 13.155 1.00 46.53 350 HIS A O 1
ATOM 3015 N N . VAL A 1 351 ? -25.111 -5.218 14.637 1.00 51.59 351 VAL A N 1
ATOM 3016 C CA . VAL A 1 351 ? -23.651 -5.083 14.860 1.00 51.59 351 VAL A CA 1
ATOM 3017 C C . VAL A 1 351 ? -22.938 -5.436 13.550 1.00 51.59 351 VAL A C 1
ATOM 3019 O O . VAL A 1 351 ? -22.334 -4.572 12.924 1.00 51.59 351 VAL A O 1
ATOM 3022 N N . ASN A 1 352 ? -23.215 -6.643 13.038 1.00 58.47 352 ASN A N 1
ATOM 3023 C CA . ASN A 1 352 ? -22.738 -7.145 11.749 1.00 58.47 352 ASN A CA 1
ATOM 3024 C C . ASN A 1 352 ? -22.990 -6.177 10.584 1.00 58.47 352 ASN A C 1
ATOM 3026 O O . ASN A 1 352 ? -22.240 -6.194 9.622 1.00 58.47 352 ASN A O 1
ATOM 3030 N N . LYS A 1 353 ? -24.042 -5.345 10.631 1.00 67.88 353 LYS A N 1
ATOM 3031 C CA . LYS A 1 353 ? -24.340 -4.404 9.541 1.00 67.88 353 LYS A CA 1
ATOM 3032 C C . LYS A 1 353 ? -23.325 -3.264 9.455 1.00 67.88 353 LYS A C 1
ATOM 3034 O O . LYS A 1 353 ? -23.036 -2.817 8.354 1.00 67.88 353 LYS A O 1
ATOM 3039 N N . TYR A 1 354 ? -22.767 -2.811 10.577 1.00 69.56 354 TYR A N 1
ATOM 3040 C CA . TYR A 1 354 ? -21.658 -1.854 10.549 1.00 69.56 354 TYR A CA 1
ATOM 3041 C C . TYR A 1 354 ? -20.391 -2.490 10.014 1.00 69.56 354 TYR A C 1
ATOM 3043 O O . TYR A 1 354 ? -19.767 -1.932 9.122 1.00 69.56 354 TYR A O 1
ATOM 3051 N N . ASP A 1 355 ? -20.040 -3.667 10.530 1.00 72.50 355 ASP A N 1
ATOM 3052 C CA . ASP A 1 355 ? -18.854 -4.381 10.070 1.00 72.50 355 ASP A CA 1
ATOM 3053 C C . ASP A 1 355 ? -18.973 -4.736 8.571 1.00 72.50 355 ASP A C 1
ATOM 3055 O O . ASP A 1 355 ? -17.976 -4.674 7.859 1.00 72.50 355 ASP A O 1
ATOM 3059 N N . LEU A 1 356 ? -20.192 -4.972 8.060 1.00 79.00 356 LEU A N 1
ATOM 3060 C CA . LEU A 1 356 ? -20.496 -5.054 6.625 1.00 79.00 356 LEU A CA 1
ATOM 3061 C C . LEU A 1 356 ? -20.330 -3.711 5.893 1.00 79.00 356 LEU A C 1
ATOM 3063 O O . LEU A 1 356 ? -19.624 -3.690 4.899 1.00 79.00 356 LEU A O 1
ATOM 3067 N N . LEU A 1 357 ? -20.891 -2.585 6.362 1.00 83.31 357 LEU A N 1
ATOM 3068 C CA . LEU A 1 357 ? -20.684 -1.276 5.706 1.00 83.31 357 LEU A CA 1
ATOM 3069 C C . LEU A 1 357 ? -19.202 -0.871 5.651 1.00 83.31 357 LEU A C 1
ATOM 3071 O O . LEU A 1 357 ? -18.740 -0.336 4.644 1.00 83.31 357 LEU A O 1
ATOM 3075 N N . PHE A 1 358 ? -18.451 -1.126 6.724 1.00 83.31 358 PHE A N 1
ATOM 3076 C CA . PHE A 1 358 ? -17.010 -0.889 6.760 1.00 83.31 358 PHE A CA 1
ATOM 3077 C C . PHE A 1 358 ? -16.263 -1.870 5.851 1.00 83.31 358 PHE A C 1
ATOM 3079 O O . PHE A 1 358 ? -15.366 -1.444 5.129 1.00 83.31 358 PHE A O 1
ATOM 3086 N N . SER A 1 359 ? -16.665 -3.146 5.810 1.00 84.31 359 SER A N 1
ATOM 3087 C CA . SER A 1 359 ? -16.125 -4.113 4.849 1.00 84.31 359 SER A CA 1
ATOM 3088 C C . SER A 1 359 ? -16.443 -3.739 3.403 1.00 84.31 359 SER A C 1
ATOM 3090 O O . SER A 1 359 ? -15.597 -3.959 2.552 1.00 84.31 359 SER A O 1
ATOM 3092 N N . ASP A 1 360 ? -17.611 -3.174 3.101 1.00 87.50 360 ASP A N 1
ATOM 3093 C CA . ASP A 1 360 ? -17.995 -2.758 1.750 1.00 87.50 360 ASP A CA 1
ATOM 3094 C C . ASP A 1 360 ? -17.125 -1.592 1.267 1.00 87.50 360 ASP A C 1
ATOM 3096 O O . ASP A 1 360 ? -16.614 -1.625 0.149 1.00 87.50 360 ASP A O 1
ATOM 3100 N N . VAL A 1 361 ? -16.906 -0.579 2.114 1.00 89.19 361 VAL A N 1
ATOM 3101 C CA . VAL A 1 361 ? -16.036 0.559 1.778 1.00 89.19 361 VAL A CA 1
ATOM 3102 C C . VAL A 1 361 ? -14.565 0.142 1.712 1.00 89.19 361 VAL A C 1
ATOM 3104 O O . VAL A 1 361 ? -13.870 0.546 0.782 1.00 89.19 361 VAL A O 1
ATOM 3107 N N . GLU A 1 362 ? -14.084 -0.717 2.615 1.00 87.56 362 GLU A N 1
ATOM 3108 C CA . GLU A 1 362 ? -12.731 -1.284 2.505 1.00 87.56 362 GLU A CA 1
ATOM 3109 C C . GLU A 1 362 ? -12.596 -2.227 1.294 1.00 87.56 362 GLU A C 1
ATOM 3111 O O . GLU A 1 362 ? -11.539 -2.245 0.671 1.00 87.56 362 GLU A O 1
ATOM 3116 N N . ASN A 1 363 ? -13.650 -2.934 0.867 1.00 90.06 363 ASN A N 1
ATOM 3117 C CA . ASN A 1 363 ? -13.659 -3.715 -0.376 1.00 90.06 363 ASN A CA 1
ATOM 3118 C C . ASN A 1 363 ? -13.574 -2.802 -1.610 1.00 90.06 363 ASN A C 1
ATOM 3120 O O . ASN A 1 363 ? -12.739 -3.045 -2.477 1.00 90.06 363 ASN A O 1
ATOM 3124 N N . LEU A 1 364 ? -14.363 -1.721 -1.679 1.00 90.44 364 LEU A N 1
ATOM 3125 C CA . LEU A 1 364 ? -14.274 -0.716 -2.752 1.00 90.44 364 LEU A CA 1
ATOM 3126 C C . LEU A 1 364 ? -12.875 -0.085 -2.808 1.00 90.44 364 LEU A C 1
ATOM 3128 O O . LEU A 1 364 ? -12.264 -0.018 -3.876 1.00 90.44 364 LEU A O 1
ATOM 3132 N N . LYS A 1 365 ? -12.334 0.315 -1.651 1.00 90.50 365 LYS A N 1
ATOM 3133 C CA . LYS A 1 365 ? -10.965 0.829 -1.506 1.00 90.50 365 LYS A CA 1
ATOM 3134 C C . LYS A 1 365 ? -9.937 -0.199 -1.977 1.00 90.50 365 LYS A C 1
ATOM 3136 O O . LYS A 1 365 ? -9.044 0.142 -2.746 1.00 90.50 365 LYS A O 1
ATOM 3141 N N . SER A 1 366 ? -10.082 -1.463 -1.576 1.00 88.06 366 SER A N 1
ATOM 3142 C CA . SER A 1 366 ? -9.199 -2.556 -1.989 1.00 88.06 366 SER A CA 1
ATOM 3143 C C . SER A 1 366 ? -9.261 -2.799 -3.497 1.00 88.06 366 SER A C 1
ATOM 3145 O O . SER A 1 366 ? -8.216 -2.983 -4.111 1.00 88.06 366 SER A O 1
ATOM 3147 N N . ASN A 1 367 ? -10.447 -2.740 -4.108 1.00 90.06 367 ASN A N 1
ATOM 3148 C CA . ASN A 1 367 ? -10.629 -2.909 -5.549 1.00 90.06 367 ASN A CA 1
ATOM 3149 C C . ASN A 1 367 ? -9.940 -1.789 -6.341 1.00 90.06 367 ASN A C 1
ATOM 3151 O O . ASN A 1 367 ? -9.205 -2.085 -7.276 1.00 90.06 367 ASN A O 1
ATOM 3155 N N . VAL A 1 368 ? -10.091 -0.522 -5.934 1.00 88.44 368 VAL A N 1
ATOM 3156 C CA . VAL A 1 368 ? -9.378 0.607 -6.566 1.00 88.44 368 VAL A CA 1
ATOM 3157 C C . VAL A 1 368 ? -7.865 0.481 -6.388 1.00 88.44 368 VAL A C 1
ATOM 3159 O O . VAL A 1 368 ? -7.122 0.660 -7.349 1.00 88.44 368 VAL A O 1
ATOM 3162 N N . MET A 1 369 ? -7.392 0.135 -5.187 1.00 84.50 369 MET A N 1
ATOM 3163 C CA . MET A 1 369 ? -5.957 0.005 -4.892 1.00 84.50 369 MET A CA 1
ATOM 3164 C C . MET A 1 369 ? -5.299 -1.207 -5.576 1.00 84.50 369 MET A C 1
ATOM 3166 O O . MET A 1 369 ? -4.103 -1.170 -5.842 1.00 84.50 369 MET A O 1
ATOM 3170 N N . LYS A 1 370 ? -6.064 -2.265 -5.881 1.00 87.00 370 LYS A N 1
ATOM 3171 C CA . LYS A 1 370 ? -5.607 -3.458 -6.624 1.00 87.00 370 LYS A CA 1
ATOM 3172 C C . LYS A 1 370 ? -5.808 -3.361 -8.139 1.00 87.00 370 LYS A C 1
ATOM 3174 O O . LYS A 1 370 ? -5.284 -4.202 -8.862 1.00 87.00 370 LYS A O 1
ATOM 3179 N N . ASN A 1 371 ? -6.573 -2.386 -8.630 1.00 87.81 371 ASN A N 1
ATOM 3180 C CA . ASN A 1 371 ? -6.773 -2.179 -10.060 1.00 87.81 371 ASN A CA 1
ATOM 3181 C C . ASN A 1 371 ? -5.513 -1.536 -10.663 1.00 87.81 371 ASN A C 1
ATOM 3183 O O . ASN A 1 371 ? -5.383 -0.314 -10.718 1.00 87.81 371 ASN A O 1
ATOM 3187 N N . GLU A 1 372 ? -4.583 -2.381 -11.102 1.00 83.50 372 GLU A N 1
ATOM 3188 C CA . GLU A 1 372 ? -3.309 -1.995 -11.717 1.00 83.50 372 GLU A CA 1
ATOM 3189 C C . GLU A 1 372 ? -3.498 -1.006 -12.877 1.00 83.50 372 GLU A C 1
ATOM 3191 O O . GLU A 1 372 ? -2.826 0.022 -12.929 1.00 83.50 372 GLU A O 1
ATOM 3196 N N . VAL A 1 373 ? -4.490 -1.240 -13.746 1.00 86.94 373 VAL A N 1
ATOM 3197 C CA . VAL A 1 373 ? -4.811 -0.341 -14.867 1.00 86.94 373 VAL A CA 1
ATOM 3198 C C . VAL A 1 373 ? -5.212 1.047 -14.360 1.00 86.94 373 VAL A C 1
ATOM 3200 O O . VAL A 1 373 ? -4.774 2.047 -14.929 1.00 86.94 373 VAL A O 1
ATOM 3203 N N . LEU A 1 374 ? -5.988 1.138 -13.273 1.00 88.94 374 LEU A N 1
ATOM 3204 C CA . LEU A 1 374 ? -6.353 2.412 -12.640 1.00 88.94 374 LEU A CA 1
ATOM 3205 C C . LEU A 1 374 ? -5.126 3.122 -12.061 1.00 88.94 374 LEU A C 1
ATOM 3207 O O . LEU A 1 374 ? -4.949 4.313 -12.313 1.00 88.94 374 LEU A O 1
ATOM 3211 N N . GLN A 1 375 ? -4.272 2.413 -11.317 1.00 90.06 375 GLN A N 1
ATOM 3212 C CA . GLN A 1 375 ? -3.099 3.010 -10.665 1.00 90.06 375 GLN A CA 1
ATOM 3213 C C . GLN A 1 375 ? -2.056 3.489 -11.685 1.00 90.06 375 GLN A C 1
ATOM 3215 O O . GLN A 1 375 ? -1.605 4.633 -11.613 1.00 90.06 375 GLN A O 1
ATOM 3220 N N . THR A 1 376 ? -1.750 2.674 -12.695 1.00 86.12 376 THR A N 1
ATOM 3221 C CA . THR A 1 376 ? -0.853 3.044 -13.798 1.00 86.12 376 THR A CA 1
ATOM 3222 C C . THR A 1 376 ? -1.439 4.193 -14.625 1.00 86.12 376 THR A C 1
ATOM 3224 O O . THR A 1 376 ? -0.726 5.141 -14.955 1.00 86.12 376 THR A O 1
ATOM 3227 N N . THR A 1 377 ? -2.755 4.197 -14.880 1.00 89.31 377 THR A N 1
ATOM 3228 C CA . THR A 1 377 ? -3.434 5.333 -15.533 1.00 89.31 377 THR A CA 1
ATOM 3229 C C . THR A 1 377 ? -3.312 6.612 -14.705 1.00 89.31 377 THR A C 1
ATOM 3231 O O . THR A 1 377 ? -2.932 7.650 -15.244 1.00 89.31 377 THR A O 1
ATOM 3234 N N . LYS A 1 378 ? -3.580 6.550 -13.394 1.00 92.50 378 LYS A N 1
ATOM 3235 C CA . LYS A 1 378 ? -3.429 7.672 -12.456 1.00 92.50 378 LYS A CA 1
ATOM 3236 C C . LYS A 1 378 ? -2.012 8.245 -12.515 1.00 92.50 378 LYS A C 1
ATOM 3238 O O . LYS A 1 378 ? -1.860 9.447 -12.725 1.00 92.50 378 LYS A O 1
ATOM 3243 N N . GLU A 1 379 ? -0.987 7.403 -12.395 1.00 89.69 379 GLU A N 1
ATOM 3244 C CA . GLU A 1 379 ? 0.414 7.835 -12.434 1.00 89.69 379 GLU A CA 1
ATOM 3245 C C . GLU A 1 379 ? 0.779 8.527 -13.757 1.00 89.69 379 GLU A C 1
ATOM 3247 O O . GLU A 1 379 ? 1.343 9.627 -13.758 1.00 89.69 379 GLU A O 1
ATOM 3252 N N . ILE A 1 380 ? 0.409 7.918 -14.889 1.00 86.75 380 ILE A N 1
ATOM 3253 C CA . ILE A 1 380 ? 0.657 8.493 -16.213 1.00 86.75 380 ILE A CA 1
ATOM 3254 C C . ILE A 1 380 ? -0.055 9.844 -16.329 1.00 86.75 380 ILE A C 1
ATOM 3256 O O . ILE A 1 380 ? 0.575 10.809 -16.755 1.00 86.75 380 ILE A O 1
ATOM 3260 N N . VAL A 1 381 ? -1.319 9.970 -15.905 1.00 92.00 381 VAL A N 1
ATOM 3261 C CA . VAL A 1 381 ? -2.041 11.254 -15.948 1.00 92.00 381 VAL A CA 1
ATOM 3262 C C . VAL A 1 381 ? -1.331 12.329 -15.112 1.00 92.00 381 VAL A C 1
ATOM 3264 O O . VAL A 1 381 ? -1.127 13.431 -15.625 1.00 92.00 381 VAL A O 1
ATOM 3267 N N . TYR A 1 382 ? -0.866 12.025 -13.893 1.00 92.69 382 TYR A N 1
ATOM 3268 C CA . TYR A 1 382 ? -0.059 12.963 -13.093 1.00 92.69 382 TYR A CA 1
ATOM 3269 C C . TYR A 1 382 ? 1.195 13.437 -13.844 1.00 92.69 382 TYR A C 1
ATOM 3271 O O . TYR A 1 382 ? 1.435 14.644 -13.951 1.00 92.69 382 TYR A O 1
ATOM 3279 N N . LYS A 1 383 ? 1.967 12.509 -14.425 1.00 88.19 383 LYS A N 1
ATOM 3280 C CA . LYS A 1 383 ? 3.160 12.829 -15.230 1.00 88.19 383 LYS A CA 1
ATOM 3281 C C . LYS A 1 383 ? 2.805 13.667 -16.472 1.00 88.19 383 LYS A C 1
ATOM 3283 O O . LYS A 1 383 ? 3.480 14.656 -16.753 1.00 88.19 383 LYS A O 1
ATOM 3288 N N . ARG A 1 384 ? 1.715 13.348 -17.188 1.00 87.88 384 ARG A N 1
ATOM 3289 C CA . ARG A 1 384 ? 1.236 14.115 -18.361 1.00 87.88 384 ARG A CA 1
ATOM 3290 C C . ARG A 1 384 ? 0.783 15.530 -17.989 1.00 87.88 384 ARG A C 1
ATOM 3292 O O . ARG A 1 384 ? 1.070 16.456 -18.747 1.00 87.88 384 ARG A O 1
ATOM 3299 N N . ILE A 1 385 ? 0.136 15.722 -16.835 1.00 90.69 385 ILE A N 1
ATOM 3300 C CA . ILE A 1 385 ? -0.198 17.055 -16.308 1.00 90.69 385 ILE A CA 1
ATOM 3301 C C . ILE A 1 385 ? 1.093 17.852 -16.069 1.00 90.69 385 ILE A C 1
ATOM 3303 O O . ILE A 1 385 ? 1.253 18.915 -16.664 1.00 90.69 385 ILE A O 1
ATOM 3307 N N . LEU A 1 386 ? 2.037 17.327 -15.276 1.00 88.56 386 LEU A N 1
ATOM 3308 C CA . LEU A 1 386 ? 3.290 18.013 -14.907 1.00 88.56 386 LEU A CA 1
ATOM 3309 C C . LEU A 1 386 ? 4.125 18.472 -16.114 1.00 88.56 386 LEU A C 1
ATOM 3311 O O . LEU A 1 386 ? 4.700 19.561 -16.089 1.00 88.56 386 LEU A O 1
ATOM 3315 N N . LEU A 1 387 ? 4.160 17.662 -17.176 1.00 84.12 387 LEU A N 1
ATOM 3316 C CA . LEU A 1 387 ? 4.832 17.989 -18.438 1.00 84.12 387 LEU A CA 1
ATOM 3317 C C . LEU A 1 387 ? 4.097 19.065 -19.261 1.00 84.12 387 LEU A C 1
ATOM 3319 O O . LEU A 1 387 ? 4.715 19.717 -20.100 1.00 84.12 387 LEU A O 1
ATOM 3323 N N . THR A 1 388 ? 2.795 19.269 -19.028 1.00 87.12 388 THR A N 1
ATOM 3324 C CA . THR A 1 388 ? 1.943 20.169 -19.825 1.00 87.12 388 THR A CA 1
ATOM 3325 C C . THR A 1 388 ? 1.630 21.500 -19.130 1.00 87.12 388 THR A C 1
ATOM 3327 O O . THR A 1 388 ? 1.454 22.496 -19.829 1.00 87.12 388 THR A O 1
ATOM 3330 N N . ILE A 1 389 ? 1.581 21.580 -17.786 1.00 83.88 389 ILE A N 1
ATOM 3331 C CA . ILE A 1 389 ? 1.063 22.785 -17.092 1.00 83.88 389 ILE A CA 1
ATOM 3332 C C . ILE A 1 389 ? 1.741 24.086 -17.539 1.00 83.88 389 ILE A C 1
ATOM 3334 O O . ILE A 1 389 ? 1.074 25.111 -17.653 1.00 83.88 389 ILE A O 1
ATOM 3338 N N . ASN A 1 390 ? 3.044 24.052 -17.841 1.00 81.56 390 ASN A N 1
ATOM 3339 C CA . ASN A 1 390 ? 3.814 25.240 -18.212 1.00 81.56 390 ASN A CA 1
ATOM 3340 C C . ASN A 1 390 ? 3.288 25.900 -19.499 1.00 81.56 390 ASN A C 1
ATOM 3342 O O . ASN A 1 390 ? 3.172 27.126 -19.546 1.00 81.56 390 ASN A O 1
ATOM 3346 N N . SER A 1 391 ? 2.898 25.097 -20.496 1.00 81.19 391 SER A N 1
ATOM 3347 C CA . SER A 1 391 ? 2.371 25.551 -21.792 1.00 81.19 391 SER A CA 1
ATOM 3348 C C . SER A 1 391 ? 0.844 25.710 -21.827 1.00 81.19 391 SER A C 1
ATOM 3350 O O . SER A 1 391 ? 0.308 26.179 -22.830 1.00 81.19 391 SER A O 1
ATOM 3352 N N . GLN A 1 392 ? 0.137 25.327 -20.758 1.00 82.25 392 GLN A N 1
ATOM 3353 C CA . GLN A 1 392 ? -1.325 25.361 -20.635 1.00 82.25 392 GLN A CA 1
ATOM 3354 C C . GLN A 1 392 ? -1.729 25.779 -19.207 1.00 82.25 392 GLN A C 1
ATOM 3356 O O . GLN A 1 392 ? -2.248 24.972 -18.439 1.00 82.25 392 GLN A O 1
ATOM 3361 N N . SER A 1 393 ? -1.460 27.033 -18.829 1.00 80.75 393 SER A N 1
ATOM 3362 C CA . SER A 1 393 ? -1.637 27.492 -17.440 1.00 80.75 393 SER A CA 1
ATOM 3363 C C . SER A 1 393 ? -3.113 27.630 -17.036 1.00 80.75 393 SER A C 1
ATOM 3365 O O . SER A 1 393 ? -3.553 27.039 -16.052 1.00 80.75 393 SER A O 1
ATOM 3367 N N . LYS A 1 394 ? -3.907 28.330 -17.854 1.00 83.69 394 LYS A N 1
ATOM 3368 C CA . LYS A 1 394 ? -5.278 28.726 -17.515 1.00 83.69 394 LYS A CA 1
ATOM 3369 C C . LYS A 1 394 ? -6.212 27.575 -17.074 1.00 83.69 394 LYS A C 1
ATOM 3371 O O . LYS A 1 394 ? -6.863 27.739 -16.049 1.00 83.69 394 LYS A O 1
ATOM 3376 N N . PRO A 1 395 ? -6.266 26.395 -17.730 1.00 85.62 395 PRO A N 1
ATOM 3377 C CA . PRO A 1 395 ? -7.135 25.300 -17.275 1.00 85.62 395 PRO A CA 1
ATOM 3378 C C . PRO A 1 395 ? -6.775 24.750 -15.884 1.00 85.62 395 PRO A C 1
ATOM 3380 O O . PRO A 1 395 ? -7.631 24.185 -15.209 1.00 85.62 395 PRO A O 1
ATOM 3383 N N . PHE A 1 396 ? -5.518 24.907 -15.453 1.00 84.50 396 PHE A N 1
ATOM 3384 C CA . PHE A 1 396 ? -5.063 24.557 -14.107 1.00 84.50 396 PHE A CA 1
ATOM 3385 C C . PHE A 1 396 ? -5.509 25.614 -13.082 1.00 84.50 396 PHE A C 1
ATOM 3387 O O . PHE A 1 396 ? -6.015 25.267 -12.018 1.00 84.50 396 PHE A O 1
ATOM 3394 N N . GLU A 1 397 ? -5.403 26.897 -13.433 1.00 84.50 397 GLU A N 1
ATOM 3395 C CA . GLU A 1 397 ? -5.870 28.035 -12.624 1.00 84.50 397 GLU A CA 1
ATOM 3396 C C . GLU A 1 397 ? -7.403 28.006 -12.421 1.00 84.50 397 GLU A C 1
ATOM 3398 O O . GLU A 1 397 ? -7.881 28.045 -11.283 1.00 84.50 397 GLU A O 1
ATOM 3403 N N . ASP A 1 398 ? -8.171 27.842 -13.507 1.00 87.88 398 ASP A N 1
ATOM 3404 C CA . ASP A 1 398 ? -9.642 27.754 -13.503 1.00 87.88 398 ASP A CA 1
ATOM 3405 C C . ASP A 1 398 ? -10.141 26.565 -12.645 1.00 87.88 398 ASP A C 1
ATOM 3407 O O . ASP A 1 398 ? -11.131 26.669 -11.908 1.00 87.88 398 ASP A O 1
ATOM 3411 N N . PHE A 1 399 ? -9.428 25.430 -12.686 1.00 90.00 399 PHE A N 1
ATOM 3412 C CA . PHE A 1 399 ? -9.713 24.256 -11.856 1.00 90.00 399 PHE A CA 1
ATOM 3413 C C . PHE A 1 399 ? -9.538 24.556 -10.357 1.00 90.00 399 PHE A C 1
ATOM 3415 O O . PHE A 1 399 ? -10.427 24.239 -9.562 1.00 90.00 399 PHE A O 1
ATOM 3422 N N . ILE A 1 400 ? -8.436 25.207 -9.963 1.00 83.31 400 ILE A N 1
ATOM 3423 C CA . ILE A 1 400 ? -8.149 25.549 -8.558 1.00 83.31 400 ILE A CA 1
ATOM 3424 C C . ILE A 1 400 ? -9.233 26.482 -7.997 1.00 83.31 400 ILE A C 1
ATOM 3426 O O . ILE A 1 400 ? -9.793 26.207 -6.931 1.00 83.31 400 ILE A O 1
ATOM 3430 N N . ALA A 1 401 ? -9.593 27.532 -8.741 1.00 83.88 401 ALA A N 1
ATOM 3431 C CA . ALA A 1 401 ? -10.645 28.473 -8.349 1.00 83.88 401 ALA A CA 1
ATOM 3432 C C . ALA A 1 401 ? -12.013 27.784 -8.151 1.00 83.88 401 ALA A C 1
ATOM 3434 O O . ALA A 1 401 ? -12.759 28.109 -7.226 1.00 83.88 401 ALA A O 1
ATOM 3435 N N . THR A 1 402 ? -12.324 26.780 -8.975 1.00 88.81 402 THR A N 1
ATOM 3436 C CA . THR A 1 402 ? -13.566 25.994 -8.867 1.00 88.81 402 THR A CA 1
ATOM 3437 C C . THR A 1 402 ? -13.610 25.135 -7.591 1.00 88.81 402 THR A C 1
ATOM 3439 O O . THR A 1 402 ? -14.668 24.978 -6.967 1.00 88.81 402 THR A O 1
ATOM 3442 N N . LYS A 1 403 ? -12.466 24.584 -7.159 1.00 88.19 403 LYS A N 1
ATOM 3443 C CA . LYS A 1 403 ? -12.377 23.762 -5.937 1.00 88.19 403 LYS A CA 1
ATOM 3444 C C . LYS A 1 403 ? -12.458 24.600 -4.656 1.00 88.19 403 LYS A C 1
ATOM 3446 O O . LYS A 1 403 ? -13.170 24.202 -3.735 1.00 88.19 403 LYS A O 1
ATOM 3451 N N . ASP A 1 404 ? -11.855 25.789 -4.630 1.00 79.19 404 ASP A N 1
ATOM 3452 C CA . ASP A 1 404 ? -12.006 26.767 -3.535 1.00 79.19 404 ASP A CA 1
ATOM 3453 C C . ASP A 1 404 ? -13.484 27.114 -3.252 1.00 79.19 404 ASP A C 1
ATOM 3455 O O . ASP A 1 404 ? -13.979 26.967 -2.129 1.00 79.19 404 ASP A O 1
ATOM 3459 N N . GLN A 1 405 ? -14.237 27.492 -4.291 1.00 83.06 405 GLN A N 1
ATOM 3460 C CA . GLN A 1 405 ? -15.667 27.802 -4.160 1.00 83.06 405 GLN A CA 1
ATOM 3461 C C . GLN A 1 405 ? -16.481 26.600 -3.645 1.00 83.06 405 GLN A C 1
ATOM 3463 O O . GLN A 1 405 ? -17.435 26.761 -2.874 1.00 83.06 405 GLN A O 1
ATOM 3468 N N . THR A 1 406 ? -16.080 25.383 -4.024 1.00 85.94 406 THR A N 1
ATOM 3469 C CA . THR A 1 406 ? -16.713 24.135 -3.577 1.00 85.94 406 THR A CA 1
ATOM 3470 C C . THR A 1 406 ? -16.489 23.890 -2.079 1.00 85.94 406 THR A C 1
ATOM 3472 O O . THR A 1 406 ? -17.460 23.622 -1.363 1.00 85.94 406 THR A O 1
ATOM 3475 N N . LEU A 1 407 ? -15.260 24.064 -1.574 1.00 81.44 407 LEU A N 1
ATOM 3476 C CA . LEU A 1 407 ? -14.928 23.919 -0.149 1.00 81.44 407 LEU A CA 1
ATOM 3477 C C . LEU A 1 407 ? -15.722 24.887 0.736 1.00 81.44 407 LEU A C 1
ATOM 3479 O O . LEU A 1 407 ? -16.350 24.468 1.715 1.00 81.44 407 LEU A O 1
ATOM 3483 N N . LYS A 1 408 ? -15.766 26.169 0.353 1.00 79.56 408 LYS A N 1
ATOM 3484 C CA . LYS A 1 408 ? -16.507 27.225 1.066 1.00 79.56 408 LYS A CA 1
ATOM 3485 C C . LYS A 1 408 ? -17.991 26.869 1.239 1.00 79.56 408 LYS A C 1
ATOM 3487 O O . LYS A 1 408 ? -18.544 27.004 2.335 1.00 79.56 408 LYS A O 1
ATOM 3492 N N . ARG A 1 409 ? -18.625 26.330 0.189 1.00 84.75 409 ARG A N 1
ATOM 3493 C CA . ARG A 1 409 ? -20.024 25.858 0.204 1.00 84.75 409 ARG A CA 1
ATOM 3494 C C . ARG A 1 409 ? -20.237 24.652 1.131 1.00 84.75 409 ARG A C 1
ATOM 3496 O O . ARG A 1 409 ? -21.237 24.600 1.855 1.00 84.75 409 ARG A O 1
ATOM 3503 N N . LEU A 1 410 ? -19.317 23.686 1.126 1.00 82.88 410 LEU A N 1
ATOM 3504 C CA . LEU A 1 410 ? -19.415 22.480 1.956 1.00 82.88 410 LEU A CA 1
ATOM 3505 C C . LEU A 1 410 ? -19.231 22.795 3.449 1.00 82.88 410 LEU A C 1
ATOM 3507 O O . LEU A 1 410 ? -20.060 22.371 4.256 1.00 82.88 410 LEU A O 1
ATOM 3511 N N . ASN A 1 411 ? -18.238 23.617 3.813 1.00 74.38 411 ASN A N 1
ATOM 3512 C CA . ASN A 1 411 ? -18.007 24.056 5.199 1.00 74.38 411 ASN A CA 1
ATOM 3513 C C . ASN A 1 411 ? -19.250 24.735 5.809 1.00 74.38 411 ASN A C 1
ATOM 3515 O O . ASN A 1 411 ? -19.672 24.398 6.921 1.00 74.38 411 ASN A O 1
ATOM 3519 N N . LEU A 1 412 ? -19.895 25.643 5.065 1.00 79.31 412 LEU A N 1
ATOM 3520 C CA . LEU A 1 412 ? -21.129 26.305 5.506 1.00 79.31 412 LEU A CA 1
ATOM 3521 C C . LEU A 1 412 ? -22.293 25.312 5.688 1.00 79.31 412 LEU A C 1
ATOM 3523 O O . LEU A 1 412 ? -23.075 25.423 6.635 1.00 79.31 412 LEU A O 1
ATOM 3527 N N . THR A 1 413 ? -22.394 24.315 4.806 1.00 82.50 413 THR A N 1
ATOM 3528 C CA . THR A 1 413 ? -23.419 23.261 4.875 1.00 82.50 413 THR A CA 1
ATOM 3529 C C . THR A 1 413 ? -23.234 22.377 6.112 1.00 82.50 413 THR A C 1
ATOM 3531 O O . THR A 1 413 ? -24.198 22.125 6.838 1.00 82.50 413 THR A O 1
ATOM 3534 N N . GLY A 1 414 ? -21.995 21.967 6.401 1.00 76.62 414 GLY A N 1
ATOM 3535 C CA . GLY A 1 414 ? -21.634 21.176 7.579 1.00 76.62 414 GLY A CA 1
ATOM 3536 C C . GLY A 1 414 ? -21.960 21.877 8.898 1.00 76.62 414 GLY A C 1
ATOM 3537 O O . GLY A 1 414 ? -22.676 21.327 9.739 1.00 76.62 414 GLY A O 1
ATOM 3538 N N . LYS A 1 415 ? -21.544 23.146 9.040 1.00 72.75 415 LYS A N 1
ATOM 3539 C CA . LYS A 1 415 ? -21.873 23.994 10.201 1.00 72.75 415 LYS A CA 1
ATOM 3540 C C . LYS A 1 415 ? -23.385 24.049 10.464 1.00 72.75 415 LYS A C 1
ATOM 3542 O O . LYS A 1 415 ? -23.831 23.893 11.601 1.00 72.75 415 LYS A O 1
ATOM 3547 N N . ASN A 1 416 ? -24.188 24.214 9.411 1.00 77.75 416 ASN A N 1
ATOM 3548 C CA . ASN A 1 416 ? -25.646 24.296 9.524 1.00 77.75 416 ASN A CA 1
ATOM 3549 C C . ASN A 1 416 ? -26.318 22.961 9.916 1.00 77.75 416 ASN A C 1
ATOM 3551 O O . ASN A 1 416 ? -27.374 22.995 10.553 1.00 77.75 416 ASN A O 1
ATOM 3555 N N . LYS A 1 417 ? -25.730 21.793 9.598 1.00 78.81 417 LYS A N 1
ATOM 3556 C CA . LYS A 1 417 ? -26.215 20.485 10.095 1.00 78.81 417 LYS A CA 1
ATOM 3557 C C . LYS A 1 417 ? -26.050 20.366 11.616 1.00 78.81 417 LYS A C 1
ATOM 3559 O O . LYS A 1 417 ? -26.981 19.943 12.300 1.00 78.81 417 LYS A O 1
ATOM 3564 N N . LEU A 1 418 ? -24.895 20.775 12.142 1.00 71.50 418 LEU A N 1
ATOM 3565 C CA . LEU A 1 418 ? -24.571 20.685 13.570 1.00 71.50 418 LEU A CA 1
ATOM 3566 C C . LEU A 1 418 ? -25.409 21.609 14.448 1.00 71.50 418 LEU A C 1
ATOM 3568 O O . LEU A 1 418 ? -25.924 21.169 15.473 1.00 71.50 418 LEU A O 1
ATOM 3572 N N . ILE A 1 419 ? -25.607 22.858 14.018 1.00 73.94 419 ILE A N 1
ATOM 3573 C CA . ILE A 1 419 ? -26.487 23.800 14.724 1.00 73.94 419 ILE A CA 1
ATOM 3574 C C . ILE A 1 419 ? -27.889 23.187 14.868 1.00 73.94 419 ILE A C 1
ATOM 3576 O O . ILE A 1 419 ? -28.415 23.135 15.977 1.00 73.94 419 ILE A O 1
ATOM 3580 N N . LYS A 1 420 ? -28.453 22.617 13.792 1.00 77.31 420 LYS A N 1
ATOM 3581 C CA . LYS A 1 420 ? -29.767 21.949 13.831 1.00 77.31 420 LYS A CA 1
ATOM 3582 C C . LYS A 1 420 ? -29.807 20.720 14.749 1.00 77.31 420 LYS A C 1
ATOM 3584 O O . LYS A 1 420 ? -30.825 20.503 15.405 1.00 77.31 420 LYS A O 1
ATOM 3589 N N . LEU A 1 421 ? -28.732 19.925 14.825 1.00 73.44 421 LEU A N 1
ATOM 3590 C CA . LEU A 1 421 ? -28.656 18.803 15.772 1.00 73.44 421 LEU A CA 1
ATOM 3591 C C . LEU A 1 421 ? -28.713 19.309 17.217 1.00 73.44 421 LEU A C 1
ATOM 3593 O O . LEU A 1 421 ? -29.515 18.815 18.005 1.00 73.44 421 LEU A O 1
ATOM 3597 N N . PHE A 1 422 ? -27.876 20.284 17.572 1.00 69.06 422 PHE A N 1
ATOM 3598 C CA . PHE A 1 422 ? -27.782 20.753 18.951 1.00 69.06 422 PHE A CA 1
ATOM 3599 C C . PHE A 1 422 ? -29.011 21.561 19.390 1.00 69.06 422 PHE A C 1
ATOM 3601 O O . PHE A 1 422 ? -29.458 21.386 20.522 1.00 69.06 422 PHE A O 1
ATOM 3608 N N . GLN A 1 423 ? -29.640 22.332 18.492 1.00 70.44 423 GLN A N 1
ATOM 3609 C CA . GLN A 1 423 ? -30.937 22.978 18.753 1.00 70.44 423 GLN A CA 1
ATOM 3610 C C . GLN A 1 423 ? -31.999 21.973 19.222 1.00 70.44 423 GLN A C 1
ATOM 3612 O O . GLN A 1 423 ? -32.725 22.255 20.168 1.00 70.44 423 GLN A O 1
ATOM 3617 N N . LYS A 1 424 ? -32.047 20.775 18.620 1.00 67.62 424 LYS A N 1
ATOM 3618 C CA . LYS A 1 424 ? -33.028 19.726 18.951 1.00 67.62 424 LYS A CA 1
ATOM 3619 C C . LYS A 1 424 ? -32.886 19.153 20.374 1.00 67.62 424 LYS A C 1
ATOM 3621 O O . LYS A 1 424 ? -33.825 18.529 20.860 1.00 67.62 424 LYS A O 1
ATOM 3626 N N . TYR A 1 425 ? -31.725 19.297 21.016 1.00 62.78 425 TYR A N 1
ATOM 3627 C CA . TYR A 1 425 ? -31.417 18.593 22.269 1.00 62.78 425 TYR A CA 1
ATOM 3628 C C . TYR A 1 425 ? -30.884 19.471 23.409 1.00 62.78 425 TYR A C 1
ATOM 3630 O O . TYR A 1 425 ? -30.708 18.947 24.508 1.00 62.78 425 TYR A O 1
ATOM 3638 N N . LEU A 1 426 ? -30.585 20.751 23.157 1.00 64.44 426 LEU A N 1
ATOM 3639 C CA . LEU A 1 426 ? -29.994 21.671 24.140 1.00 64.44 426 LEU A CA 1
ATOM 3640 C C . LEU A 1 426 ? -30.725 23.024 24.252 1.00 64.44 426 LEU A C 1
ATOM 3642 O O . LEU A 1 426 ? -30.384 23.792 25.139 1.00 64.44 426 LEU A O 1
ATOM 3646 N N . GLU A 1 427 ? -31.675 23.337 23.359 1.00 66.00 427 GLU A N 1
ATOM 3647 C CA . GLU A 1 427 ? -32.503 24.570 23.373 1.00 66.00 427 GLU A CA 1
ATOM 3648 C C . GLU A 1 427 ? -31.725 25.913 23.379 1.00 66.00 427 GLU A C 1
ATOM 3650 O O . GLU A 1 427 ? -32.287 26.986 23.590 1.00 66.00 427 GLU A O 1
ATOM 3655 N N . LEU A 1 428 ? -30.424 25.875 23.073 1.00 68.69 428 LEU A N 1
ATOM 3656 C CA . LEU A 1 428 ? -29.531 27.037 23.043 1.00 68.69 428 LEU A CA 1
ATOM 3657 C C . LEU A 1 428 ? -29.729 27.929 21.801 1.00 68.69 428 LEU A C 1
ATOM 3659 O O . LEU A 1 428 ? -30.090 27.465 20.714 1.00 68.69 428 LEU A O 1
ATOM 3663 N N . SER A 1 429 ? -29.401 29.220 21.939 1.00 74.81 429 SER A N 1
ATOM 3664 C CA . SER A 1 429 ? -29.431 30.170 20.820 1.00 74.81 429 SER A CA 1
ATOM 3665 C C . SER A 1 429 ? -28.390 29.817 19.749 1.00 74.81 429 SER A C 1
ATOM 3667 O O . SER A 1 429 ? -27.363 29.194 20.026 1.00 74.81 429 SER A O 1
ATOM 3669 N N . LYS A 1 430 ? -28.595 30.282 18.507 1.00 73.06 430 LYS A N 1
ATOM 3670 C CA . LYS A 1 430 ? -27.621 30.071 17.421 1.00 73.06 430 LYS A CA 1
ATOM 3671 C C . LYS A 1 430 ? -26.222 30.598 17.780 1.00 73.06 430 LYS A C 1
ATOM 3673 O O . LYS A 1 430 ? -25.237 29.963 17.419 1.00 73.06 430 LYS A O 1
ATOM 3678 N N . LYS A 1 431 ? -26.123 31.722 18.498 1.00 74.12 431 LYS A N 1
ATOM 3679 C CA . LYS A 1 431 ? -24.839 32.323 18.898 1.00 74.12 431 LYS A CA 1
ATOM 3680 C C . LYS A 1 431 ? -24.100 31.442 19.909 1.00 74.12 431 LYS A C 1
ATOM 3682 O O . LYS A 1 431 ? -22.899 31.225 19.769 1.00 74.12 431 LYS A O 1
ATOM 3687 N N . ASP A 1 432 ? -24.829 30.885 20.870 1.00 68.12 432 ASP A N 1
ATOM 3688 C CA . ASP A 1 432 ? -24.266 30.034 21.923 1.00 68.12 432 ASP A CA 1
ATOM 3689 C C . ASP A 1 432 ? -23.943 28.629 21.405 1.00 68.12 432 ASP A C 1
ATOM 3691 O O . ASP A 1 432 ? -22.971 28.019 21.839 1.00 68.12 432 ASP A O 1
ATOM 3695 N N . LEU A 1 433 ? -24.678 28.143 20.401 1.00 68.94 433 LEU A N 1
ATOM 3696 C CA . LEU A 1 433 ? -24.345 26.914 19.679 1.00 68.94 433 LEU A CA 1
ATOM 3697 C C . LEU A 1 433 ? -23.128 27.066 18.769 1.00 68.94 433 LEU A C 1
ATOM 3699 O O . LEU A 1 433 ? -22.312 26.153 18.693 1.00 68.94 433 LEU A O 1
ATOM 3703 N N . GLU A 1 434 ? -22.957 28.211 18.107 1.00 70.56 434 GLU A N 1
ATOM 3704 C CA . GLU A 1 434 ? -21.726 28.498 17.364 1.00 70.56 434 GLU A CA 1
ATOM 3705 C C . GLU A 1 434 ? -20.511 28.661 18.288 1.00 70.56 434 GLU A C 1
ATOM 3707 O O . GLU A 1 434 ? -19.395 28.343 17.873 1.00 70.56 434 GLU A O 1
ATOM 3712 N N . LYS A 1 435 ? -20.722 29.077 19.545 1.00 70.50 435 LYS A N 1
ATOM 3713 C CA . LYS A 1 435 ? -19.702 29.017 20.597 1.00 70.50 435 LYS A CA 1
ATOM 3714 C C . LYS A 1 435 ? -19.432 27.569 21.032 1.00 70.50 435 LYS A C 1
ATOM 3716 O O . LYS A 1 435 ? -18.296 27.130 20.933 1.00 70.50 435 LYS A O 1
ATOM 3721 N N . LEU A 1 436 ? -20.462 26.799 21.396 1.00 67.56 436 LEU A N 1
ATOM 3722 C CA . LEU A 1 436 ? -20.342 25.393 21.812 1.00 67.56 436 LEU A CA 1
ATOM 3723 C C . LEU A 1 436 ? -19.648 24.516 20.756 1.00 67.56 436 LEU A C 1
ATOM 3725 O O . LEU A 1 436 ? -18.846 23.659 21.106 1.00 67.56 436 LEU A O 1
ATOM 3729 N N . ILE A 1 437 ? -19.918 24.743 19.466 1.00 66.31 437 ILE A N 1
ATOM 3730 C CA . ILE A 1 437 ? -19.234 24.060 18.356 1.00 66.31 437 ILE A CA 1
ATOM 3731 C C . ILE A 1 437 ? -17.725 24.354 18.372 1.00 66.31 437 ILE A C 1
ATOM 3733 O O . ILE A 1 437 ? -16.934 23.429 18.210 1.00 66.31 437 ILE A O 1
ATOM 3737 N N . LYS A 1 438 ? -17.319 25.610 18.610 1.00 63.53 438 LYS A N 1
ATOM 3738 C CA . LYS A 1 438 ? -15.902 25.986 18.743 1.00 63.53 438 LYS A CA 1
ATOM 3739 C C . LYS A 1 438 ? -15.275 25.438 20.025 1.00 63.53 438 LYS A C 1
ATOM 3741 O O . LYS A 1 438 ? -14.155 24.949 19.977 1.00 63.53 438 LYS A O 1
ATOM 3746 N N . ASP A 1 439 ? -15.988 25.479 21.146 1.00 61.16 439 ASP A N 1
ATOM 3747 C CA . ASP A 1 439 ? -15.493 24.976 22.432 1.00 61.16 439 ASP A CA 1
ATOM 3748 C C . ASP A 1 439 ? -15.276 23.447 22.381 1.00 61.16 439 ASP A C 1
ATOM 3750 O O . ASP A 1 439 ? -14.256 22.956 22.864 1.00 61.16 439 ASP A O 1
ATOM 3754 N N . LEU A 1 440 ? -16.166 22.705 21.702 1.00 57.44 440 LEU A N 1
ATOM 3755 C CA . LEU A 1 440 ? -16.002 21.275 21.400 1.00 57.44 440 LEU A CA 1
ATOM 3756 C C . LEU A 1 440 ? -14.820 20.997 20.458 1.00 57.44 440 LEU A C 1
ATOM 3758 O O . LEU A 1 440 ? -14.060 20.065 20.708 1.00 57.44 440 LEU A O 1
ATOM 3762 N N . ALA A 1 441 ? -14.653 21.786 19.391 1.00 52.62 441 ALA A N 1
ATOM 3763 C CA . ALA A 1 441 ? -13.530 21.637 18.461 1.00 52.62 441 ALA A CA 1
ATOM 3764 C C . ALA A 1 441 ? -12.173 21.933 19.128 1.00 52.62 441 ALA A C 1
ATOM 3766 O O . ALA A 1 441 ? -11.189 21.254 18.853 1.00 52.62 441 ALA A O 1
ATOM 3767 N N . ASN A 1 442 ? -12.142 22.891 20.057 1.00 51.12 442 ASN A N 1
ATOM 3768 C CA . ASN A 1 442 ? -10.952 23.299 20.806 1.00 51.12 442 ASN A CA 1
ATOM 3769 C C . ASN A 1 442 ? -10.687 22.451 22.070 1.00 51.12 442 ASN A C 1
ATOM 3771 O O . ASN A 1 442 ? -9.856 22.840 22.886 1.00 51.12 442 ASN A O 1
ATOM 3775 N N . MET A 1 443 ? -11.403 21.335 22.279 1.00 49.44 443 MET A N 1
ATOM 3776 C CA . MET A 1 443 ? -11.304 20.473 23.476 1.00 49.44 443 MET A CA 1
ATOM 3777 C C . MET A 1 443 ? -11.550 21.195 24.828 1.00 49.44 443 MET A C 1
ATOM 3779 O O . MET A 1 443 ? -11.202 20.673 25.889 1.00 49.44 443 MET A O 1
ATOM 3783 N N . ASN A 1 444 ? -12.183 22.374 24.829 1.00 48.56 444 ASN A N 1
ATOM 3784 C CA . ASN A 1 444 ? -12.444 23.177 26.031 1.00 48.56 444 ASN A CA 1
ATOM 3785 C C . ASN A 1 444 ? -13.738 22.717 26.726 1.00 48.56 444 ASN A C 1
ATOM 3787 O O . ASN A 1 444 ? -14.792 23.351 26.655 1.00 48.56 444 ASN A O 1
ATOM 3791 N N . TYR A 1 445 ? -13.662 21.561 27.384 1.00 53.22 445 TYR A N 1
ATOM 3792 C CA . TYR A 1 445 ? -14.821 20.865 27.943 1.00 53.22 445 TYR A CA 1
ATOM 3793 C C . TYR A 1 445 ? -15.341 21.438 29.271 1.00 53.22 445 TYR A C 1
ATOM 3795 O O . TYR A 1 445 ? -14.624 21.499 30.266 1.00 53.22 445 TYR A O 1
ATOM 3803 N N . CYS A 1 446 ? -16.653 21.684 29.334 1.00 43.38 446 CYS A N 1
ATOM 3804 C CA . CYS A 1 446 ? -17.409 21.836 30.583 1.00 43.38 446 CYS A CA 1
ATOM 3805 C C . CYS A 1 446 ? -18.503 20.748 30.661 1.00 43.38 446 CYS A C 1
ATOM 3807 O O . CYS A 1 446 ? -19.691 20.989 30.452 1.00 43.38 446 CYS A O 1
ATOM 3809 N N . CYS A 1 447 ? -18.083 19.493 30.859 1.00 47.69 447 CYS A N 1
ATOM 3810 C CA . CYS A 1 447 ? -18.878 18.292 30.544 1.00 47.69 447 CYS A CA 1
ATOM 3811 C C . CYS A 1 447 ? -20.024 17.919 31.509 1.00 47.69 447 CYS A C 1
ATOM 3813 O O . CYS A 1 447 ? -20.636 16.867 31.330 1.00 47.69 447 CYS A O 1
ATOM 3815 N N . ASN A 1 448 ? -20.369 18.752 32.493 1.00 46.34 448 ASN A N 1
ATOM 3816 C CA . ASN A 1 448 ? -21.314 18.376 33.558 1.00 46.34 448 ASN A CA 1
ATOM 3817 C C . ASN A 1 448 ? -22.790 18.270 33.111 1.00 46.34 448 ASN A C 1
ATOM 3819 O O . ASN A 1 448 ? -23.626 17.815 33.886 1.00 46.34 448 ASN A O 1
ATOM 3823 N N . LEU A 1 449 ? -23.124 18.677 31.879 1.00 47.47 449 LEU A N 1
ATOM 3824 C CA . LEU A 1 449 ? -24.507 18.788 31.386 1.00 47.47 449 LEU A CA 1
ATOM 3825 C C . LEU A 1 449 ? -24.944 17.685 30.401 1.00 47.47 449 LEU A C 1
ATOM 3827 O O . LEU A 1 449 ? -26.125 17.610 30.065 1.00 47.47 449 LEU A O 1
ATOM 3831 N N . ILE A 1 450 ? -24.034 16.832 29.908 1.00 51.59 450 ILE A N 1
ATOM 3832 C CA . ILE A 1 450 ? -24.355 15.843 28.861 1.00 51.59 450 ILE A CA 1
ATOM 3833 C C . ILE A 1 450 ? -23.888 14.435 29.275 1.00 51.59 450 ILE A C 1
ATOM 3835 O O . ILE A 1 450 ? -22.689 14.212 29.438 1.00 51.59 450 ILE A O 1
ATOM 3839 N N . PRO A 1 451 ? -24.798 13.443 29.380 1.00 51.22 451 PRO A N 1
ATOM 3840 C CA . PRO A 1 451 ? -24.442 12.047 29.635 1.00 51.22 451 PRO A CA 1
ATOM 3841 C C . PRO A 1 451 ? -23.395 11.493 28.654 1.00 51.22 451 PRO A C 1
ATOM 3843 O O . PRO A 1 451 ? -23.496 11.702 27.445 1.00 51.22 451 PRO A O 1
ATOM 3846 N N . LYS A 1 452 ? -22.416 10.726 29.154 1.00 53.72 452 LYS A N 1
ATOM 3847 C CA . LYS A 1 452 ? -21.254 10.239 28.375 1.00 53.72 452 LYS A CA 1
ATOM 3848 C C . LYS A 1 452 ? -21.625 9.495 27.081 1.00 53.72 452 LYS A C 1
ATOM 3850 O O . LYS A 1 452 ? -20.991 9.687 26.052 1.00 53.72 452 LYS A O 1
ATOM 3855 N N . ASN A 1 453 ? -22.693 8.703 27.106 1.00 52.28 453 ASN A N 1
ATOM 3856 C CA . ASN A 1 453 ? -23.238 8.017 25.927 1.00 52.28 453 ASN A CA 1
ATOM 3857 C C . ASN A 1 453 ? -23.834 8.965 24.865 1.00 52.28 453 ASN A C 1
ATOM 3859 O O . ASN A 1 453 ? -23.806 8.651 23.676 1.00 52.28 453 ASN A O 1
ATOM 3863 N N . ARG A 1 454 ? -24.355 10.131 25.271 1.00 55.34 454 ARG A N 1
ATOM 3864 C CA . ARG A 1 454 ? -24.791 11.201 24.362 1.00 55.34 454 ARG A CA 1
ATOM 3865 C C . ARG A 1 454 ? -23.602 12.013 23.844 1.00 55.34 454 ARG A C 1
ATOM 3867 O O . ARG A 1 454 ? -23.616 12.361 22.672 1.00 55.34 454 ARG A O 1
ATOM 3874 N N . LEU A 1 455 ? -22.559 12.239 24.652 1.00 59.06 455 LEU A N 1
ATOM 3875 C CA . LEU A 1 455 ? -21.298 12.844 24.184 1.00 59.06 455 LEU A CA 1
ATOM 3876 C C . LEU A 1 455 ? -20.641 12.005 23.076 1.00 59.06 455 LEU A C 1
ATOM 3878 O O . LEU A 1 455 ? -20.273 12.550 22.039 1.00 59.06 455 LEU A O 1
ATOM 3882 N N . GLU A 1 456 ? -20.561 10.683 23.249 1.00 60.22 456 GLU A N 1
ATOM 3883 C CA . GLU A 1 456 ? -20.054 9.765 22.216 1.00 60.22 456 GLU A CA 1
ATOM 3884 C C . GLU A 1 456 ? -20.879 9.848 20.915 1.00 60.22 456 GLU A C 1
ATOM 3886 O O . GLU A 1 456 ? -20.310 9.930 19.828 1.00 60.22 456 GLU A O 1
ATOM 3891 N N . TYR A 1 457 ? -22.214 9.898 21.019 1.00 65.62 457 TYR A N 1
ATOM 3892 C CA . TYR A 1 457 ? -23.114 10.070 19.871 1.00 65.62 457 TYR A CA 1
ATOM 3893 C C . TYR A 1 457 ? -22.957 11.436 19.179 1.00 65.62 457 TYR A C 1
ATOM 3895 O O . TYR A 1 457 ? -22.938 11.507 17.951 1.00 65.62 457 TYR A O 1
ATOM 3903 N N . TYR A 1 458 ? -22.834 12.524 19.943 1.00 64.62 458 TYR A N 1
ATOM 3904 C CA . TYR A 1 458 ? -22.650 13.867 19.389 1.00 64.62 458 TYR A CA 1
ATOM 3905 C C . TYR A 1 458 ? -21.287 14.025 18.718 1.00 64.62 458 TYR A C 1
ATOM 3907 O O . TYR A 1 458 ? -21.226 14.581 17.628 1.00 64.62 458 TYR A O 1
ATOM 3915 N N . SER A 1 459 ? -20.219 13.469 19.297 1.00 65.62 459 SER A N 1
ATOM 3916 C CA . SER A 1 459 ? -18.902 13.406 18.653 1.00 65.62 459 SER A CA 1
ATOM 3917 C C . SER A 1 459 ? -18.964 12.626 17.329 1.00 65.62 459 SER A C 1
ATOM 3919 O O . SER A 1 459 ? -18.494 13.111 16.298 1.00 65.62 459 SER A O 1
ATOM 3921 N N . ALA A 1 460 ? -19.666 11.485 17.312 1.00 67.81 460 ALA A N 1
ATOM 3922 C CA . ALA A 1 460 ? -19.871 10.695 16.100 1.00 67.81 460 ALA A CA 1
ATOM 3923 C C . ALA A 1 460 ? -20.657 11.448 15.004 1.00 67.81 460 ALA A C 1
ATOM 3925 O O . ALA A 1 460 ? -20.348 11.321 13.820 1.00 67.81 460 ALA A O 1
ATOM 3926 N N . TYR A 1 461 ? -21.654 12.258 15.372 1.00 71.31 461 TYR A N 1
ATOM 3927 C CA . TYR A 1 461 ? -22.421 13.064 14.413 1.00 71.31 461 TYR A CA 1
ATOM 3928 C C . TYR A 1 461 ? -21.659 14.319 13.937 1.00 71.31 461 TYR A C 1
ATOM 3930 O O . TYR A 1 461 ? -21.806 14.735 12.783 1.00 71.31 461 TYR A O 1
ATOM 3938 N N . SER A 1 462 ? -20.810 14.909 14.788 1.00 68.81 462 SER A N 1
ATOM 3939 C CA . SER A 1 462 ? -19.912 16.008 14.402 1.00 68.81 462 SER A CA 1
ATOM 3940 C C . SER A 1 462 ? -18.975 15.593 13.275 1.00 68.81 462 SER A C 1
ATOM 3942 O O . SER A 1 462 ? -18.860 16.321 12.291 1.00 68.81 462 SER A O 1
ATOM 3944 N N . PHE A 1 463 ? -18.410 14.385 13.357 1.00 73.12 463 PHE A N 1
ATOM 3945 C CA . PHE A 1 463 ? -17.551 13.822 12.316 1.00 73.12 463 PHE A CA 1
ATOM 3946 C C . PHE A 1 463 ? -18.233 13.792 10.934 1.00 73.12 463 PHE A C 1
ATOM 3948 O O . PHE A 1 463 ? -17.703 14.322 9.958 1.00 73.12 463 PHE A O 1
ATOM 3955 N N . PHE A 1 464 ? -19.457 13.258 10.839 1.00 77.31 464 PHE A N 1
ATOM 3956 C CA . PHE A 1 464 ? -20.210 13.234 9.574 1.00 77.31 464 PHE A CA 1
ATOM 3957 C C . PHE A 1 464 ? -20.633 14.618 9.066 1.00 77.31 464 PHE A C 1
ATOM 3959 O O . PHE A 1 464 ? -20.996 14.765 7.897 1.00 77.31 464 PHE A O 1
ATOM 3966 N N . SER A 1 465 ? -20.576 15.643 9.917 1.00 75.19 465 SER A N 1
ATOM 3967 C CA . SER A 1 465 ? -20.923 17.015 9.546 1.00 75.19 465 SER A CA 1
ATOM 3968 C C . SER A 1 465 ? -19.747 17.792 8.939 1.00 75.19 465 SER A C 1
ATOM 3970 O O . SER A 1 465 ? -19.996 18.695 8.147 1.00 75.19 465 SER A O 1
ATOM 3972 N N . SER A 1 466 ? -18.492 17.431 9.239 1.00 73.94 466 SER A N 1
ATOM 3973 C CA . SER A 1 466 ? -17.277 17.970 8.591 1.00 73.94 466 SER A CA 1
ATOM 3974 C C . SER A 1 466 ? -16.678 17.046 7.516 1.00 73.94 466 SER A C 1
ATOM 3976 O O . SER A 1 466 ? -15.740 17.434 6.816 1.00 73.94 466 SER A O 1
ATOM 3978 N N . TYR A 1 467 ? -17.218 15.834 7.358 1.00 81.50 467 TYR A N 1
ATOM 3979 C CA . TYR A 1 467 ? -16.712 14.788 6.462 1.00 81.50 467 TYR A CA 1
ATOM 3980 C C . TYR A 1 467 ? -16.448 15.253 5.022 1.00 81.50 467 TYR A C 1
ATOM 3982 O O . TYR A 1 467 ? -15.357 15.034 4.508 1.00 81.50 467 TYR A O 1
ATOM 3990 N N . ASP A 1 468 ? -17.411 15.912 4.368 1.00 84.94 468 ASP A N 1
ATOM 3991 C CA . ASP A 1 468 ? -17.275 16.261 2.946 1.00 84.94 468 ASP A CA 1
ATOM 3992 C C . ASP A 1 468 ? -16.195 17.316 2.696 1.00 84.94 468 ASP A C 1
ATOM 3994 O O . ASP A 1 468 ? -15.308 17.094 1.878 1.00 84.94 468 ASP A O 1
ATOM 3998 N N . SER A 1 469 ? -16.222 18.440 3.418 1.00 81.50 469 SER A N 1
ATOM 3999 C CA . SER A 1 469 ? -15.231 19.503 3.221 1.00 81.50 469 SER A CA 1
ATOM 4000 C C . SER A 1 469 ? -13.828 19.089 3.664 1.00 81.50 469 SER A C 1
ATOM 4002 O O . SER A 1 469 ? -12.859 19.469 3.014 1.00 81.50 469 SER A O 1
ATOM 4004 N N . SER A 1 470 ? -13.698 18.271 4.715 1.00 78.75 470 SER A N 1
ATOM 4005 C CA . SER A 1 470 ? -12.392 17.735 5.121 1.00 78.75 470 SER A CA 1
ATOM 4006 C C . SER A 1 470 ? -11.857 16.664 4.161 1.00 78.75 470 SER A C 1
ATOM 4008 O O . SER A 1 470 ? -10.643 16.573 3.990 1.00 78.75 470 SER A O 1
ATOM 4010 N N . ALA A 1 471 ? -12.718 15.886 3.494 1.00 85.56 471 ALA A N 1
ATOM 4011 C CA . ALA A 1 471 ? -12.298 14.950 2.448 1.00 85.56 471 ALA A CA 1
ATOM 4012 C C . ALA A 1 471 ? -11.893 15.666 1.147 1.00 85.56 471 ALA A C 1
ATOM 4014 O O . ALA A 1 471 ? -10.907 15.280 0.528 1.00 85.56 471 ALA A O 1
ATOM 4015 N N . GLU A 1 472 ? -12.605 16.724 0.752 1.00 88.94 472 GLU A N 1
ATOM 4016 C CA . GLU A 1 472 ? -12.272 17.545 -0.426 1.00 88.94 472 GLU A CA 1
ATOM 4017 C C . GLU A 1 472 ? -10.980 18.359 -0.207 1.00 88.94 472 GLU A C 1
ATOM 4019 O O . GLU A 1 472 ? -10.171 18.496 -1.124 1.00 88.94 472 GLU A O 1
ATOM 4024 N N . LEU A 1 473 ? -10.726 18.840 1.020 1.00 83.19 473 LEU A N 1
ATOM 4025 C CA . LEU A 1 473 ? -9.452 19.473 1.380 1.00 83.19 473 LEU A CA 1
ATOM 4026 C C . LEU A 1 473 ? -8.300 18.460 1.351 1.00 83.19 473 LEU A C 1
ATOM 4028 O O . LEU A 1 473 ? -7.262 18.727 0.746 1.00 83.19 473 LEU A O 1
ATOM 4032 N N . ALA A 1 474 ? -8.489 17.292 1.974 1.00 82.81 474 ALA A N 1
ATOM 4033 C CA . ALA A 1 474 ? -7.501 16.216 1.946 1.00 82.81 474 ALA A CA 1
ATOM 4034 C C . ALA A 1 474 ? -7.194 15.772 0.505 1.00 82.81 474 ALA A C 1
ATOM 4036 O O . ALA A 1 474 ? -6.033 15.545 0.180 1.00 82.81 474 ALA A O 1
ATOM 4037 N N . ALA A 1 475 ? -8.189 15.764 -0.390 1.00 89.06 475 ALA A N 1
ATOM 4038 C CA . ALA A 1 475 ? -7.980 15.483 -1.807 1.00 89.06 475 ALA A CA 1
ATOM 4039 C C . ALA A 1 475 ? -7.038 16.496 -2.484 1.00 89.06 475 ALA A C 1
ATOM 4041 O O . ALA A 1 475 ? -6.137 16.089 -3.214 1.00 89.06 475 ALA A O 1
ATOM 4042 N N . LEU A 1 476 ? -7.181 17.803 -2.214 1.00 86.25 476 LEU A N 1
ATOM 4043 C CA . LEU A 1 476 ? -6.256 18.829 -2.726 1.00 86.25 476 LEU A CA 1
ATOM 4044 C C . LEU A 1 476 ? -4.839 18.687 -2.147 1.00 86.25 476 LEU A C 1
ATOM 4046 O O . LEU A 1 476 ? -3.861 18.832 -2.881 1.00 86.25 476 LEU A O 1
ATOM 4050 N N . ILE A 1 477 ? -4.720 18.384 -0.851 1.00 83.12 477 ILE A N 1
ATOM 4051 C CA . ILE A 1 477 ? -3.428 18.198 -0.171 1.00 83.12 477 ILE A CA 1
ATOM 4052 C C . ILE A 1 477 ? -2.709 16.948 -0.703 1.00 83.12 477 ILE A C 1
ATOM 4054 O O . ILE A 1 477 ? -1.523 17.014 -1.034 1.00 83.12 477 ILE A O 1
ATOM 4058 N N . ASN A 1 478 ? -3.425 15.837 -0.879 1.00 86.88 478 ASN A N 1
ATOM 4059 C CA . ASN A 1 478 ? -2.884 14.620 -1.482 1.00 86.88 478 ASN A CA 1
ATOM 4060 C C . ASN A 1 478 ? -2.514 14.851 -2.952 1.00 86.88 478 ASN A C 1
ATOM 4062 O O . ASN A 1 478 ? -1.438 14.448 -3.379 1.00 86.88 478 ASN A O 1
ATOM 4066 N N . MET A 1 479 ? -3.336 15.584 -3.711 1.00 89.75 479 MET A N 1
ATOM 4067 C CA . MET A 1 479 ? -3.046 15.949 -5.101 1.00 89.75 479 MET A CA 1
ATOM 4068 C C . MET A 1 479 ? -1.784 16.819 -5.220 1.00 89.75 479 MET A C 1
ATOM 4070 O O . MET A 1 479 ? -0.974 16.580 -6.116 1.00 89.75 479 MET A O 1
ATOM 4074 N N . LYS A 1 480 ? -1.558 17.766 -4.295 1.00 86.00 480 LYS A N 1
ATOM 4075 C CA . LYS A 1 480 ? -0.293 18.516 -4.162 1.00 86.00 480 LYS A CA 1
ATOM 4076 C C . LYS A 1 480 ? 0.882 17.575 -3.872 1.00 86.00 480 LYS A C 1
ATOM 4078 O O . LYS A 1 480 ? 1.899 17.657 -4.559 1.00 86.00 480 LYS A O 1
ATOM 4083 N N . SER A 1 481 ? 0.743 16.698 -2.877 1.00 85.06 481 SER A N 1
ATOM 4084 C CA . SER A 1 481 ? 1.792 15.755 -2.467 1.00 85.06 481 SER A CA 1
ATOM 4085 C C . SER A 1 481 ? 2.181 14.813 -3.612 1.00 85.06 481 SER A C 1
ATOM 4087 O O . SER A 1 481 ? 3.360 14.677 -3.938 1.00 85.06 481 SER A O 1
ATOM 4089 N N . GLU A 1 482 ? 1.198 14.253 -4.321 1.00 90.56 482 GLU A N 1
ATOM 4090 C CA . GLU A 1 482 ? 1.433 13.376 -5.466 1.00 90.56 482 GLU A CA 1
ATOM 4091 C C . GLU A 1 482 ? 2.055 14.139 -6.650 1.00 90.56 482 GLU A C 1
ATOM 4093 O O . GLU A 1 482 ? 2.982 13.624 -7.268 1.00 90.56 482 GLU A O 1
ATOM 4098 N N . PHE A 1 483 ? 1.677 15.401 -6.916 1.00 89.38 483 PHE A N 1
ATOM 4099 C CA . PHE A 1 483 ? 2.405 16.238 -7.884 1.00 89.38 483 PHE A CA 1
ATOM 4100 C C . PHE A 1 483 ? 3.878 16.440 -7.496 1.00 89.38 483 PHE A C 1
ATOM 4102 O O . PHE A 1 483 ? 4.748 16.342 -8.361 1.00 89.38 483 PHE A O 1
ATOM 4109 N N . GLN A 1 484 ? 4.183 16.696 -6.219 1.00 86.00 484 GLN A N 1
ATOM 4110 C CA . GLN A 1 484 ? 5.561 16.860 -5.736 1.00 86.00 484 GLN A CA 1
ATOM 4111 C C . GLN A 1 484 ? 6.359 15.545 -5.830 1.00 86.00 484 GLN A C 1
ATOM 4113 O O . GLN A 1 484 ? 7.501 15.548 -6.292 1.00 86.00 484 GLN A O 1
ATOM 4118 N N . LYS A 1 485 ? 5.740 14.414 -5.478 1.00 87.94 485 LYS A N 1
ATOM 4119 C CA . LYS A 1 485 ? 6.292 13.052 -5.563 1.00 87.94 485 LYS A CA 1
ATOM 4120 C C . LYS A 1 485 ? 6.567 12.613 -7.004 1.00 87.94 485 LYS A C 1
ATOM 4122 O O . LYS A 1 485 ? 7.670 12.163 -7.302 1.00 87.94 485 LYS A O 1
ATOM 4127 N N . GLN A 1 486 ? 5.619 12.817 -7.918 1.00 89.00 486 GLN A N 1
ATOM 4128 C CA . GLN A 1 486 ? 5.775 12.498 -9.342 1.00 89.00 486 GLN A CA 1
ATOM 4129 C C . GLN A 1 486 ? 6.780 13.428 -10.037 1.00 89.00 486 GLN A C 1
ATOM 4131 O O . GLN A 1 486 ? 7.561 12.974 -10.871 1.00 89.00 486 GLN A O 1
ATOM 4136 N N . LEU A 1 487 ? 6.842 14.705 -9.642 1.00 85.12 487 LEU A N 1
ATOM 4137 C CA . LEU A 1 487 ? 7.913 15.616 -10.055 1.00 85.12 487 LEU A CA 1
ATOM 4138 C C . LEU A 1 487 ? 9.284 15.158 -9.531 1.00 85.12 487 LEU A C 1
ATOM 4140 O O . LEU A 1 487 ? 10.278 15.290 -10.239 1.00 85.12 487 LEU A O 1
ATOM 4144 N N . GLY A 1 488 ? 9.340 14.590 -8.323 1.00 81.75 488 GLY A N 1
ATOM 4145 C CA . GLY A 1 488 ? 10.519 13.911 -7.787 1.00 81.75 488 GLY A CA 1
ATOM 4146 C C . GLY A 1 488 ? 10.946 12.731 -8.661 1.00 81.75 488 GLY A C 1
ATOM 4147 O O . GLY A 1 488 ? 12.080 12.702 -9.124 1.00 81.75 488 GLY A O 1
ATOM 4148 N N . PHE A 1 489 ? 10.032 11.810 -8.974 1.00 81.50 489 PHE A N 1
ATOM 4149 C CA . PHE A 1 489 ? 10.320 10.661 -9.840 1.00 81.50 489 PHE A CA 1
ATOM 4150 C C . PHE A 1 489 ? 10.812 11.062 -11.239 1.00 81.50 489 PHE A C 1
ATOM 4152 O O . PHE A 1 489 ? 11.769 10.472 -11.729 1.00 81.50 489 PHE A O 1
ATOM 4159 N N . LEU A 1 490 ? 10.243 12.108 -11.852 1.00 77.62 490 LEU A N 1
ATOM 4160 C CA . LEU A 1 490 ? 10.713 12.647 -13.139 1.00 77.62 490 LEU A CA 1
ATOM 4161 C C . LEU A 1 490 ? 12.127 13.264 -13.084 1.00 77.62 490 LEU A C 1
ATOM 4163 O O . LEU A 1 490 ? 12.712 13.522 -14.135 1.00 77.62 490 LEU A O 1
ATOM 4167 N N . ARG A 1 491 ? 12.680 13.506 -11.889 1.00 77.62 491 ARG A N 1
ATOM 4168 C CA . ARG A 1 491 ? 14.052 14.000 -11.664 1.00 77.62 491 ARG A CA 1
ATOM 4169 C C . ARG A 1 491 ? 15.048 12.883 -11.324 1.00 77.62 491 ARG A C 1
ATOM 4171 O O . ARG A 1 491 ? 16.245 13.169 -11.290 1.00 77.62 491 ARG A O 1
ATOM 4178 N N . CYS A 1 492 ? 14.581 11.659 -11.059 1.00 78.50 492 CYS A N 1
ATOM 4179 C CA . CYS A 1 492 ? 15.396 10.555 -10.545 1.00 78.50 492 CYS A CA 1
ATOM 4180 C C . CYS A 1 492 ? 15.899 9.597 -11.638 1.00 78.50 492 CYS A C 1
ATOM 4182 O O . CYS A 1 492 ? 15.113 9.071 -12.426 1.00 78.50 492 CYS A O 1
ATOM 4184 N N . GLY A 1 493 ? 17.197 9.287 -11.619 1.00 73.19 493 GLY A N 1
ATOM 4185 C CA . GLY A 1 493 ? 17.779 8.162 -12.359 1.00 73.19 493 GLY A CA 1
ATOM 4186 C C . GLY A 1 493 ? 17.619 6.814 -11.638 1.00 73.19 493 GLY A C 1
ATOM 4187 O O . GLY A 1 493 ? 17.242 6.756 -10.468 1.00 73.19 493 GLY A O 1
ATOM 4188 N N . SER A 1 494 ? 17.975 5.710 -12.301 1.00 72.56 494 SER A N 1
ATOM 4189 C CA . SER A 1 494 ? 17.875 4.327 -11.788 1.00 72.56 494 SER A CA 1
ATOM 4190 C C . SER A 1 494 ? 18.837 3.981 -10.638 1.00 72.56 494 SER A C 1
ATOM 4192 O O . SER A 1 494 ? 18.841 2.845 -10.157 1.00 72.56 494 SER A O 1
ATOM 4194 N N . LYS A 1 495 ? 19.663 4.936 -10.193 1.00 72.56 495 LYS A N 1
ATOM 4195 C CA . LYS A 1 495 ? 20.454 4.880 -8.947 1.00 72.56 495 LYS A CA 1
ATOM 4196 C C . LYS A 1 495 ? 20.023 5.939 -7.922 1.00 72.56 495 LYS A C 1
ATOM 4198 O O . LYS A 1 495 ? 20.747 6.200 -6.967 1.00 72.56 495 LYS A O 1
ATOM 4203 N N . ASN A 1 496 ? 18.859 6.560 -8.120 1.00 68.19 496 ASN A N 1
ATOM 4204 C CA . ASN A 1 496 ? 18.317 7.650 -7.303 1.00 68.19 496 ASN A CA 1
ATOM 4205 C C . ASN A 1 496 ? 19.151 8.958 -7.325 1.00 68.19 496 ASN A C 1
ATOM 4207 O O . ASN A 1 496 ? 18.965 9.829 -6.472 1.00 68.19 496 ASN A O 1
ATOM 4211 N N . SER A 1 497 ? 20.031 9.149 -8.319 1.00 72.88 497 SER A N 1
ATOM 4212 C CA . SER A 1 497 ? 20.602 10.471 -8.622 1.00 72.88 497 SER A CA 1
ATOM 4213 C C . SER A 1 497 ? 19.499 11.434 -9.079 1.00 72.88 497 SER A C 1
ATOM 4215 O O . SER A 1 497 ? 18.533 11.015 -9.712 1.00 72.88 497 SER A O 1
ATOM 4217 N N . CYS A 1 498 ? 19.609 12.717 -8.724 1.00 75.19 498 CYS A N 1
ATOM 4218 C CA . CYS A 1 498 ? 18.517 13.686 -8.863 1.00 75.19 498 CYS A CA 1
ATOM 4219 C C . CYS A 1 498 ? 18.954 14.957 -9.608 1.00 75.19 498 CYS A C 1
ATOM 4221 O O . CYS A 1 498 ? 19.642 15.795 -9.019 1.00 75.19 498 CYS A O 1
ATOM 4223 N N . ASP A 1 499 ? 18.479 15.175 -10.838 1.00 75.00 499 ASP A N 1
ATOM 4224 C CA . ASP A 1 499 ? 18.616 16.481 -11.500 1.00 75.00 499 ASP A CA 1
ATOM 4225 C C . ASP A 1 499 ? 17.463 17.413 -11.101 1.00 75.00 499 ASP A C 1
ATOM 4227 O O . ASP A 1 499 ? 16.350 17.359 -11.629 1.00 75.00 499 ASP A O 1
ATOM 4231 N N . LYS A 1 500 ? 17.740 18.309 -10.151 1.00 70.19 500 LYS A N 1
ATOM 4232 C CA . LYS A 1 500 ? 16.772 19.310 -9.677 1.00 70.19 500 LYS A CA 1
ATOM 4233 C C . LYS A 1 500 ? 16.568 20.473 -10.657 1.00 70.19 500 LYS A C 1
ATOM 4235 O O . LYS A 1 500 ? 15.572 21.182 -10.532 1.00 70.19 500 LYS A O 1
ATOM 4240 N N . SER A 1 501 ? 17.476 20.687 -11.612 1.00 72.19 501 SER A N 1
ATOM 4241 C CA . SER A 1 501 ? 17.436 21.832 -12.533 1.00 72.19 501 SER A CA 1
ATOM 4242 C C . SER A 1 501 ? 16.397 21.657 -13.647 1.00 72.19 501 SER A C 1
ATOM 4244 O O . SER A 1 501 ? 15.689 22.608 -13.989 1.00 72.19 501 SER A O 1
ATOM 4246 N N . ARG A 1 502 ? 16.227 20.417 -14.129 1.00 67.75 502 ARG A N 1
ATOM 4247 C CA . ARG A 1 502 ? 15.420 20.027 -15.303 1.00 67.75 502 ARG A CA 1
ATOM 4248 C C . ARG A 1 502 ? 13.945 20.452 -15.275 1.00 67.75 502 ARG A C 1
ATOM 4250 O O . ARG A 1 502 ? 13.318 20.526 -16.326 1.00 67.75 502 ARG A O 1
ATOM 4257 N N . TYR A 1 503 ? 13.387 20.756 -14.097 1.00 76.75 503 TYR A N 1
ATOM 4258 C CA . TYR A 1 503 ? 11.971 21.119 -13.922 1.00 76.75 503 TYR A CA 1
ATOM 4259 C C . TYR A 1 503 ? 11.734 22.259 -12.911 1.00 76.75 503 TYR A C 1
ATOM 4261 O O . TYR A 1 503 ? 10.802 22.192 -12.104 1.00 76.75 503 TYR A O 1
ATOM 4269 N N . LEU A 1 504 ? 12.577 23.296 -12.907 1.00 79.25 504 LEU A N 1
ATOM 4270 C CA . LEU A 1 504 ? 12.435 24.434 -11.981 1.00 79.25 504 LEU A CA 1
ATOM 4271 C C . LEU A 1 504 ? 11.121 25.222 -12.162 1.00 79.25 504 LEU A C 1
ATOM 4273 O O . LEU A 1 504 ? 10.521 25.638 -11.174 1.00 79.25 504 LEU A O 1
ATOM 4277 N N . GLU A 1 505 ? 10.644 25.414 -13.395 1.00 78.50 505 GLU A N 1
ATOM 4278 C CA . GLU A 1 505 ? 9.434 26.215 -13.658 1.00 78.50 505 GLU A CA 1
ATOM 4279 C C . GLU A 1 505 ? 8.143 25.495 -13.232 1.00 78.50 505 GLU A C 1
ATOM 4281 O O . GLU A 1 505 ? 7.275 26.095 -12.598 1.00 78.50 505 GLU A O 1
ATOM 4286 N N . THR A 1 506 ? 8.061 24.182 -13.477 1.00 81.56 506 THR A N 1
ATOM 4287 C CA . THR A 1 506 ? 6.958 23.329 -12.999 1.00 81.56 506 THR A CA 1
ATOM 4288 C C . THR A 1 506 ? 6.838 23.391 -11.472 1.00 81.56 506 THR A C 1
ATOM 4290 O O . THR A 1 506 ? 5.735 23.456 -10.935 1.00 81.56 506 THR A O 1
ATOM 4293 N N . GLU A 1 507 ? 7.969 23.436 -10.758 1.00 81.31 507 GLU A N 1
ATOM 4294 C CA . GLU A 1 507 ? 7.982 23.523 -9.296 1.00 81.31 507 GLU A CA 1
ATOM 4295 C C . GLU A 1 507 ? 7.403 24.847 -8.776 1.00 81.31 507 GLU A C 1
ATOM 4297 O O . GLU A 1 507 ? 6.622 24.832 -7.824 1.00 81.31 507 GLU A O 1
ATOM 4302 N N . LYS A 1 508 ? 7.708 25.987 -9.420 1.00 81.88 508 LYS A N 1
ATOM 4303 C CA . LYS A 1 508 ? 7.122 27.290 -9.048 1.00 81.88 508 LYS A CA 1
ATOM 4304 C C . LYS A 1 508 ? 5.593 27.258 -9.103 1.00 81.88 508 LYS A C 1
ATOM 4306 O O . LYS A 1 508 ? 4.943 27.787 -8.207 1.00 81.88 508 LYS A O 1
ATOM 4311 N N . ARG A 1 509 ? 5.016 26.601 -10.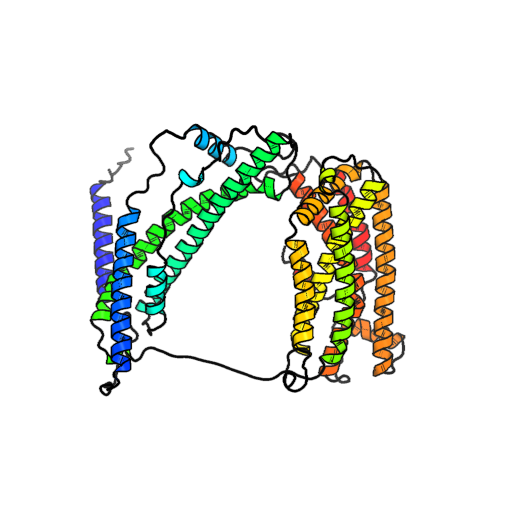114 1.00 79.31 509 ARG A N 1
ATOM 4312 C CA . ARG A 1 509 ? 3.555 26.507 -10.283 1.00 79.31 509 ARG A CA 1
ATOM 4313 C C . ARG A 1 509 ? 2.885 25.591 -9.260 1.00 79.31 509 ARG A C 1
ATOM 4315 O O . ARG A 1 509 ? 1.794 25.900 -8.789 1.00 79.31 509 ARG A O 1
ATOM 4322 N N . ILE A 1 510 ? 3.559 24.525 -8.825 1.00 80.62 510 ILE A N 1
ATOM 4323 C CA . ILE A 1 510 ? 3.088 23.710 -7.690 1.00 80.62 510 ILE A CA 1
ATOM 4324 C C . ILE A 1 510 ? 3.115 24.529 -6.385 1.00 80.62 510 ILE A C 1
ATOM 4326 O O . ILE A 1 510 ? 2.191 24.423 -5.581 1.00 80.62 510 ILE A O 1
ATOM 4330 N N . ARG A 1 511 ? 4.109 25.410 -6.194 1.00 76.81 511 ARG A N 1
ATOM 4331 C CA . ARG A 1 511 ? 4.143 26.344 -5.050 1.00 76.81 511 ARG A CA 1
ATOM 4332 C C . ARG A 1 511 ? 3.043 27.422 -5.116 1.00 76.81 511 ARG A C 1
ATOM 4334 O O . ARG A 1 511 ? 2.559 27.856 -4.078 1.00 76.81 511 ARG A O 1
ATOM 4341 N N . GLN A 1 512 ? 2.595 27.820 -6.310 1.00 72.25 512 GLN A N 1
ATOM 4342 C CA . GLN A 1 512 ? 1.440 28.721 -6.476 1.00 72.25 512 GLN A CA 1
ATOM 4343 C C . GLN A 1 512 ? 0.109 28.037 -6.103 1.00 72.25 512 GLN A C 1
ATOM 4345 O O . GLN A 1 512 ? -0.740 28.650 -5.453 1.00 72.25 512 GLN A O 1
ATOM 4350 N N . PHE A 1 513 ? -0.049 26.750 -6.437 1.00 69.62 513 PHE A N 1
ATOM 4351 C CA . PHE A 1 513 ? -1.167 25.922 -5.961 1.00 69.62 513 PHE A CA 1
ATOM 4352 C C . PHE A 1 513 ? -1.166 25.785 -4.427 1.00 69.62 513 PHE A C 1
ATOM 4354 O O . PHE A 1 513 ? -2.215 25.868 -3.794 1.00 69.62 513 PHE A O 1
ATOM 4361 N N . GLU A 1 514 ? 0.014 25.658 -3.817 1.00 64.00 514 GLU A N 1
ATOM 4362 C CA . GLU A 1 514 ? 0.196 25.602 -2.362 1.00 64.00 514 GLU A CA 1
ATOM 4363 C C . GLU A 1 514 ? -0.252 26.879 -1.629 1.00 64.00 514 GLU A C 1
ATOM 4365 O O . GLU A 1 514 ? -0.965 26.764 -0.631 1.00 64.00 514 GLU A O 1
ATOM 4370 N N . SER A 1 515 ? 0.074 28.081 -2.125 1.00 62.12 515 SER A N 1
ATOM 4371 C CA . SER A 1 515 ? -0.411 29.335 -1.512 1.00 62.12 515 SER A CA 1
ATOM 4372 C C . SER A 1 515 ? -1.943 29.394 -1.430 1.00 62.12 515 SER A C 1
ATOM 4374 O O . SER A 1 515 ? -2.489 29.650 -0.358 1.00 62.12 515 SER A O 1
ATOM 4376 N N . GLY A 1 516 ? -2.644 29.038 -2.514 1.00 61.88 516 GLY A N 1
ATOM 4377 C CA . GLY A 1 516 ? -4.112 29.064 -2.565 1.00 61.88 516 GLY A CA 1
ATOM 4378 C C . GLY A 1 516 ? -4.816 28.044 -1.656 1.00 61.88 516 GLY A C 1
ATOM 4379 O O . GLY A 1 516 ? -6.017 28.178 -1.412 1.00 61.88 516 GLY A O 1
ATOM 4380 N N . ILE A 1 517 ? -4.094 27.040 -1.143 1.00 61.97 517 ILE A N 1
ATOM 4381 C CA . ILE A 1 517 ? -4.582 26.100 -0.119 1.00 61.97 517 ILE A CA 1
ATOM 4382 C C . ILE A 1 517 ? -4.280 26.642 1.287 1.00 61.97 517 ILE A C 1
ATOM 4384 O O . ILE A 1 517 ? -5.151 26.625 2.159 1.00 61.97 517 ILE A O 1
ATOM 4388 N N . ASN A 1 518 ? -3.065 27.151 1.512 1.00 57.16 518 ASN A N 1
ATOM 4389 C CA . ASN A 1 518 ? -2.609 27.590 2.833 1.00 57.16 518 ASN A CA 1
ATOM 4390 C C . ASN A 1 518 ? -3.419 28.784 3.375 1.00 57.16 518 ASN A C 1
ATOM 4392 O O . ASN A 1 518 ? -3.769 28.792 4.557 1.00 57.16 518 ASN A O 1
ATOM 4396 N N . ASP A 1 519 ? -3.826 29.724 2.514 1.00 56.44 519 ASP A N 1
ATOM 4397 C CA . ASP A 1 519 ? -4.692 30.858 2.888 1.00 56.44 519 ASP A CA 1
ATOM 4398 C C . ASP A 1 519 ? -6.066 30.415 3.446 1.00 56.44 519 ASP A C 1
ATOM 4400 O O . ASP A 1 519 ? -6.731 31.146 4.190 1.00 56.44 519 ASP A O 1
ATOM 4404 N N . GLN A 1 520 ? -6.506 29.191 3.128 1.00 52.44 520 GLN A N 1
ATOM 4405 C CA . GLN A 1 520 ? -7.770 28.626 3.612 1.00 52.44 520 GLN A CA 1
ATOM 4406 C C . GLN A 1 520 ? -7.630 27.982 4.996 1.00 52.44 520 GLN A C 1
ATOM 4408 O O . GLN A 1 520 ? -8.570 28.047 5.797 1.00 52.44 520 GLN A O 1
ATOM 4413 N N . LEU A 1 521 ? -6.465 27.385 5.293 1.00 51.28 521 LEU A N 1
ATOM 4414 C CA . LEU A 1 521 ? -6.152 26.792 6.601 1.00 51.28 521 LEU A CA 1
ATOM 4415 C C . LEU A 1 521 ? -6.224 27.846 7.711 1.00 51.28 521 LEU A C 1
ATOM 4417 O O . LEU A 1 521 ? -6.825 27.596 8.753 1.00 51.28 521 LEU A O 1
ATOM 4421 N N . GLY A 1 522 ? -5.723 29.055 7.444 1.00 43.94 522 GLY A N 1
ATOM 4422 C CA . GLY A 1 522 ? -5.802 30.183 8.374 1.00 43.94 522 GLY A CA 1
ATOM 4423 C C . GLY A 1 522 ? -7.191 30.820 8.539 1.00 43.94 522 GLY A C 1
ATOM 4424 O O . GLY A 1 522 ? -7.323 31.720 9.365 1.00 43.94 522 GLY A O 1
ATOM 4425 N N . SER A 1 523 ? -8.220 30.419 7.772 1.00 43.16 523 SER A N 1
ATOM 4426 C CA . SER A 1 523 ? -9.446 31.231 7.640 1.00 43.16 523 SER A CA 1
ATOM 4427 C C . SER A 1 523 ? -10.808 30.528 7.756 1.00 43.16 523 SER A C 1
ATOM 4429 O O . SER A 1 523 ? -11.794 31.242 7.960 1.00 43.16 523 SER A O 1
ATOM 4431 N N . SER A 1 524 ? -10.946 29.190 7.655 1.00 43.69 524 SER A N 1
ATOM 4432 C CA . SER A 1 524 ? -12.308 28.598 7.557 1.00 43.69 524 SER A CA 1
ATOM 4433 C C . SER A 1 524 ? -12.634 27.249 8.230 1.00 43.69 524 SER A C 1
ATOM 4435 O O . SER A 1 524 ? -13.777 26.794 8.108 1.00 43.69 524 SER A O 1
ATOM 4437 N N . TYR A 1 525 ? -11.734 26.624 8.998 1.00 44.41 525 TYR A N 1
ATOM 4438 C CA . TYR A 1 525 ? -11.998 25.292 9.574 1.00 44.41 525 TYR A CA 1
ATOM 4439 C C . TYR A 1 525 ? -12.590 25.331 10.992 1.00 44.41 525 TYR A C 1
ATOM 4441 O O . TYR A 1 525 ? -11.942 25.718 11.956 1.00 44.41 525 TYR A O 1
ATOM 4449 N N . TYR A 1 526 ? -13.852 24.897 11.114 1.00 46.50 526 TYR A N 1
ATOM 4450 C CA . TYR A 1 526 ? -14.572 24.769 12.395 1.00 46.50 526 TYR A CA 1
ATOM 4451 C C . TYR A 1 526 ? -14.262 23.467 13.153 1.00 46.50 526 TYR A C 1
ATOM 4453 O O . TYR A 1 526 ? -14.672 23.335 14.300 1.00 46.50 526 TYR A O 1
ATOM 4461 N N . PHE A 1 527 ? -13.571 22.518 12.516 1.00 44.22 527 PHE A N 1
ATOM 4462 C CA . PHE A 1 527 ? -13.077 21.285 13.123 1.00 44.22 527 PHE A CA 1
ATOM 4463 C C . PHE A 1 527 ? -11.697 20.981 12.546 1.00 44.22 527 PHE A C 1
ATOM 4465 O O . PHE A 1 527 ? -11.588 20.640 11.370 1.00 44.22 527 PHE A O 1
ATOM 4472 N N . TYR A 1 528 ? -10.674 21.104 13.383 1.00 36.41 528 TYR A N 1
ATOM 4473 C CA . TYR A 1 528 ? -9.339 20.567 13.152 1.00 36.41 528 TYR A CA 1
ATOM 4474 C C . TYR A 1 528 ? -9.204 19.377 14.101 1.00 36.41 528 TYR A C 1
ATOM 4476 O O . TYR A 1 528 ? -9.286 19.560 15.315 1.00 36.41 528 TYR A O 1
ATOM 4484 N N . TYR A 1 529 ? -9.102 18.155 13.576 1.00 38.34 529 TYR A N 1
ATOM 4485 C CA . TYR A 1 529 ? -8.809 16.996 14.417 1.00 38.34 529 TYR A CA 1
ATOM 4486 C C . TYR A 1 529 ? -7.281 16.907 14.545 1.00 38.34 529 TYR A C 1
ATOM 4488 O O . TYR A 1 529 ? -6.627 16.806 13.511 1.00 38.34 529 TYR A O 1
ATOM 4496 N N . PRO A 1 530 ? -6.692 16.919 15.760 1.00 36.62 530 PRO A N 1
ATOM 4497 C CA . PRO A 1 530 ? -5.231 16.899 15.922 1.00 36.62 530 PRO A CA 1
ATOM 4498 C C . PRO A 1 530 ? -4.527 15.705 15.251 1.00 36.62 530 PRO A C 1
ATOM 4500 O O . PRO A 1 530 ? -3.349 15.783 14.922 1.00 36.62 530 PRO A O 1
ATOM 4503 N N . ASP A 1 531 ? -5.255 14.618 14.981 1.00 39.62 531 ASP A N 1
ATOM 4504 C CA . ASP A 1 531 ? -4.755 13.462 14.231 1.00 39.62 531 ASP A CA 1
ATOM 4505 C C . ASP A 1 531 ? -4.367 13.794 12.769 1.00 39.62 531 ASP A C 1
ATOM 4507 O O . ASP A 1 531 ? -3.552 13.077 12.185 1.00 39.62 531 ASP A O 1
ATOM 4511 N N . ASP A 1 532 ? -4.885 14.882 12.176 1.00 37.78 532 ASP A N 1
ATOM 4512 C CA . ASP A 1 532 ? -4.449 15.350 10.849 1.00 37.78 532 ASP A CA 1
ATOM 4513 C C . ASP A 1 532 ? -2.962 15.832 10.882 1.00 37.78 532 ASP A C 1
ATOM 4515 O O . ASP A 1 532 ? -2.277 15.743 9.862 1.00 37.78 532 ASP A O 1
ATOM 4519 N N . GLU A 1 533 ? -2.395 16.228 12.040 1.00 36.47 533 GLU A N 1
ATOM 4520 C CA . GLU A 1 533 ? -0.943 16.489 12.200 1.00 36.47 533 GLU A CA 1
ATOM 4521 C C . GLU A 1 533 ? -0.121 15.195 12.357 1.00 36.47 533 GLU A C 1
ATOM 4523 O O . GLU A 1 533 ? 1.018 15.107 11.884 1.00 36.47 533 GLU A O 1
ATOM 4528 N N . ILE A 1 534 ? -0.696 14.149 12.958 1.00 33.91 534 ILE A N 1
ATOM 4529 C CA . ILE A 1 534 ? -0.041 12.836 13.127 1.00 33.91 534 ILE A CA 1
ATOM 4530 C C . ILE A 1 534 ? 0.174 12.162 11.758 1.00 33.91 534 ILE A C 1
ATOM 4532 O O . ILE A 1 534 ? 1.188 11.499 11.531 1.00 33.91 534 ILE A O 1
ATOM 4536 N N . LEU A 1 535 ? -0.722 12.415 10.799 1.00 33.69 535 LEU A N 1
ATOM 4537 C CA . LEU A 1 535 ? -0.553 12.015 9.397 1.00 33.69 535 LEU A CA 1
ATOM 4538 C C . LEU A 1 535 ? 0.488 12.857 8.634 1.00 33.69 535 LEU A C 1
ATOM 4540 O O . LEU A 1 535 ? 1.009 12.390 7.627 1.00 33.69 535 LEU A O 1
ATOM 4544 N N . SER A 1 536 ? 0.840 14.057 9.110 1.00 31.31 536 SER A N 1
ATOM 4545 C CA . SER A 1 536 ? 1.921 14.875 8.524 1.00 31.31 536 SER A CA 1
ATOM 4546 C C . SER A 1 536 ? 3.316 14.559 9.084 1.00 31.31 536 SER A C 1
ATOM 4548 O O . SER A 1 536 ? 4.323 14.967 8.513 1.00 31.31 536 SER A O 1
ATOM 4550 N N . SER A 1 537 ? 3.379 13.826 10.200 1.00 28.28 537 SER A N 1
ATOM 4551 C CA . SER A 1 537 ? 4.612 13.431 10.898 1.00 28.28 537 SER A CA 1
ATOM 4552 C C . SER A 1 537 ? 4.942 11.937 10.749 1.00 28.28 537 SER A C 1
ATOM 4554 O O . SER A 1 537 ? 5.820 11.417 11.437 1.00 28.28 537 SER A O 1
ATOM 4556 N N . SER A 1 538 ? 4.261 11.245 9.828 1.00 30.42 538 SER A N 1
ATOM 4557 C CA . SER A 1 538 ? 4.465 9.825 9.504 1.00 30.42 538 SER A CA 1
ATOM 4558 C C . SER A 1 538 ? 4.674 9.574 7.998 1.00 30.42 538 SER A C 1
ATOM 4560 O O . SER A 1 538 ? 4.137 8.620 7.432 1.00 30.42 538 SER A O 1
ATOM 4562 N N . SER A 1 539 ? 5.497 10.424 7.366 1.00 27.66 539 SER A N 1
ATOM 4563 C CA . SER A 1 539 ? 6.005 10.287 5.988 1.00 27.66 539 SER A CA 1
ATOM 4564 C C . SER A 1 539 ? 7.527 10.422 5.925 1.00 27.66 539 SER A C 1
ATOM 4566 O O . SER A 1 539 ? 8.002 11.508 6.327 1.00 27.66 539 SER A O 1
#

Organism: NCBI:txid1288291

Foldseek 3Di:
DDDDDDPDDVVVVVVVVVVVVVVVVVVVVVVPVPDAFAPFDPDDDDPPDPDVVLVVVLVVLLVLLVQLLVLLVVLVPPVPDDDQDPPPPLVVLVVVLVCLQPDWFAFLPRDDDDDDLSLPVVLVSDDARARDPSNVVSLCVNLALGHTDPNNVVLVVLVVVLVVLRVVLVVLSVVLNVLSVVLSVVNVVCVVVVPSGDFPVSLLSSVSNSVSVVVNVVSRVVNVVSSVVNSVSSVVNSVSSVVDDSSRSVPGDDDDDDDDAFDDDQPPLLVLLVVLLVVLVVLLVVLVVVLVVCLPCLLPDDDDLVNLLVLVVNLLSVLLSVLSLVLSVVLCVVLCPLGGDHHPVVPDPCSVVSVVSNVSSVVSVVCCVPPPSSVSSSLSSLLVNLVCCVVHVVSVVVVLVVLVVVLVVLLVQLLVVLLVVCCVPPVDDSVVSLVVLLCVQVVVDPDPPDPPSVVSVSVSSSSSSCSNSSSSLSSLVVSLVSSVVSVLSSQQMNVRDGDPPPRPPSVVVSVVSVVSSVVCVVPGDSHDDCVVVVVVVPD

Sequence (539 aa):
MLKKQRSFNPNLTKMYQWIKNIVWHVYMIYKTSNSSFFDIPKDKAVKRVQHFDKLECIDKMNEIFKEFSNEVKYFSSDNKRWNISEDGIHDEKKEFFEKLLYSEYFNGDNFPIKYKNELENFHELLKFPIIYTKMIKYGNLIFNNIKLSTSGNELKSKFRNLIIINNEGSKLYHNFCVKVEELHKRFLHSDLNNELVWDQASFKLIDDIRNLFDLYKKNHDGIYKSFYEFSCIFQYFYKEWLYLNYDQKCSLLFDFNVKDYSKSFLKSIYKECTNKKEEIEEIYKRLHAFIDQGSYLISKIKVNSNILGIFLNFVFDCELFSSKCEKFRLFAVVFKGFYNKPQYKNLLTHVNKYDLLFSDVENLKSNVMKNEVLQTTKEIVYKRILLTINSQSKPFEDFIATKDQTLKRLNLTGKNKLIKLFQKYLELSKKDLEKLIKDLANMNYCCNLIPKNRLEYYSAYSFFSSYDSSAELAALINMKSEFQKQLGFLRCGSKNSCDKSRYLETEKRIRQFESGINDQLGSSYYFYYPDDEILSSSS